Protein AF-A0A9P9FSQ6-F1 (afdb_monomer)

Sequence (430 aa):
MIQGRNSYRALSTSRALATPPARDRTREIVAQAYLKLLTSVSSKKFAIIKVDGAILTEPEFFYELSHSLLFLNELGLYPVIPQFEEGIRVTDAKTLGVARKLFLEENPRLIDRLDELGVPARSISAAFIADYLDKDKWQYVGNITKVNKEAIENSIDAGYIPVLTSMAESEDGHLLNVNADVVYLSEKGGLFDGDGKHISHINLNAEFDHLMAQPWCRYGIRLNIKEIKELLDALPRTSSAAIIHPSDLQKELFTDSGAGTLLRRGMTISKASAIEEFEDLDKFKATLIRDREGMDAEATGDRFVGFLKANPFSAYYDDAMQCLAVVLPASGERPIATLATLNIAMSGWLSNIAENVFDAIKKDHPSLVWTVSGEDENLTWVFEKADRSFNKNGSVLFYYGCDLRSDALTRLRSAAQSTSKSLNASQGRT

pLDDT: mean 75.25, std 18.89, range [24.92, 97.31]

Solvent-accessible surface area (backbone atoms only — not comparable to full-atom values): 24333 Å² total; per-residue (Å²): 136,90,89,88,83,88,88,82,88,80,82,84,79,79,78,75,81,74,75,76,60,74,75,55,56,53,52,52,52,38,51,50,49,50,52,52,49,69,73,62,60,84,58,102,72,84,49,45,40,33,50,43,63,66,42,72,69,38,70,68,48,34,50,34,37,46,54,48,50,33,53,36,45,78,73,74,41,59,46,36,34,47,44,64,75,80,94,68,72,64,28,50,76,68,55,46,53,51,52,51,50,48,51,68,53,50,50,57,52,49,41,52,56,30,46,78,72,69,24,59,56,40,84,43,76,69,41,30,30,19,46,67,62,41,53,89,80,17,38,40,25,29,39,77,75,45,70,53,54,64,66,49,51,54,30,44,77,71,67,21,29,34,33,30,59,40,43,20,28,26,95,90,67,47,74,19,44,43,88,86,88,50,31,36,39,38,95,79,19,42,48,59,51,82,86,67,48,78,40,56,67,42,44,45,66,78,41,41,70,62,51,68,68,35,87,66,49,41,72,69,59,46,49,54,55,49,55,52,46,60,52,40,69,78,43,62,86,90,50,71,38,40,30,22,25,45,78,37,50,64,45,44,77,58,38,96,84,45,67,24,18,38,37,28,45,62,70,55,73,47,73,36,65,52,75,84,69,47,94,52,57,66,62,51,41,52,43,74,28,67,93,50,86,61,99,57,35,66,61,46,32,52,52,48,54,57,48,52,72,76,41,77,41,43,35,38,29,34,89,83,54,34,31,40,36,34,34,34,62,55,44,101,90,33,89,53,23,31,50,76,44,76,41,66,40,72,73,18,68,80,38,71,50,57,59,54,50,49,52,52,48,44,73,77,38,66,36,38,36,38,73,44,60,65,80,48,92,60,47,71,63,56,56,74,71,31,79,47,74,50,79,57,94,66,32,31,38,36,31,29,71,68,75,68,85,42,81,84,34,52,54,48,68,55,42,58,58,48,50,49,47,56,49,40,69,64,57,78,68,128

Radius of gyration: 28.77 Å; Cα contacts (8 Å, |Δi|>4): 666; chains: 1; bounding box: 73×48×108 Å

Mean predicted aligned error: 15.11 Å

InterPro domains:
  IPR001048 Aspartate/glutamate/uridylate kinase [PF00696] (86-182)
  IPR006855 Vertebrate-like NAGS Gcn5-related N-acetyltransferase (GNAT) domain [PF04768] (248-403)
  IPR006855 Vertebrate-like NAGS Gcn5-related N-acetyltransferase (GNAT) domain [PS51731] (270-423)
  IPR011242 Acetylglutamate kinase ArgB, GNAT domain-containing [PIRSF036441] (32-402)
  IPR036393 Acetylglutamate kinase-like superfamily [G3DSA:3.40.1160.10] (9-268)
  IPR036393 Acetylglutamate kinase-like superfamily [SSF53633] (43-265)

Nearest PDB structures (foldseek):
  3zzi-assembly1_D  TM=7.897E-01  e=8.003E-42  Saccharomyces cerevisiae
  4ab7-assembly1_A  TM=7.557E-01  e=3.319E-42  Saccharomyces cerevisiae
  3s6g-assembly3_Y  TM=7.712E-01  e=3.252E-28  Maricaulis maris MCS10
  4nf1-assembly3_F  TM=8.312E-01  e=2.762E-08  Xylella fastidiosa Temecula1
  4k30-assembly2_X  TM=7.742E-01  e=3.248E-07  Homo sapiens

Structure (mmCIF, N/CA/C/O backbone):
data_AF-A0A9P9FSQ6-F1
#
_entry.id   AF-A0A9P9FSQ6-F1
#
loop_
_atom_site.group_PDB
_atom_site.id
_atom_site.type_symbol
_atom_site.label_atom_id
_atom_site.label_alt_id
_atom_site.label_comp_id
_atom_site.label_asym_id
_atom_site.label_entity_id
_atom_site.label_seq_id
_atom_site.pdbx_PDB_ins_code
_atom_site.Cartn_x
_atom_site.Cartn_y
_atom_site.Cartn_z
_atom_site.occupancy
_atom_site.B_iso_or_equiv
_atom_site.auth_seq_id
_atom_site.auth_comp_id
_atom_site.auth_asym_id
_atom_site.auth_atom_id
_atom_site.pdbx_PDB_model_num
ATOM 1 N N . MET A 1 1 ? 40.880 -23.124 70.995 1.00 36.44 1 MET A N 1
ATOM 2 C CA . MET A 1 1 ? 39.940 -24.188 70.583 1.00 36.44 1 MET A CA 1
ATOM 3 C C . MET A 1 1 ? 38.605 -23.876 71.252 1.00 36.44 1 MET A C 1
ATOM 5 O O . MET A 1 1 ? 38.612 -23.699 72.459 1.00 36.44 1 MET A O 1
ATOM 9 N N . ILE A 1 2 ? 37.523 -23.787 70.466 1.00 34.72 2 ILE A N 1
ATOM 10 C CA . ILE A 1 2 ? 36.110 -23.555 70.854 1.00 34.72 2 ILE A CA 1
ATOM 11 C C . ILE A 1 2 ? 35.749 -22.138 71.363 1.00 34.72 2 ILE A C 1
ATOM 13 O O . ILE A 1 2 ? 36.097 -21.774 72.476 1.00 34.72 2 ILE A O 1
ATOM 17 N N . GLN A 1 3 ? 34.979 -21.382 70.564 1.00 27.09 3 GLN A N 1
ATOM 18 C CA . GLN A 1 3 ? 33.607 -20.904 70.860 1.00 27.09 3 GLN A CA 1
ATOM 19 C C . GLN A 1 3 ? 33.149 -19.839 69.838 1.00 27.09 3 GLN A C 1
ATOM 21 O O . GLN A 1 3 ? 33.929 -18.974 69.458 1.00 27.09 3 GLN A O 1
ATOM 26 N N . GLY A 1 4 ? 31.867 -19.886 69.441 1.00 26.83 4 GLY A N 1
ATOM 27 C CA . GLY A 1 4 ? 31.151 -18.744 68.846 1.00 26.83 4 GLY A CA 1
ATOM 28 C C . GLY A 1 4 ? 30.360 -19.036 67.565 1.00 26.83 4 GLY A C 1
ATOM 29 O O . GLY A 1 4 ? 30.817 -18.718 66.474 1.00 26.83 4 GLY A O 1
ATOM 30 N N . ARG A 1 5 ? 29.156 -19.612 67.692 1.00 31.11 5 ARG A N 1
ATOM 31 C CA . ARG A 1 5 ? 28.087 -19.599 66.668 1.00 31.11 5 ARG A CA 1
ATOM 32 C C . ARG A 1 5 ? 27.120 -18.435 66.944 1.00 31.11 5 ARG A C 1
ATOM 34 O O . ARG A 1 5 ? 26.988 -18.056 68.103 1.00 31.11 5 ARG A O 1
ATOM 41 N N . ASN A 1 6 ? 26.376 -18.046 65.894 1.00 28.81 6 ASN A N 1
ATOM 42 C CA . ASN A 1 6 ? 25.226 -17.116 65.804 1.00 28.81 6 ASN A CA 1
ATOM 43 C C . ASN A 1 6 ? 25.585 -15.624 65.643 1.00 28.81 6 ASN A C 1
ATOM 45 O O . ASN A 1 6 ? 26.400 -15.111 66.390 1.00 28.81 6 ASN A O 1
ATOM 49 N N . SER A 1 7 ? 25.018 -14.822 64.734 1.00 29.88 7 SER A N 1
ATOM 50 C CA . SER A 1 7 ? 23.952 -14.963 63.724 1.00 29.88 7 SER A CA 1
ATOM 51 C C . SER A 1 7 ? 23.975 -13.695 62.863 1.00 29.88 7 SER A C 1
ATOM 53 O O . SER A 1 7 ? 24.027 -12.636 63.463 1.00 29.88 7 SER A O 1
ATOM 55 N N . TYR A 1 8 ? 23.816 -13.756 61.536 1.00 27.36 8 TYR A N 1
ATOM 56 C CA . TYR A 1 8 ? 23.060 -12.743 60.772 1.00 27.36 8 TYR A CA 1
ATOM 57 C C . TYR A 1 8 ? 22.556 -13.365 59.462 1.00 27.36 8 TYR A C 1
ATOM 59 O O . TYR A 1 8 ? 23.321 -13.917 58.674 1.00 27.36 8 TYR A O 1
ATOM 67 N N . ARG A 1 9 ? 21.231 -13.323 59.278 1.00 28.19 9 ARG A N 1
ATOM 68 C CA . ARG A 1 9 ? 20.506 -13.752 58.074 1.00 28.19 9 ARG A CA 1
ATOM 69 C C . ARG A 1 9 ? 20.917 -12.871 56.890 1.00 28.19 9 ARG A C 1
ATOM 71 O O . ARG A 1 9 ? 20.689 -11.666 56.936 1.00 28.19 9 ARG A O 1
ATOM 78 N N . ALA A 1 10 ? 21.449 -13.471 55.828 1.00 28.38 10 ALA A N 1
ATOM 79 C CA . ALA A 1 10 ? 21.567 -12.821 54.528 1.00 28.38 10 ALA A CA 1
ATOM 80 C C . ALA A 1 10 ? 20.227 -12.923 53.783 1.00 28.38 10 ALA A C 1
ATOM 82 O O . ALA A 1 10 ? 19.653 -14.006 53.651 1.00 28.38 10 ALA A O 1
ATOM 83 N N . LEU A 1 11 ? 19.724 -11.775 53.333 1.00 27.97 11 LEU A N 1
ATOM 84 C CA . LEU A 1 11 ? 18.577 -11.644 52.441 1.00 27.97 11 LEU A CA 1
ATOM 85 C C . LEU A 1 11 ? 18.903 -12.313 51.098 1.00 27.97 11 LEU A C 1
ATOM 87 O O . LEU A 1 11 ? 19.873 -11.957 50.435 1.00 27.97 11 LEU A O 1
ATOM 91 N N . SER A 1 12 ? 18.077 -13.280 50.710 1.00 25.66 12 SER A N 1
ATOM 92 C CA . SER A 1 12 ? 18.065 -13.880 49.378 1.00 25.66 12 SER A CA 1
ATOM 93 C C . SER A 1 12 ? 17.549 -12.845 48.373 1.00 25.66 12 SER A C 1
ATOM 95 O O . SER A 1 12 ? 16.343 -12.623 48.276 1.00 25.66 12 SER A O 1
ATOM 97 N N . THR A 1 13 ? 18.445 -12.216 47.616 1.00 24.92 13 THR A N 1
ATOM 98 C CA . THR A 1 13 ? 18.096 -11.522 46.375 1.00 24.92 13 THR A CA 1
ATOM 99 C C . THR A 1 13 ? 17.993 -12.556 45.257 1.00 24.92 13 THR A C 1
ATOM 101 O O . THR A 1 13 ? 18.985 -13.032 44.708 1.00 24.92 13 THR A O 1
ATOM 104 N N . SER A 1 14 ? 16.761 -12.937 44.928 1.00 28.14 14 SER A N 1
ATOM 105 C CA . SER A 1 14 ? 16.442 -13.675 43.709 1.00 28.14 14 SER A CA 1
ATOM 106 C C . SER A 1 14 ? 16.867 -12.835 42.504 1.00 28.14 14 SER A C 1
ATOM 108 O O . SER A 1 14 ? 16.311 -11.773 42.229 1.00 28.14 14 SER A O 1
ATOM 110 N N . ARG A 1 15 ? 17.912 -13.314 41.830 1.00 25.36 15 ARG A N 1
ATOM 111 C CA . ARG A 1 15 ? 18.486 -12.793 40.591 1.00 25.36 15 ARG A CA 1
ATOM 112 C C . ARG A 1 15 ? 17.377 -12.736 39.536 1.00 25.36 15 ARG A C 1
ATOM 114 O O . ARG A 1 15 ? 16.931 -13.776 39.061 1.00 25.36 15 ARG A O 1
ATOM 121 N N . ALA A 1 16 ? 16.907 -11.532 39.216 1.00 29.23 16 ALA A N 1
ATOM 122 C CA . ALA A 1 16 ? 16.028 -11.309 38.079 1.00 29.23 16 ALA A CA 1
ATOM 123 C C . ALA A 1 16 ? 16.724 -11.852 36.822 1.00 29.23 16 ALA A C 1
ATOM 125 O O . ALA A 1 16 ? 17.865 -11.481 36.535 1.00 29.23 16 ALA A O 1
ATOM 126 N N . LEU A 1 17 ? 16.054 -12.764 36.116 1.00 30.36 17 LEU A N 1
ATOM 127 C CA . LEU A 1 17 ? 16.385 -13.120 34.742 1.00 30.36 17 LEU A CA 1
ATOM 128 C C . LEU A 1 17 ? 16.352 -11.819 33.941 1.00 30.36 17 LEU A C 1
ATOM 130 O O . LEU A 1 17 ? 15.289 -11.239 33.735 1.00 30.36 17 LEU A O 1
ATOM 134 N N . ALA A 1 18 ? 17.534 -11.319 33.592 1.00 31.00 18 ALA A N 1
ATOM 135 C CA . ALA A 1 18 ? 17.671 -10.155 32.745 1.00 31.00 18 ALA A CA 1
ATOM 136 C C . ALA A 1 18 ? 17.002 -10.471 31.405 1.00 31.00 18 ALA A C 1
ATOM 138 O O . ALA A 1 18 ? 17.422 -11.383 30.694 1.00 31.00 18 ALA A O 1
ATOM 139 N N . THR A 1 19 ? 15.945 -9.730 31.090 1.00 35.50 19 THR A N 1
ATOM 140 C CA . THR A 1 19 ? 15.384 -9.642 29.746 1.00 35.50 19 THR A CA 1
ATOM 141 C C . THR A 1 19 ? 16.530 -9.319 28.784 1.00 35.50 19 THR A C 1
ATOM 143 O O . THR A 1 19 ? 17.320 -8.418 29.094 1.00 35.50 19 THR A O 1
ATOM 146 N N . PRO A 1 20 ? 16.675 -10.028 27.651 1.00 30.58 20 PRO A N 1
ATOM 147 C CA . PRO A 1 20 ? 17.723 -9.704 26.698 1.00 30.58 20 PRO A CA 1
ATOM 148 C C . PRO A 1 20 ? 17.539 -8.256 26.214 1.00 30.58 20 PRO A C 1
ATOM 150 O O . PRO A 1 20 ? 16.408 -7.755 26.164 1.00 30.58 20 PRO A O 1
ATOM 153 N N . PRO A 1 21 ? 18.635 -7.542 25.908 1.00 33.19 21 PRO A N 1
ATOM 154 C CA . PRO A 1 21 ? 18.565 -6.156 25.463 1.00 33.19 21 PRO A CA 1
ATOM 155 C C . PRO A 1 21 ? 17.642 -6.039 24.241 1.00 33.19 21 PRO A C 1
ATOM 157 O O . PRO A 1 21 ? 17.645 -6.908 23.375 1.00 33.19 21 PRO A O 1
ATOM 160 N N . ALA A 1 22 ? 16.883 -4.943 24.134 1.00 39.88 22 ALA A N 1
ATOM 161 C CA . ALA A 1 22 ? 15.896 -4.689 23.067 1.00 39.88 22 ALA A CA 1
ATOM 162 C C . ALA A 1 22 ? 16.425 -4.898 21.624 1.00 39.88 22 ALA A C 1
ATOM 164 O O . ALA A 1 22 ? 15.661 -5.138 20.688 1.00 39.88 22 ALA A O 1
ATOM 165 N N . ARG A 1 23 ? 17.750 -4.863 21.455 1.00 33.75 23 ARG A N 1
ATOM 166 C CA . ARG A 1 23 ? 18.471 -5.132 20.208 1.00 33.75 23 ARG A CA 1
ATOM 167 C C . ARG A 1 23 ? 18.363 -6.595 19.732 1.00 33.75 23 ARG A C 1
ATOM 169 O O . ARG A 1 23 ? 18.419 -6.823 18.529 1.00 33.75 23 ARG A O 1
ATOM 176 N N . ASP A 1 24 ? 18.168 -7.554 20.642 1.00 35.97 24 ASP A N 1
ATOM 177 C CA . ASP A 1 24 ? 18.033 -8.991 20.330 1.00 35.97 24 ASP A CA 1
ATOM 178 C C . ASP A 1 24 ? 16.607 -9.357 19.887 1.00 35.97 24 ASP A C 1
ATOM 180 O O . ASP A 1 24 ? 16.417 -10.072 18.908 1.00 35.97 24 ASP A O 1
ATOM 184 N N . ARG A 1 25 ? 15.589 -8.748 20.513 1.00 37.75 25 ARG A N 1
ATOM 185 C CA . ARG A 1 25 ? 14.178 -8.909 20.111 1.00 37.75 25 ARG A CA 1
ATOM 186 C C . ARG A 1 25 ? 13.910 -8.427 18.689 1.00 37.75 25 ARG A C 1
ATOM 188 O O . ARG A 1 25 ? 13.135 -9.038 17.967 1.00 37.75 25 ARG A O 1
ATOM 195 N N . THR A 1 26 ? 14.574 -7.346 18.280 1.00 35.19 26 THR A N 1
ATOM 196 C CA . THR A 1 26 ? 14.457 -6.816 16.913 1.00 35.19 26 THR A CA 1
ATOM 197 C C . THR A 1 26 ? 15.002 -7.823 15.896 1.00 35.19 26 THR A C 1
ATOM 199 O O . THR A 1 26 ? 14.389 -8.029 14.857 1.00 35.19 26 THR A O 1
ATOM 202 N N . ARG A 1 27 ? 16.106 -8.519 16.210 1.00 37.50 27 ARG A N 1
ATOM 203 C CA . ARG A 1 27 ? 16.653 -9.584 15.353 1.00 37.50 27 ARG A CA 1
ATOM 204 C C . ARG A 1 27 ? 15.746 -10.806 15.284 1.00 37.50 27 ARG A C 1
ATOM 206 O O . ARG A 1 27 ? 15.601 -11.360 14.203 1.00 37.50 27 ARG A O 1
ATOM 213 N N . GLU A 1 28 ? 15.134 -11.211 16.393 1.00 36.16 28 GLU A N 1
ATOM 214 C CA . GLU A 1 28 ? 14.206 -12.350 16.418 1.00 36.16 28 GLU A CA 1
ATOM 215 C C . GLU A 1 28 ? 12.904 -12.070 15.662 1.00 36.16 28 GLU A C 1
ATOM 217 O O . GLU A 1 28 ? 12.453 -12.927 14.908 1.00 36.16 28 GLU A O 1
ATOM 222 N N . ILE A 1 29 ? 12.326 -10.873 15.808 1.00 44.69 29 ILE A N 1
ATOM 223 C CA . ILE A 1 29 ? 11.116 -10.466 15.075 1.00 44.69 29 ILE A CA 1
ATOM 224 C C . ILE A 1 29 ? 11.406 -10.396 13.577 1.00 44.69 29 ILE A C 1
ATOM 226 O O . ILE A 1 29 ? 10.654 -10.953 12.782 1.00 44.69 29 ILE A O 1
ATOM 230 N N . VAL A 1 30 ? 12.535 -9.789 13.201 1.00 42.09 30 VAL A N 1
ATOM 231 C CA . VAL A 1 30 ? 12.998 -9.751 11.813 1.00 42.09 30 VAL A CA 1
ATOM 232 C C . VAL A 1 30 ? 13.201 -11.182 11.304 1.00 42.09 30 VAL A C 1
ATOM 234 O O . VAL A 1 30 ? 12.576 -11.562 10.323 1.00 42.09 30 VAL A O 1
ATOM 237 N N . ALA A 1 31 ? 13.950 -12.036 12.006 1.00 39.44 31 ALA A N 1
ATOM 238 C CA . ALA A 1 31 ? 14.165 -13.431 11.609 1.00 39.44 31 ALA A CA 1
ATOM 239 C C . ALA A 1 31 ? 12.859 -14.244 11.477 1.00 39.44 31 ALA A C 1
ATOM 241 O O . ALA A 1 31 ? 12.738 -15.057 10.562 1.00 39.44 31 ALA A O 1
ATOM 242 N N . GLN A 1 32 ? 11.866 -14.014 12.343 1.00 42.38 32 GLN A N 1
ATOM 243 C CA . GLN A 1 32 ? 10.546 -14.647 12.248 1.00 42.38 32 GLN A CA 1
ATOM 244 C C . GLN A 1 32 ? 9.710 -14.110 11.078 1.00 42.38 32 GLN A C 1
ATOM 246 O O . GLN A 1 32 ? 9.023 -14.897 10.424 1.00 42.38 32 GLN A O 1
ATOM 251 N N . ALA A 1 33 ? 9.783 -12.810 10.779 1.00 42.78 33 ALA A N 1
ATOM 252 C CA . ALA A 1 33 ? 9.171 -12.215 9.591 1.00 42.78 33 ALA A CA 1
ATOM 253 C C . ALA A 1 33 ? 9.815 -12.761 8.303 1.00 42.78 33 ALA A C 1
ATOM 255 O O . ALA A 1 33 ? 9.098 -13.189 7.398 1.00 42.78 33 ALA A O 1
ATOM 256 N N . TYR A 1 34 ? 11.150 -12.872 8.270 1.00 45.91 34 TYR A N 1
ATOM 257 C CA . TYR A 1 34 ? 11.920 -13.516 7.197 1.00 45.91 34 TYR A CA 1
ATOM 258 C C . TYR A 1 34 ? 11.498 -14.980 6.992 1.00 45.91 34 TYR A C 1
ATOM 260 O O . TYR A 1 34 ? 11.210 -15.385 5.868 1.00 45.91 34 TYR A O 1
ATOM 268 N N . LEU A 1 35 ? 11.386 -15.772 8.064 1.00 42.53 35 LEU A N 1
ATOM 269 C CA . LEU A 1 35 ? 10.939 -17.172 8.001 1.00 42.53 35 LEU A CA 1
ATOM 270 C C . LEU A 1 35 ? 9.492 -17.314 7.511 1.00 42.53 35 LEU A C 1
ATOM 272 O O . LEU A 1 35 ? 9.201 -18.222 6.731 1.00 42.53 35 LEU A O 1
ATOM 276 N N . LYS A 1 36 ? 8.585 -16.419 7.922 1.00 45.28 36 LYS A N 1
ATOM 277 C CA . LYS A 1 36 ? 7.195 -16.391 7.433 1.00 45.28 36 LYS A CA 1
ATOM 278 C C . LYS A 1 36 ? 7.104 -16.023 5.954 1.00 45.28 36 LYS A C 1
ATOM 280 O O . LYS A 1 36 ? 6.285 -16.605 5.250 1.00 45.28 36 LYS A O 1
ATOM 285 N N . LEU A 1 37 ? 7.934 -15.098 5.472 1.00 43.09 37 LEU A N 1
ATOM 286 C CA . LEU A 1 37 ? 7.979 -14.739 4.054 1.00 43.09 37 LEU A CA 1
ATOM 287 C C . LEU A 1 37 ? 8.534 -15.903 3.219 1.00 43.09 37 LEU A C 1
ATOM 289 O O . LEU A 1 37 ? 7.883 -16.349 2.282 1.00 43.09 37 LEU A O 1
ATOM 293 N N . LEU A 1 38 ? 9.674 -16.474 3.622 1.00 40.28 38 LEU A N 1
ATOM 294 C CA . LEU A 1 38 ? 10.326 -17.590 2.923 1.00 40.28 38 LEU A CA 1
ATOM 295 C C . LEU A 1 38 ? 9.451 -18.853 2.845 1.00 40.28 38 LEU A C 1
ATOM 297 O O . LEU A 1 38 ? 9.524 -19.590 1.868 1.00 40.28 38 LEU A O 1
ATOM 301 N N . THR A 1 39 ? 8.601 -19.102 3.847 1.00 41.09 39 THR A N 1
ATOM 302 C CA . THR A 1 39 ? 7.676 -20.254 3.857 1.00 41.09 39 THR A CA 1
ATOM 303 C C . THR A 1 39 ? 6.341 -19.993 3.148 1.00 41.09 39 THR A C 1
ATOM 305 O O . THR A 1 39 ? 5.656 -20.942 2.776 1.00 41.09 39 THR A O 1
ATOM 308 N N . SER A 1 40 ? 5.977 -18.725 2.933 1.00 41.62 40 SER A N 1
ATOM 309 C CA . SER A 1 40 ? 4.732 -18.286 2.278 1.00 41.62 40 SER A CA 1
ATOM 310 C C . SER A 1 40 ? 4.867 -18.136 0.755 1.00 41.62 40 SER A C 1
ATOM 312 O O . SER A 1 40 ? 3.886 -18.262 0.016 1.00 41.62 40 SER A O 1
ATOM 314 N N . VAL A 1 41 ? 6.081 -17.893 0.251 1.00 40.81 41 VAL A N 1
ATOM 315 C CA . VAL A 1 41 ? 6.333 -17.572 -1.162 1.00 40.81 41 VAL A CA 1
ATOM 316 C C . VAL A 1 41 ? 6.383 -18.857 -2.005 1.00 40.81 41 VAL A C 1
ATOM 318 O O . VAL A 1 41 ? 7.411 -19.275 -2.520 1.00 40.81 41 VAL A O 1
ATOM 321 N N . SER A 1 42 ? 5.219 -19.481 -2.198 1.00 40.16 42 SER A N 1
ATOM 322 C CA . SER A 1 42 ? 4.966 -20.365 -3.347 1.00 40.16 42 SER A CA 1
ATOM 323 C C . SER A 1 42 ? 4.766 -19.560 -4.645 1.00 40.16 42 SER A C 1
ATOM 325 O O . SER A 1 42 ? 4.661 -20.145 -5.725 1.00 40.16 42 SER A O 1
ATOM 327 N N . SER A 1 43 ? 4.663 -18.228 -4.573 1.00 43.66 43 SER A N 1
ATOM 328 C CA . SER A 1 43 ? 4.415 -17.371 -5.731 1.00 43.66 43 SER A CA 1
ATOM 329 C C . SER A 1 43 ? 5.701 -16.723 -6.238 1.00 43.66 43 SER A C 1
ATOM 331 O O . SER A 1 43 ? 6.307 -15.928 -5.529 1.00 43.66 43 SER A O 1
ATOM 333 N N . LYS A 1 44 ? 6.044 -16.972 -7.508 1.00 46.09 44 LYS A N 1
ATOM 334 C CA . LYS A 1 44 ? 7.155 -16.376 -8.282 1.00 46.09 44 LYS A CA 1
ATOM 335 C C . LYS A 1 44 ? 7.111 -14.833 -8.444 1.00 46.09 44 LYS A C 1
ATOM 337 O O . LYS A 1 44 ? 7.616 -14.301 -9.426 1.00 46.09 44 LYS A O 1
ATOM 342 N N . LYS A 1 45 ? 6.450 -14.084 -7.557 1.00 50.72 45 LYS A N 1
ATOM 343 C CA . LYS A 1 45 ? 6.296 -12.624 -7.643 1.00 50.72 45 LYS A CA 1
ATOM 344 C C . LYS A 1 45 ? 6.619 -11.995 -6.301 1.00 50.72 45 LYS A C 1
ATOM 346 O O . LYS A 1 45 ? 5.827 -12.113 -5.372 1.00 50.72 45 LYS A O 1
ATOM 351 N N . PHE A 1 46 ? 7.766 -11.329 -6.228 1.00 64.56 46 PHE A N 1
ATOM 352 C CA . PHE A 1 46 ? 8.220 -10.682 -5.003 1.00 64.56 46 PHE A CA 1
ATOM 353 C C . PHE A 1 46 ? 8.245 -9.150 -5.125 1.00 64.56 46 PHE A C 1
ATOM 355 O O . PHE A 1 46 ? 7.560 -8.485 -4.358 1.00 64.56 46 PHE A O 1
ATOM 362 N N . ALA A 1 47 ? 8.927 -8.574 -6.120 1.00 68.94 47 ALA A N 1
ATOM 363 C CA . ALA A 1 47 ? 8.927 -7.123 -6.333 1.00 68.94 47 ALA A CA 1
ATOM 364 C C . ALA A 1 47 ? 9.312 -6.757 -7.776 1.00 68.94 47 ALA A C 1
ATOM 366 O O . ALA A 1 47 ? 10.103 -7.454 -8.411 1.00 68.94 47 ALA A O 1
ATOM 367 N N . ILE A 1 48 ? 8.782 -5.645 -8.279 1.00 76.62 48 ILE A N 1
ATOM 368 C CA . ILE A 1 48 ? 9.318 -4.941 -9.453 1.00 76.62 48 ILE A CA 1
ATOM 369 C C . ILE A 1 48 ? 9.937 -3.647 -8.902 1.00 76.62 48 ILE A C 1
ATOM 371 O O . ILE A 1 48 ? 9.305 -2.980 -8.090 1.00 76.62 48 ILE A O 1
ATOM 375 N N . ILE A 1 49 ? 11.173 -3.322 -9.274 1.00 80.81 49 ILE A N 1
ATOM 376 C CA . ILE A 1 49 ? 11.936 -2.202 -8.709 1.00 80.81 49 ILE A CA 1
ATOM 377 C C . ILE A 1 49 ? 12.273 -1.221 -9.826 1.00 80.81 49 ILE A C 1
ATOM 379 O O . ILE A 1 49 ? 13.167 -1.467 -10.633 1.00 80.81 49 ILE A O 1
ATOM 383 N N . LYS A 1 50 ? 11.561 -0.097 -9.858 1.00 79.75 50 LYS A N 1
ATOM 384 C CA . LYS A 1 50 ? 11.889 1.047 -10.701 1.00 79.75 50 LYS A CA 1
ATOM 385 C C . LYS A 1 50 ? 13.057 1.805 -10.082 1.00 79.75 50 LYS A C 1
ATOM 387 O O . LYS A 1 50 ? 12.972 2.299 -8.957 1.00 79.75 50 LYS A O 1
ATOM 392 N N . VAL A 1 51 ? 14.138 1.914 -10.843 1.00 77.56 51 VAL A N 1
ATOM 393 C CA . VAL A 1 51 ? 15.350 2.621 -10.430 1.00 77.56 51 VAL A CA 1
ATOM 394 C C . VAL A 1 51 ? 15.410 3.956 -11.161 1.00 77.56 51 VAL A C 1
ATOM 396 O O . VAL A 1 51 ? 15.304 3.990 -12.386 1.00 77.56 51 VAL A O 1
ATOM 399 N N . ASP A 1 52 ? 15.548 5.049 -10.413 1.00 74.06 52 ASP A N 1
ATOM 400 C CA . ASP A 1 52 ? 15.791 6.373 -10.989 1.00 74.06 52 ASP A CA 1
ATOM 401 C C . ASP A 1 52 ? 17.145 6.398 -11.721 1.00 74.06 52 ASP A C 1
ATOM 403 O O . ASP A 1 52 ? 18.122 5.804 -11.257 1.00 74.06 52 ASP A O 1
ATOM 407 N N . GLY A 1 53 ? 17.223 7.091 -12.860 1.00 71.38 53 GLY A N 1
ATOM 408 C CA . GLY A 1 53 ? 18.453 7.204 -13.643 1.00 71.38 53 GLY A CA 1
ATOM 409 C C . GLY A 1 53 ? 19.624 7.766 -12.833 1.00 71.38 53 GLY A C 1
ATOM 410 O O . GLY A 1 53 ? 20.750 7.300 -13.001 1.00 71.38 53 GLY A O 1
ATOM 411 N N . ALA A 1 54 ? 19.362 8.680 -11.891 1.00 74.88 54 ALA A N 1
ATOM 412 C CA . ALA A 1 54 ? 20.405 9.258 -11.043 1.00 74.88 54 ALA A CA 1
ATOM 413 C C . ALA A 1 54 ? 21.100 8.208 -10.147 1.00 74.88 54 ALA A C 1
ATOM 415 O O . ALA A 1 54 ? 22.316 8.245 -9.948 1.00 74.88 54 ALA A O 1
ATOM 416 N N . ILE A 1 55 ? 20.353 7.194 -9.692 1.00 80.19 55 ILE A N 1
ATOM 417 C CA . ILE A 1 55 ? 20.886 6.072 -8.900 1.00 80.19 55 ILE A CA 1
ATOM 418 C C . ILE A 1 55 ? 21.833 5.207 -9.738 1.00 80.19 55 ILE A C 1
ATOM 420 O O . ILE A 1 55 ? 22.791 4.644 -9.212 1.00 80.19 55 ILE A O 1
ATOM 424 N N . LEU A 1 56 ? 21.582 5.096 -11.046 1.00 78.69 56 LEU A N 1
ATOM 425 C CA . LEU A 1 56 ? 22.428 4.323 -11.957 1.00 78.69 56 LEU A CA 1
ATOM 426 C C . LEU A 1 56 ? 23.745 5.047 -12.281 1.00 78.69 56 LEU A C 1
ATOM 428 O O . LEU A 1 56 ? 24.765 4.399 -12.540 1.00 78.69 56 LEU A O 1
ATOM 432 N N . THR A 1 57 ? 23.739 6.383 -12.256 1.00 79.44 57 THR A N 1
ATOM 433 C CA . THR A 1 57 ? 24.911 7.203 -12.584 1.00 79.44 57 THR A CA 1
ATOM 434 C C . THR A 1 57 ? 25.837 7.443 -11.395 1.00 79.44 57 THR A C 1
ATOM 436 O O . THR A 1 57 ? 27.057 7.428 -11.578 1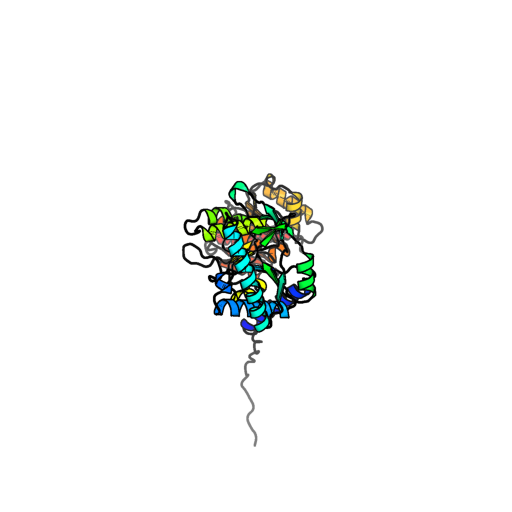.00 79.44 57 THR A O 1
ATOM 439 N N . GLU A 1 58 ? 25.288 7.623 -10.193 1.00 85.50 58 GLU A N 1
ATOM 440 C CA . GLU A 1 58 ? 26.063 7.918 -8.984 1.00 85.50 58 GLU A CA 1
ATOM 441 C C . GLU A 1 58 ? 26.697 6.643 -8.389 1.00 85.50 58 GLU A C 1
ATOM 443 O O . GLU A 1 58 ? 25.977 5.719 -8.003 1.00 85.50 58 GLU A O 1
ATOM 448 N N . PRO A 1 59 ? 28.041 6.552 -8.278 1.00 85.12 59 PRO A N 1
ATOM 449 C CA . PRO A 1 59 ? 28.715 5.319 -7.857 1.00 85.12 59 PRO A CA 1
ATOM 450 C C . PRO A 1 59 ? 28.320 4.814 -6.465 1.00 85.12 59 PRO A C 1
ATOM 452 O O . PRO A 1 59 ? 28.279 3.605 -6.249 1.00 85.12 59 PRO A O 1
ATOM 455 N N . GLU A 1 60 ? 28.045 5.725 -5.529 1.00 86.44 60 GLU A N 1
ATOM 456 C CA . GLU A 1 60 ? 27.650 5.385 -4.157 1.00 86.44 60 GLU A CA 1
ATOM 457 C C . GLU A 1 60 ? 26.276 4.704 -4.135 1.00 86.44 60 GLU A C 1
ATOM 459 O O . GLU A 1 60 ? 26.160 3.566 -3.680 1.00 86.44 60 GLU A O 1
ATOM 464 N N . PHE A 1 61 ? 25.259 5.337 -4.729 1.00 85.75 61 PHE A N 1
ATOM 465 C CA . PHE A 1 61 ? 23.908 4.773 -4.813 1.00 85.75 61 PHE A CA 1
ATOM 466 C C . PHE A 1 61 ? 23.867 3.482 -5.630 1.00 85.75 61 PHE A C 1
ATOM 46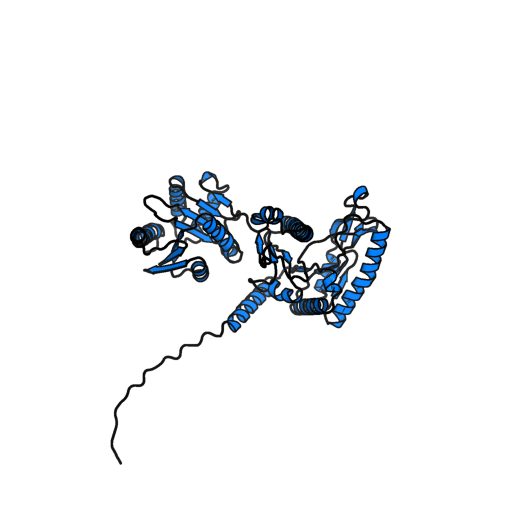8 O O . PHE A 1 61 ? 23.154 2.540 -5.278 1.00 85.75 61 PHE A O 1
ATOM 475 N N . PHE A 1 62 ? 24.674 3.402 -6.689 1.00 86.56 62 PHE A N 1
ATOM 476 C CA . PHE A 1 62 ? 24.799 2.196 -7.492 1.00 86.56 62 PHE A CA 1
ATOM 477 C C . PHE A 1 62 ? 25.359 1.013 -6.688 1.00 86.56 62 PHE A C 1
ATOM 479 O O . PHE A 1 62 ? 24.869 -0.116 -6.798 1.00 86.56 62 PHE A O 1
ATOM 486 N N . TYR A 1 63 ? 26.382 1.262 -5.867 1.00 87.25 63 TYR A N 1
ATOM 487 C CA . TYR A 1 63 ? 26.972 0.243 -5.003 1.00 87.25 63 TYR A CA 1
ATOM 488 C C . TYR A 1 63 ? 25.964 -0.258 -3.958 1.00 87.25 63 TYR A C 1
ATOM 490 O O . TYR A 1 63 ? 25.811 -1.467 -3.777 1.00 87.25 63 TYR A O 1
ATOM 498 N N . GLU A 1 64 ? 25.220 0.650 -3.321 1.00 88.19 64 GLU A N 1
ATOM 499 C CA . GLU A 1 64 ? 24.170 0.296 -2.356 1.00 88.19 64 GLU A CA 1
ATOM 500 C C . GLU A 1 64 ? 23.033 -0.518 -2.984 1.00 88.19 64 GLU A C 1
ATOM 502 O O . GLU A 1 64 ? 22.579 -1.515 -2.408 1.00 88.19 64 GLU A O 1
ATOM 507 N N . LEU A 1 65 ? 22.593 -0.120 -4.183 1.00 87.56 65 LEU A N 1
ATOM 508 C CA . LEU A 1 65 ? 21.607 -0.860 -4.962 1.00 87.56 65 LEU A CA 1
ATOM 509 C C . LEU A 1 65 ? 22.101 -2.281 -5.236 1.00 87.56 65 LEU A C 1
ATOM 511 O O . LEU A 1 65 ? 21.405 -3.247 -4.935 1.00 87.56 65 LEU A O 1
ATOM 515 N N . SER A 1 66 ? 23.315 -2.413 -5.764 1.00 86.56 66 SER A N 1
ATOM 516 C CA . SER A 1 66 ? 23.895 -3.704 -6.138 1.00 86.56 66 SER A CA 1
ATOM 517 C C . SER A 1 66 ? 24.041 -4.636 -4.937 1.00 86.56 66 SER A C 1
ATOM 519 O O . SER A 1 66 ? 23.669 -5.804 -5.016 1.00 86.56 66 SER A O 1
ATOM 521 N N . HIS A 1 67 ? 24.493 -4.116 -3.793 1.00 87.44 67 HIS A N 1
ATOM 522 C CA . HIS A 1 67 ? 24.587 -4.896 -2.559 1.00 87.44 67 HIS A CA 1
ATOM 523 C C . HIS A 1 67 ? 23.211 -5.374 -2.073 1.00 87.44 67 HIS A C 1
ATOM 525 O O . HIS A 1 67 ? 23.052 -6.517 -1.641 1.00 87.44 67 HIS A O 1
ATOM 531 N N . SER A 1 68 ? 22.191 -4.522 -2.194 1.00 85.56 68 SER A N 1
ATOM 532 C CA . SER A 1 68 ? 20.822 -4.887 -1.834 1.00 85.56 68 SER A CA 1
ATOM 533 C C . SER A 1 68 ? 20.241 -5.946 -2.775 1.00 85.56 68 SER A C 1
ATOM 535 O O . SER A 1 68 ? 19.569 -6.867 -2.313 1.00 85.56 68 SER A O 1
ATOM 537 N N . LEU A 1 69 ? 20.532 -5.862 -4.076 1.00 87.06 69 LEU A N 1
ATOM 538 C CA . LEU A 1 69 ? 20.122 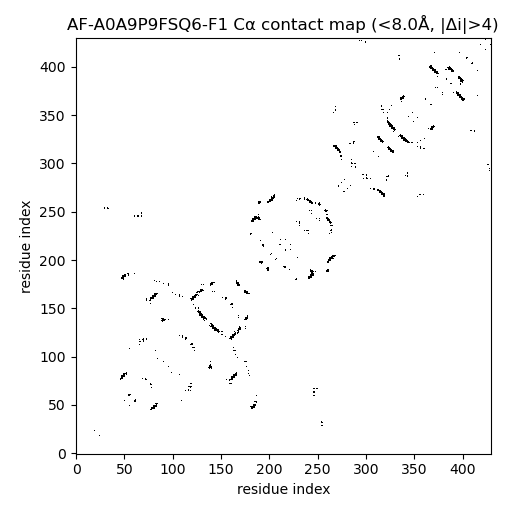-6.860 -5.067 1.00 87.06 69 LEU A CA 1
ATOM 539 C C . LEU A 1 69 ? 20.828 -8.204 -4.864 1.00 87.06 69 LEU A C 1
ATOM 541 O O . LEU A 1 69 ? 20.173 -9.241 -4.962 1.00 87.06 69 LEU A O 1
ATOM 545 N N . LEU A 1 70 ? 22.124 -8.191 -4.538 1.00 85.56 70 LEU A N 1
ATOM 546 C CA . LEU A 1 70 ? 22.879 -9.401 -4.212 1.00 85.56 70 LEU A CA 1
ATOM 547 C C . LEU A 1 70 ? 22.244 -10.130 -3.030 1.00 85.56 70 LEU A C 1
ATOM 549 O O . LEU A 1 70 ? 21.943 -11.315 -3.119 1.00 85.56 70 LEU A O 1
ATOM 553 N N . PHE A 1 71 ? 21.965 -9.395 -1.955 1.00 82.69 71 PHE A N 1
ATOM 554 C CA . PHE A 1 71 ? 21.329 -9.950 -0.768 1.00 82.69 71 PHE A CA 1
ATOM 555 C C . PHE A 1 71 ? 19.959 -10.572 -1.076 1.00 82.69 71 PHE A C 1
ATOM 557 O O . PHE A 1 71 ? 19.653 -11.665 -0.608 1.00 82.69 71 PHE A O 1
ATOM 564 N N . LEU A 1 72 ? 19.130 -9.910 -1.894 1.00 81.38 72 LEU A N 1
ATOM 565 C CA . LEU A 1 72 ? 17.855 -10.485 -2.331 1.00 81.38 72 LEU A CA 1
ATOM 566 C C . LEU A 1 72 ? 18.067 -11.781 -3.125 1.00 81.38 72 LEU A C 1
ATOM 568 O O . LEU A 1 72 ? 17.384 -12.771 -2.862 1.00 81.38 72 LEU A O 1
ATOM 572 N N . ASN A 1 73 ? 19.042 -11.806 -4.036 1.00 82.44 73 ASN A N 1
ATOM 573 C CA . ASN A 1 73 ? 19.370 -12.996 -4.815 1.00 82.44 73 ASN A CA 1
ATOM 574 C C . ASN A 1 73 ? 19.817 -14.174 -3.933 1.00 82.44 73 ASN A C 1
ATOM 576 O O . ASN A 1 73 ? 19.323 -15.285 -4.115 1.00 82.44 73 ASN A O 1
ATOM 580 N N . GLU A 1 74 ? 20.679 -13.927 -2.943 1.00 81.31 74 GLU A N 1
ATOM 581 C CA . GLU A 1 74 ? 21.142 -14.935 -1.976 1.00 81.31 74 GLU A CA 1
ATOM 582 C C . GLU A 1 74 ? 19.989 -15.542 -1.157 1.00 81.31 74 GLU A C 1
ATOM 584 O O . GLU A 1 74 ? 20.050 -16.702 -0.748 1.00 81.31 74 GLU A O 1
ATOM 589 N N . LEU A 1 75 ? 18.909 -14.781 -0.957 1.00 74.44 75 LEU A N 1
ATOM 590 C CA . LEU A 1 75 ? 17.678 -15.242 -0.311 1.00 74.44 75 LEU A CA 1
ATOM 591 C C . LEU A 1 75 ? 16.713 -15.970 -1.262 1.00 74.44 75 LEU A C 1
ATOM 593 O O . LEU A 1 75 ? 15.626 -16.368 -0.838 1.00 74.44 75 LEU A O 1
ATOM 597 N N . GLY A 1 76 ? 17.076 -16.141 -2.536 1.00 72.12 76 GLY A N 1
ATOM 598 C CA . GLY A 1 76 ? 16.209 -16.722 -3.563 1.00 72.12 76 GLY A CA 1
ATOM 599 C C . GLY A 1 76 ? 15.097 -15.777 -4.026 1.00 72.12 76 GLY A C 1
ATOM 600 O O . GLY A 1 76 ? 14.054 -16.230 -4.499 1.00 72.12 76 GLY A O 1
ATOM 601 N N . LEU A 1 77 ? 15.287 -14.465 -3.862 1.00 74.56 77 LEU A N 1
ATOM 602 C CA . LEU A 1 77 ? 14.344 -13.432 -4.273 1.00 74.56 77 LEU A CA 1
ATOM 603 C C . LEU A 1 77 ? 14.873 -12.728 -5.523 1.00 74.56 77 LEU A C 1
ATOM 605 O O . LEU A 1 77 ? 15.966 -12.167 -5.537 1.00 74.56 77 LEU A O 1
ATOM 609 N N . TYR A 1 78 ? 14.063 -12.728 -6.579 1.00 78.00 78 TYR A N 1
ATOM 610 C CA . TYR A 1 78 ? 14.459 -12.234 -7.898 1.00 78.00 78 TYR A CA 1
ATOM 611 C C . TYR A 1 78 ? 13.603 -11.018 -8.272 1.00 78.00 78 TYR A C 1
ATOM 613 O O . TYR A 1 78 ? 12.552 -11.181 -8.901 1.00 78.00 78 TYR A O 1
ATOM 621 N N . PRO A 1 79 ? 13.979 -9.801 -7.834 1.00 77.19 79 PRO A N 1
ATOM 622 C CA . PRO A 1 79 ? 13.263 -8.599 -8.229 1.00 77.19 79 PRO A CA 1
ATOM 623 C C . PRO A 1 79 ? 13.412 -8.352 -9.731 1.00 77.19 79 PRO A C 1
ATOM 625 O O . PRO A 1 79 ? 14.416 -8.698 -10.343 1.00 77.19 79 PRO A O 1
ATOM 628 N N . VAL A 1 80 ? 12.406 -7.724 -10.324 1.00 76.69 80 VAL A N 1
ATOM 629 C CA . VAL A 1 80 ? 12.401 -7.353 -11.741 1.00 76.69 80 VAL A CA 1
ATOM 630 C C . VAL A 1 80 ? 12.803 -5.884 -11.857 1.00 76.69 80 VAL A C 1
ATOM 632 O O . VAL A 1 80 ? 12.112 -5.044 -11.285 1.00 76.69 80 VAL A O 1
ATOM 635 N N . ILE A 1 81 ? 13.883 -5.560 -12.576 1.00 78.12 81 ILE A N 1
ATOM 636 C CA . ILE A 1 81 ? 14.401 -4.181 -12.680 1.00 78.12 81 ILE A CA 1
ATOM 637 C C . ILE A 1 81 ? 14.128 -3.613 -14.073 1.00 78.12 81 ILE A C 1
ATOM 639 O O . ILE A 1 81 ? 14.882 -3.889 -15.005 1.00 78.12 81 ILE A O 1
ATOM 643 N N . PRO A 1 82 ? 13.067 -2.819 -14.253 1.00 65.75 82 PRO A N 1
ATOM 644 C CA . PRO A 1 82 ? 12.909 -2.001 -15.446 1.00 65.75 82 PRO A CA 1
ATOM 645 C C . PRO A 1 82 ? 13.792 -0.735 -15.401 1.00 65.75 82 PRO A C 1
ATOM 647 O O . PRO A 1 82 ? 13.755 0.030 -14.438 1.00 65.75 82 PRO A O 1
ATOM 650 N N . GLN A 1 83 ? 14.559 -0.497 -16.466 1.00 64.12 83 GLN A N 1
ATOM 651 C CA . GLN A 1 83 ? 15.255 0.758 -16.756 1.00 64.12 83 GLN A CA 1
ATOM 652 C C . GLN A 1 83 ? 14.319 1.710 -17.497 1.00 64.12 83 GLN A C 1
ATOM 654 O O . GLN A 1 83 ? 13.734 1.306 -18.500 1.00 64.12 83 GLN A O 1
ATOM 659 N N . PHE A 1 84 ? 14.238 2.967 -17.055 1.00 61.94 84 PHE A N 1
ATOM 660 C CA . PHE A 1 84 ? 13.420 4.007 -17.685 1.00 61.94 84 PHE A CA 1
ATOM 661 C C . PHE A 1 84 ? 14.231 5.255 -18.021 1.00 61.94 84 PHE A C 1
ATOM 663 O O . PHE A 1 84 ? 15.229 5.550 -17.368 1.00 61.94 84 PHE A O 1
ATOM 670 N N . GLU A 1 85 ? 13.734 6.021 -18.988 1.00 54.47 85 GLU A N 1
ATOM 671 C CA . GLU A 1 85 ? 14.177 7.384 -19.283 1.00 54.47 85 GLU A CA 1
ATOM 672 C C . GLU A 1 85 ? 13.051 8.367 -18.911 1.00 54.47 85 GLU A C 1
ATOM 674 O O . GLU A 1 85 ? 11.872 8.014 -19.002 1.00 54.47 85 GLU A O 1
ATOM 679 N N . GLU A 1 86 ? 13.411 9.563 -18.423 1.00 51.44 86 GLU A N 1
ATOM 680 C CA . GLU A 1 86 ? 12.494 10.570 -17.861 1.00 51.44 86 GLU A CA 1
ATOM 681 C C . GLU A 1 86 ? 11.200 10.727 -18.676 1.00 51.44 86 GLU A C 1
ATOM 683 O O . GLU A 1 86 ? 11.240 10.758 -19.901 1.00 51.44 86 GLU A O 1
ATOM 688 N N . GLY A 1 87 ? 10.059 10.848 -17.977 1.00 53.31 87 GLY A N 1
ATOM 689 C CA . GLY A 1 87 ? 8.682 10.745 -18.487 1.00 53.31 87 GLY A CA 1
ATOM 690 C C . GLY A 1 87 ? 8.289 11.698 -19.623 1.00 53.31 87 GLY A C 1
ATOM 691 O O . GLY A 1 87 ? 7.440 12.583 -19.468 1.00 53.31 87 GLY A O 1
ATOM 692 N N . ILE A 1 88 ? 8.861 11.479 -20.799 1.00 46.84 88 ILE A N 1
ATOM 693 C CA . ILE A 1 88 ? 8.587 12.222 -22.015 1.00 46.84 88 ILE A CA 1
ATOM 694 C C . ILE A 1 88 ? 7.309 11.663 -22.634 1.00 46.84 88 ILE A C 1
ATOM 696 O O . ILE A 1 88 ? 7.230 10.510 -23.050 1.00 46.84 88 ILE A O 1
ATOM 700 N N . ARG A 1 89 ? 6.290 12.521 -22.712 1.00 57.16 89 ARG A N 1
ATOM 701 C CA . ARG A 1 89 ? 4.999 12.177 -23.317 1.00 57.16 89 ARG A CA 1
ATOM 702 C C . ARG A 1 89 ? 5.015 12.243 -24.850 1.00 57.16 89 ARG A C 1
ATOM 704 O O . ARG A 1 89 ? 4.149 11.638 -25.454 1.00 57.16 89 ARG A O 1
ATOM 711 N N . VAL A 1 90 ? 5.971 12.931 -25.487 1.00 55.44 90 VAL A N 1
ATOM 712 C CA . VAL A 1 90 ? 6.100 13.002 -26.961 1.00 55.44 90 VAL A CA 1
ATOM 713 C C . VAL A 1 90 ? 7.446 12.423 -27.390 1.00 55.44 90 VAL A C 1
ATOM 715 O O . VAL A 1 90 ? 8.478 13.042 -27.143 1.00 55.44 90 VAL A O 1
ATOM 718 N N . THR A 1 91 ? 7.448 11.285 -28.080 1.00 67.94 91 THR A N 1
ATOM 719 C CA . THR A 1 91 ? 8.683 10.661 -28.575 1.00 67.94 91 THR A CA 1
ATOM 720 C C . THR A 1 91 ? 8.679 10.661 -30.099 1.00 67.94 91 THR A C 1
ATOM 722 O O . THR A 1 91 ? 8.039 9.818 -30.724 1.00 67.94 91 THR A O 1
ATOM 725 N N . ASP A 1 92 ? 9.396 11.606 -30.713 1.00 78.81 92 ASP A N 1
ATOM 726 C CA . ASP A 1 92 ? 9.608 11.608 -32.164 1.00 78.81 92 ASP A CA 1
ATOM 727 C C . ASP A 1 92 ? 10.636 10.546 -32.600 1.00 78.81 92 ASP A C 1
ATOM 729 O O . ASP A 1 92 ? 11.324 9.939 -31.778 1.00 78.81 92 ASP A O 1
ATOM 733 N N . ALA A 1 93 ? 10.762 10.302 -33.908 1.00 80.38 93 ALA A N 1
ATOM 734 C CA . ALA A 1 93 ? 11.666 9.269 -34.430 1.00 80.38 93 ALA A CA 1
ATOM 735 C C . ALA A 1 93 ? 13.142 9.511 -34.060 1.00 80.38 93 ALA A C 1
ATOM 737 O O . ALA A 1 93 ? 13.911 8.564 -33.891 1.00 80.38 93 ALA A O 1
ATOM 738 N N . LYS A 1 94 ? 13.555 10.780 -33.943 1.00 78.38 94 LYS A N 1
ATOM 739 C CA . LYS A 1 94 ? 14.936 11.142 -33.610 1.00 78.38 94 LYS A CA 1
ATOM 740 C C . LYS A 1 94 ? 15.209 10.875 -32.131 1.00 78.38 94 LYS A C 1
ATOM 742 O O . LYS A 1 94 ? 16.233 10.286 -31.801 1.00 78.38 94 LYS A O 1
ATOM 747 N N . THR A 1 95 ? 14.273 11.267 -31.275 1.00 74.19 95 THR A N 1
ATOM 748 C CA . THR A 1 95 ? 14.275 11.041 -29.830 1.00 74.19 95 THR A CA 1
ATOM 749 C C . THR A 1 95 ? 14.253 9.547 -29.531 1.00 74.19 95 THR A C 1
ATOM 751 O O . THR A 1 95 ? 15.089 9.081 -28.767 1.00 74.19 95 THR A O 1
ATOM 754 N N . LEU A 1 96 ? 13.409 8.767 -30.220 1.00 78.38 96 LEU A N 1
ATOM 755 C CA . LEU A 1 96 ? 13.402 7.304 -30.108 1.00 78.38 96 LEU A CA 1
ATOM 756 C C . LEU A 1 96 ? 14.759 6.693 -30.490 1.00 78.38 96 LEU A C 1
ATOM 758 O O . LEU A 1 96 ? 15.236 5.775 -29.830 1.00 78.38 96 LEU A O 1
ATOM 762 N N . GLY A 1 97 ? 15.395 7.199 -31.550 1.00 77.00 97 GLY A N 1
ATOM 763 C CA . GLY A 1 97 ? 16.719 6.741 -31.972 1.00 77.00 97 GLY A CA 1
ATOM 764 C C . GLY A 1 97 ? 17.806 6.992 -30.921 1.00 77.00 97 GLY A C 1
ATOM 765 O O . GLY A 1 97 ? 18.667 6.135 -30.722 1.00 77.00 97 GLY A O 1
ATOM 766 N N . VAL A 1 98 ? 17.749 8.140 -30.236 1.00 77.31 98 VAL A N 1
ATOM 767 C CA . VAL A 1 98 ? 18.651 8.471 -29.121 1.00 77.31 98 VAL A CA 1
ATOM 768 C C . VAL A 1 98 ? 18.378 7.568 -27.920 1.00 77.31 98 VAL A C 1
ATOM 770 O O . VAL A 1 98 ? 19.308 6.908 -27.463 1.00 77.31 98 VAL A O 1
ATOM 773 N N . ALA A 1 99 ? 17.119 7.465 -27.488 1.00 71.25 99 ALA A N 1
ATOM 774 C CA . ALA A 1 99 ? 16.700 6.617 -26.372 1.00 71.25 99 ALA A CA 1
ATOM 775 C C . ALA A 1 99 ? 17.117 5.155 -26.591 1.00 71.25 99 ALA A C 1
ATOM 777 O O . ALA A 1 99 ? 17.758 4.538 -25.745 1.00 71.25 99 ALA A O 1
ATOM 778 N N . ARG A 1 100 ? 16.859 4.606 -27.787 1.00 77.81 100 ARG A N 1
ATOM 779 C CA . ARG A 1 100 ? 17.264 3.240 -28.148 1.00 77.81 100 ARG A CA 1
ATOM 780 C C . ARG A 1 100 ? 18.769 3.043 -28.024 1.00 77.81 100 ARG A C 1
ATOM 782 O O . ARG A 1 100 ? 19.205 2.021 -27.502 1.00 77.81 100 ARG A O 1
ATOM 789 N N . LYS A 1 101 ? 19.564 3.979 -28.548 1.00 80.31 101 LYS A N 1
ATOM 790 C CA . LYS A 1 101 ? 21.023 3.892 -28.474 1.00 80.31 101 LYS A CA 1
ATOM 791 C C . LYS A 1 101 ? 21.488 3.917 -27.018 1.00 80.31 101 LYS A C 1
ATOM 793 O O . LYS A 1 101 ? 22.292 3.073 -26.647 1.00 80.31 101 LYS A O 1
ATOM 798 N N . LEU A 1 102 ? 20.933 4.822 -26.216 1.00 75.81 102 LEU A N 1
ATOM 799 C CA . LEU A 1 102 ? 21.237 4.925 -24.795 1.00 75.81 102 LEU A CA 1
ATOM 800 C C . LEU A 1 102 ? 20.904 3.624 -24.059 1.00 75.81 102 LEU A C 1
ATOM 802 O O . LEU A 1 102 ? 21.767 3.084 -23.383 1.00 75.81 102 LEU A O 1
ATOM 806 N N . PHE A 1 103 ? 19.712 3.052 -24.254 1.00 76.19 103 PHE A N 1
ATOM 807 C CA . PHE A 1 103 ? 19.354 1.768 -23.641 1.00 76.19 103 PHE A CA 1
ATOM 808 C C . PHE A 1 103 ? 20.263 0.621 -24.092 1.0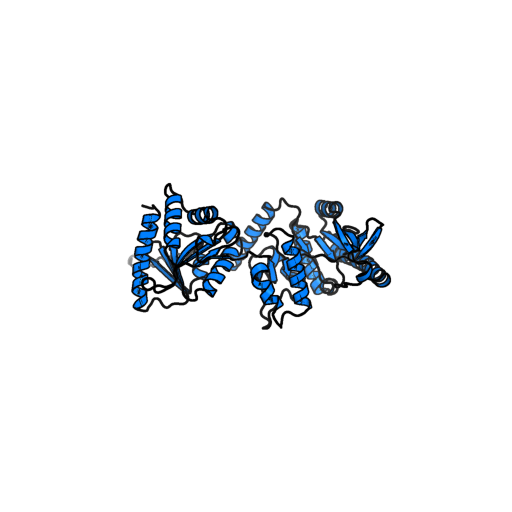0 76.19 103 PHE A C 1
ATOM 810 O O . PHE A 1 103 ? 20.615 -0.232 -23.284 1.00 76.19 103 PHE A O 1
ATOM 817 N N . LEU A 1 104 ? 20.663 0.582 -25.366 1.00 78.50 104 LEU A N 1
ATOM 818 C CA . LEU A 1 104 ? 21.599 -0.431 -25.865 1.00 78.50 104 LEU A CA 1
ATOM 819 C C . LEU A 1 104 ? 23.017 -0.276 -25.292 1.00 78.50 104 LEU A C 1
ATOM 821 O O . LEU A 1 104 ? 23.764 -1.249 -25.309 1.00 78.50 104 LEU A O 1
ATOM 825 N N . GLU A 1 105 ? 23.384 0.905 -24.797 1.00 81.50 105 GLU A N 1
ATOM 826 C CA . GLU A 1 105 ? 24.677 1.176 -24.156 1.00 81.50 105 GLU A CA 1
ATOM 827 C C . GLU A 1 105 ? 24.607 0.972 -22.631 1.00 81.50 105 GLU A C 1
ATOM 829 O O . GLU A 1 105 ? 25.432 0.262 -22.057 1.00 81.50 105 GLU A O 1
ATOM 834 N N . GLU A 1 106 ? 23.593 1.532 -21.972 1.00 79.06 106 GLU A N 1
ATOM 835 C CA . GLU A 1 106 ? 23.462 1.539 -20.512 1.00 79.06 106 GLU A CA 1
ATOM 836 C C . GLU A 1 106 ? 22.931 0.218 -19.943 1.00 79.06 106 GLU A C 1
ATOM 838 O O . GLU A 1 106 ? 23.282 -0.152 -18.823 1.00 79.06 106 GLU A O 1
ATOM 843 N N . ASN A 1 107 ? 22.126 -0.543 -20.691 1.00 84.12 107 ASN A N 1
ATOM 844 C CA . ASN A 1 107 ? 21.621 -1.826 -20.205 1.00 84.12 107 ASN A CA 1
ATOM 845 C C . ASN A 1 107 ? 22.727 -2.895 -20.085 1.00 84.12 107 ASN A C 1
ATOM 847 O O . ASN A 1 107 ? 22.859 -3.465 -19.003 1.00 84.12 107 ASN A O 1
ATOM 851 N N . PRO A 1 108 ? 23.581 -3.144 -21.102 1.00 86.25 108 PRO A N 1
ATOM 852 C CA . PRO A 1 108 ? 24.748 -4.011 -20.926 1.00 86.25 108 PRO A CA 1
ATOM 853 C C . PRO A 1 108 ? 25.697 -3.501 -19.841 1.00 86.25 108 PRO A C 1
ATOM 855 O O . PRO A 1 108 ? 26.134 -4.281 -19.007 1.00 86.25 108 PRO A O 1
ATOM 858 N N . ARG A 1 109 ? 25.937 -2.185 -19.776 1.00 84.81 109 ARG A N 1
ATOM 859 C CA . ARG A 1 109 ? 26.789 -1.579 -18.745 1.00 84.81 109 ARG A CA 1
ATOM 860 C C . ARG A 1 109 ? 26.269 -1.821 -17.325 1.00 84.81 109 ARG A C 1
ATOM 862 O O . ARG A 1 109 ? 27.068 -2.045 -16.417 1.00 84.81 109 ARG A O 1
ATOM 869 N N . LEU A 1 110 ? 24.950 -1.769 -17.125 1.00 85.00 110 LEU A N 1
ATOM 870 C CA . LEU A 1 110 ? 24.316 -2.131 -15.858 1.00 85.00 110 LEU A CA 1
ATOM 871 C C . LEU A 1 110 ? 24.562 -3.606 -15.532 1.00 85.00 110 LEU A C 1
ATOM 873 O O . LEU A 1 110 ? 24.960 -3.914 -14.414 1.00 85.00 110 LEU A O 1
ATOM 877 N N . ILE A 1 111 ? 24.340 -4.501 -16.498 1.00 91.12 111 ILE A N 1
ATOM 878 C CA . ILE A 1 111 ? 24.571 -5.939 -16.320 1.00 91.12 111 ILE A CA 1
ATOM 879 C C . ILE A 1 111 ? 26.028 -6.219 -15.954 1.00 91.12 111 ILE A C 1
ATOM 881 O O . ILE A 1 111 ? 26.264 -6.908 -14.969 1.00 91.12 111 ILE A O 1
ATOM 885 N N . ASP A 1 112 ? 26.984 -5.644 -16.682 1.00 89.50 112 ASP A N 1
ATOM 886 C CA . ASP A 1 112 ? 28.414 -5.845 -16.440 1.00 89.50 112 ASP A CA 1
ATOM 887 C C . ASP A 1 112 ? 28.806 -5.369 -15.035 1.00 89.50 112 ASP A C 1
ATOM 889 O O . ASP A 1 112 ? 29.467 -6.086 -14.291 1.00 89.50 112 ASP A O 1
ATOM 893 N N . ARG A 1 113 ? 28.330 -4.189 -14.619 1.00 88.19 113 ARG A N 1
ATOM 894 C CA . ARG A 1 113 ? 28.571 -3.674 -13.263 1.00 88.19 113 ARG A CA 1
ATOM 895 C C . ARG A 1 113 ? 27.932 -4.531 -12.165 1.00 88.19 113 ARG A C 1
ATOM 897 O O . ARG A 1 113 ? 28.493 -4.642 -11.078 1.00 88.19 113 ARG A O 1
ATOM 904 N N . LEU A 1 114 ? 26.745 -5.083 -12.411 1.00 89.94 114 LEU A N 1
ATOM 905 C CA . LEU A 1 114 ? 26.090 -6.001 -11.478 1.00 89.94 114 LEU A CA 1
ATOM 906 C C . LEU A 1 114 ? 26.885 -7.310 -11.366 1.00 89.94 114 LEU A C 1
ATOM 908 O O . LEU A 1 114 ? 27.115 -7.783 -10.253 1.00 89.94 114 LEU A O 1
ATOM 912 N N . ASP A 1 115 ? 27.362 -7.839 -12.493 1.00 90.88 115 ASP A N 1
ATOM 913 C CA . ASP A 1 115 ? 28.180 -9.054 -12.558 1.00 90.88 115 ASP A CA 1
ATOM 914 C C . ASP A 1 115 ? 29.536 -8.871 -11.852 1.00 90.88 115 ASP A C 1
ATOM 916 O O . ASP A 1 115 ? 29.936 -9.718 -11.055 1.00 90.88 115 ASP A O 1
ATOM 920 N N . GLU A 1 116 ? 30.191 -7.714 -12.021 1.00 90.12 116 GLU A N 1
ATOM 921 C CA . GLU A 1 116 ? 31.408 -7.331 -11.280 1.00 90.12 116 GLU A CA 1
ATOM 922 C C . GLU A 1 116 ? 31.214 -7.363 -9.753 1.00 90.12 116 GLU A C 1
ATOM 924 O O . GLU A 1 116 ? 32.156 -7.633 -9.003 1.00 90.12 116 GLU A O 1
ATOM 929 N N . LEU A 1 117 ? 29.990 -7.103 -9.288 1.00 89.00 117 LEU A N 1
ATOM 930 C CA . LEU A 1 117 ? 29.602 -7.122 -7.877 1.00 89.00 117 LEU A CA 1
ATOM 931 C C . LEU A 1 117 ? 28.998 -8.468 -7.441 1.00 89.00 117 LEU A C 1
ATOM 933 O O . LEU A 1 117 ? 28.542 -8.596 -6.306 1.00 89.00 117 LEU A O 1
ATOM 937 N N . GLY A 1 118 ? 29.022 -9.478 -8.317 1.00 89.25 118 GLY A N 1
ATOM 938 C CA . GLY A 1 118 ? 28.549 -10.834 -8.050 1.00 89.25 118 GLY A CA 1
ATOM 939 C C . GLY A 1 118 ? 27.033 -11.008 -8.120 1.00 89.25 118 GLY A C 1
ATOM 940 O O . GLY A 1 118 ? 26.534 -12.059 -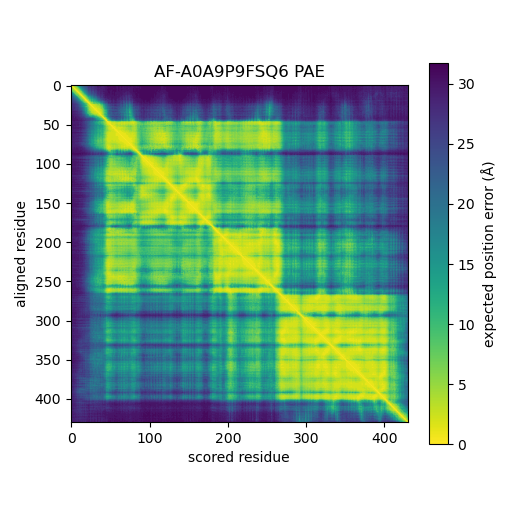7.726 1.00 89.25 118 GLY A O 1
ATOM 941 N N . VAL A 1 119 ? 26.292 -10.006 -8.601 1.00 91.00 119 VAL A N 1
ATOM 942 C CA . VAL A 1 119 ? 24.836 -10.075 -8.766 1.00 91.00 119 VAL A CA 1
ATOM 943 C C . VAL A 1 119 ? 24.518 -10.785 -10.086 1.00 91.00 119 VAL A C 1
ATOM 945 O O . VAL A 1 119 ? 24.758 -10.210 -11.149 1.00 91.00 119 VAL A O 1
ATOM 948 N N . PRO A 1 120 ? 23.923 -11.994 -10.074 1.00 89.62 120 PRO A N 1
ATOM 949 C CA . PRO A 1 120 ? 23.602 -12.696 -11.309 1.00 89.62 120 PRO A CA 1
ATOM 950 C C . PRO A 1 120 ? 22.397 -12.024 -11.972 1.00 89.62 120 PRO A C 1
ATOM 952 O O . PRO A 1 120 ? 21.245 -12.261 -11.606 1.00 89.62 120 PRO A O 1
ATOM 955 N N . ALA A 1 121 ? 22.656 -11.171 -12.960 1.00 92.31 121 ALA A N 1
ATOM 956 C CA . ALA A 1 121 ? 21.638 -10.430 -13.696 1.00 92.31 121 ALA A CA 1
ATOM 957 C C . ALA A 1 121 ? 21.576 -10.863 -15.167 1.00 92.31 121 ALA A C 1
ATOM 959 O O . ALA A 1 121 ? 22.568 -11.294 -15.756 1.00 92.31 121 ALA A O 1
ATOM 960 N N . ARG A 1 122 ? 20.395 -10.763 -15.783 1.00 91.25 122 ARG A N 1
ATOM 961 C CA . ARG A 1 122 ? 20.203 -11.050 -17.208 1.00 91.25 122 ARG A CA 1
ATOM 962 C C . ARG A 1 122 ? 19.364 -9.966 -17.861 1.00 91.25 122 ARG A C 1
ATOM 964 O O . ARG A 1 122 ? 18.253 -9.677 -17.426 1.00 91.25 122 ARG A O 1
ATOM 971 N N . SER A 1 123 ? 19.883 -9.423 -18.955 1.00 89.50 123 SER A N 1
ATOM 972 C CA . SER A 1 123 ? 19.142 -8.499 -19.806 1.00 89.50 123 SER A CA 1
ATOM 973 C C . SER A 1 123 ? 18.007 -9.215 -20.541 1.00 89.50 123 SER A C 1
ATOM 975 O O . SER A 1 123 ? 18.237 -10.218 -21.221 1.00 89.50 123 SER A O 1
ATOM 977 N N . ILE A 1 124 ? 16.809 -8.638 -20.495 1.00 86.50 124 ILE A N 1
ATOM 978 C CA . ILE A 1 124 ? 15.641 -9.047 -21.271 1.00 86.50 124 ILE A CA 1
ATOM 979 C C . ILE A 1 124 ? 15.208 -7.866 -22.137 1.00 86.50 124 ILE A C 1
ATOM 981 O O . ILE A 1 124 ? 14.763 -6.833 -21.643 1.00 86.50 124 ILE A O 1
ATOM 985 N N . SER A 1 125 ? 15.328 -8.041 -23.450 1.00 78.56 125 SER A N 1
ATOM 986 C CA . SER A 1 125 ? 14.799 -7.103 -24.441 1.00 78.56 125 SER A CA 1
ATOM 987 C C . SER A 1 125 ? 13.424 -7.565 -24.928 1.00 78.56 125 SER A C 1
ATOM 989 O O . SER A 1 125 ? 13.092 -8.745 -24.811 1.00 78.56 125 SER A O 1
ATOM 991 N N . ALA A 1 126 ? 12.619 -6.631 -25.446 1.00 74.31 126 ALA A N 1
ATOM 992 C CA . ALA A 1 126 ? 11.315 -6.914 -26.058 1.00 74.31 126 ALA A CA 1
ATOM 993 C C . ALA A 1 126 ? 10.335 -7.697 -25.155 1.00 74.31 126 ALA A C 1
ATOM 995 O O . ALA A 1 126 ? 9.525 -8.502 -25.614 1.00 74.31 126 ALA A O 1
ATOM 996 N N . ALA A 1 127 ? 10.385 -7.462 -23.841 1.00 82.38 127 ALA A N 1
ATOM 997 C CA . ALA A 1 127 ? 9.428 -8.065 -22.913 1.00 82.38 127 ALA A CA 1
ATOM 998 C C . ALA A 1 127 ? 8.015 -7.482 -23.054 1.00 82.38 127 ALA A C 1
ATOM 1000 O O . ALA A 1 127 ? 7.043 -8.098 -22.612 1.00 82.38 127 ALA A O 1
ATOM 1001 N N . PHE A 1 128 ? 7.898 -6.299 -23.652 1.00 85.06 128 PHE A N 1
ATOM 1002 C CA . PHE A 1 128 ? 6.653 -5.563 -23.785 1.00 85.06 128 PHE A CA 1
ATOM 1003 C C . PHE A 1 128 ? 6.234 -5.506 -25.250 1.00 85.06 128 PHE A C 1
ATOM 1005 O O . PHE A 1 128 ? 7.022 -5.135 -26.116 1.00 85.06 128 PHE A O 1
ATOM 1012 N N . ILE A 1 129 ? 4.976 -5.846 -25.503 1.00 85.50 129 ILE A N 1
ATOM 1013 C CA . ILE A 1 129 ? 4.298 -5.614 -26.774 1.00 85.50 129 ILE A CA 1
ATOM 1014 C C . ILE A 1 129 ? 3.306 -4.477 -26.545 1.00 85.50 129 ILE A C 1
ATOM 1016 O O . ILE A 1 129 ? 2.581 -4.493 -25.543 1.00 85.50 129 ILE A O 1
ATOM 1020 N N . ALA A 1 130 ? 3.295 -3.483 -27.427 1.00 85.69 130 ALA A N 1
ATOM 1021 C CA . ALA A 1 130 ? 2.491 -2.278 -27.260 1.00 85.69 130 ALA A CA 1
ATOM 1022 C C . ALA A 1 130 ? 1.887 -1.783 -28.575 1.00 85.69 130 ALA A C 1
ATOM 1024 O O . ALA A 1 130 ? 2.517 -1.852 -29.624 1.00 85.69 130 ALA A O 1
ATOM 1025 N N . ASP A 1 131 ? 0.703 -1.188 -28.483 1.00 87.62 131 ASP A N 1
ATOM 1026 C CA . ASP A 1 131 ? 0.135 -0.383 -29.564 1.00 87.62 131 ASP A CA 1
ATOM 1027 C C . ASP A 1 131 ? 0.491 1.087 -29.362 1.00 87.62 131 ASP A C 1
ATOM 1029 O O . ASP A 1 131 ? 0.877 1.500 -28.271 1.00 87.62 131 ASP A O 1
ATOM 1033 N N . TYR A 1 132 ? 0.333 1.914 -30.393 1.00 84.25 132 TYR A N 1
ATOM 1034 C CA . TYR A 1 132 ? 0.474 3.362 -30.247 1.00 84.25 132 TYR A CA 1
ATOM 1035 C C . TYR A 1 132 ? -0.544 3.905 -29.234 1.00 84.25 132 TYR A C 1
ATOM 1037 O O . TYR A 1 132 ? -1.744 3.700 -29.396 1.00 84.25 132 TYR A O 1
ATOM 1045 N N . LEU A 1 133 ? -0.073 4.640 -28.222 1.00 77.62 133 LEU A N 1
ATOM 1046 C CA . LEU A 1 133 ? -0.942 5.272 -27.225 1.00 77.62 133 LEU A CA 1
ATOM 1047 C C . LEU A 1 133 ? -1.859 6.322 -27.874 1.00 77.62 133 LEU A C 1
ATOM 1049 O O . LEU A 1 133 ? -3.069 6.313 -27.682 1.00 77.62 133 LEU A O 1
ATOM 1053 N N . ASP A 1 134 ? -1.258 7.234 -28.637 1.00 80.00 134 ASP A N 1
ATOM 1054 C CA . ASP A 1 134 ? -1.920 8.193 -29.526 1.00 80.00 134 ASP A CA 1
ATOM 1055 C C . ASP A 1 134 ? -0.852 8.667 -30.518 1.00 80.00 134 ASP A C 1
ATOM 1057 O O . ASP A 1 134 ? 0.054 9.428 -30.166 1.00 80.00 134 ASP A O 1
ATOM 1061 N N . LYS A 1 135 ? -0.902 8.154 -31.748 1.00 81.44 135 LYS A N 1
ATOM 1062 C CA . LYS A 1 135 ? 0.160 8.374 -32.737 1.00 81.44 135 LYS A CA 1
ATOM 1063 C C . LYS A 1 135 ? 0.253 9.833 -33.185 1.00 81.44 135 LYS A C 1
ATOM 1065 O O . LYS A 1 135 ? 1.354 10.312 -33.454 1.00 81.44 135 LYS A O 1
ATOM 1070 N N . ASP A 1 136 ? -0.870 10.539 -33.236 1.00 80.94 136 ASP A N 1
ATOM 1071 C CA . ASP A 1 136 ? -0.915 11.924 -33.707 1.00 80.94 136 ASP A CA 1
ATOM 1072 C C . ASP A 1 136 ? -0.403 12.888 -32.635 1.00 80.94 136 ASP A C 1
ATOM 1074 O O . ASP A 1 136 ? 0.261 13.880 -32.942 1.00 80.94 136 ASP A O 1
ATOM 1078 N N . LYS A 1 137 ? -0.675 12.578 -31.365 1.00 75.94 137 LYS A N 1
ATOM 1079 C CA . LYS A 1 137 ? -0.294 13.423 -30.231 1.00 75.94 137 LYS A CA 1
ATOM 1080 C C . LYS A 1 137 ? 1.085 13.104 -29.661 1.00 75.94 137 LYS A C 1
ATOM 1082 O O . LYS A 1 137 ? 1.823 14.019 -29.298 1.00 75.94 137 LYS A O 1
ATOM 1087 N N . TRP A 1 138 ? 1.416 11.822 -29.545 1.00 73.69 138 TRP A N 1
ATOM 1088 C CA . TRP A 1 138 ? 2.577 11.331 -28.798 1.00 73.69 138 TRP A CA 1
ATOM 1089 C C . TRP A 1 138 ? 3.597 10.591 -29.671 1.00 73.69 138 TRP A C 1
ATOM 1091 O O . TRP A 1 138 ? 4.704 10.313 -29.211 1.00 73.69 138 TRP A O 1
ATOM 1101 N N . GLN A 1 139 ? 3.269 10.340 -30.943 1.00 84.81 139 GLN A N 1
ATOM 1102 C CA . GLN A 1 139 ? 4.140 9.685 -31.920 1.00 84.81 139 GLN A CA 1
ATOM 1103 C C . GLN A 1 139 ? 4.566 8.283 -31.470 1.00 84.81 139 GLN A C 1
ATOM 1105 O O . GLN A 1 139 ? 3.706 7.417 -31.398 1.00 84.81 139 GLN A O 1
ATOM 1110 N N . TYR A 1 140 ? 5.844 8.014 -31.188 1.00 81.75 140 TYR A N 1
ATOM 1111 C CA . TYR A 1 140 ? 6.361 6.671 -30.874 1.00 81.75 140 TYR A CA 1
ATOM 1112 C C . TYR A 1 140 ? 6.247 6.306 -29.388 1.00 81.75 140 TYR A C 1
ATOM 1114 O O . TYR A 1 140 ? 7.166 5.736 -28.798 1.00 81.75 140 TYR A O 1
ATOM 1122 N N . VAL A 1 141 ? 5.111 6.635 -28.780 1.00 76.00 141 VAL A N 1
ATOM 1123 C CA . VAL A 1 141 ? 4.784 6.249 -27.404 1.00 76.00 141 VAL A CA 1
ATOM 1124 C C . VAL A 1 141 ? 3.764 5.121 -27.434 1.00 76.00 141 VAL A C 1
ATOM 1126 O O . VAL A 1 141 ? 2.750 5.206 -28.132 1.00 76.00 141 VAL A O 1
ATOM 1129 N N . GLY A 1 142 ? 4.053 4.062 -26.685 1.00 76.19 142 GLY A N 1
ATOM 1130 C CA . GLY A 1 142 ? 3.270 2.840 -26.645 1.00 76.19 142 GLY A CA 1
ATOM 1131 C C . GLY A 1 142 ? 2.359 2.740 -25.425 1.00 76.19 142 GLY A C 1
ATOM 1132 O O . GLY A 1 142 ? 2.694 3.195 -24.334 1.00 76.19 142 GLY A O 1
ATOM 1133 N N . ASN A 1 143 ? 1.216 2.091 -25.613 1.00 77.56 143 ASN A N 1
ATOM 1134 C CA . ASN A 1 143 ? 0.380 1.532 -24.566 1.00 77.56 143 ASN A CA 1
ATOM 1135 C C . ASN A 1 143 ? 0.564 0.010 -24.569 1.00 77.56 143 ASN A C 1
ATOM 1137 O O . ASN A 1 143 ? 0.241 -0.646 -25.559 1.00 77.56 143 ASN A O 1
ATOM 1141 N N . ILE A 1 144 ? 1.107 -0.547 -23.486 1.00 81.31 144 ILE A N 1
ATOM 1142 C CA . ILE A 1 144 ? 1.426 -1.978 -23.399 1.00 81.31 144 ILE A CA 1
ATOM 1143 C C . ILE A 1 144 ? 0.138 -2.801 -23.532 1.00 81.31 144 ILE A C 1
ATOM 1145 O O . ILE A 1 144 ? -0.774 -2.681 -22.718 1.00 81.31 144 ILE A O 1
ATOM 1149 N N . THR A 1 145 ? 0.083 -3.673 -24.537 1.00 83.31 145 THR A N 1
ATOM 1150 C CA . THR A 1 145 ? -1.039 -4.586 -24.791 1.00 83.31 145 THR A CA 1
ATOM 1151 C C . THR A 1 145 ? -0.745 -5.999 -24.310 1.00 83.31 145 THR A C 1
ATOM 1153 O O . THR A 1 145 ? -1.656 -6.721 -23.897 1.00 83.31 145 THR A O 1
ATOM 1156 N N . LYS A 1 146 ? 0.529 -6.409 -24.309 1.00 83.94 146 LYS A N 1
ATOM 1157 C CA . LYS A 1 146 ? 0.945 -7.743 -23.870 1.00 83.94 146 LYS A CA 1
ATOM 1158 C C . LYS A 1 146 ? 2.340 -7.724 -23.249 1.00 83.94 146 LYS A C 1
ATOM 1160 O O . LYS A 1 146 ? 3.211 -6.958 -23.637 1.00 83.94 146 LYS A O 1
ATOM 1165 N N . VAL A 1 147 ? 2.555 -8.610 -22.278 1.00 84.06 147 VAL A N 1
ATOM 1166 C CA . VAL A 1 147 ? 3.860 -8.833 -21.639 1.00 84.06 147 VAL A CA 1
ATOM 1167 C C . VAL A 1 147 ? 4.307 -10.260 -21.928 1.00 84.06 147 VAL A C 1
ATOM 1169 O O . VAL A 1 147 ? 3.580 -11.210 -21.618 1.00 84.06 147 VAL A O 1
ATOM 1172 N N . ASN A 1 148 ? 5.498 -10.421 -22.503 1.00 83.62 148 ASN A N 1
ATOM 1173 C CA . ASN A 1 148 ? 6.145 -11.713 -22.682 1.00 83.62 148 ASN A CA 1
ATOM 1174 C C . ASN A 1 148 ? 6.774 -12.173 -21.357 1.00 83.62 148 ASN A C 1
ATOM 1176 O O . ASN A 1 148 ? 7.940 -11.916 -21.061 1.00 83.62 148 ASN A O 1
ATOM 1180 N N . LYS A 1 149 ? 5.961 -12.842 -20.537 1.00 84.75 149 LYS A N 1
ATOM 1181 C CA . LYS A 1 149 ? 6.365 -13.322 -19.209 1.00 84.75 149 LYS A CA 1
ATOM 1182 C C . LYS A 1 149 ? 7.343 -14.489 -19.267 1.00 84.75 149 LYS A C 1
ATOM 1184 O O . LYS A 1 149 ? 8.112 -14.646 -18.331 1.00 84.75 149 LYS A O 1
ATOM 1189 N N . GLU A 1 150 ? 7.353 -15.261 -20.352 1.00 88.06 150 GLU A N 1
ATOM 1190 C CA . GLU A 1 150 ? 8.171 -16.471 -20.475 1.00 88.06 150 GLU A CA 1
ATOM 1191 C C . GLU A 1 150 ? 9.666 -16.157 -20.342 1.00 88.06 150 GLU A C 1
ATOM 1193 O O . GLU A 1 150 ? 10.379 -16.820 -19.594 1.00 88.06 150 GLU A O 1
ATOM 1198 N N . ALA A 1 151 ? 10.142 -15.090 -20.991 1.00 85.38 151 ALA A N 1
ATOM 1199 C CA . ALA A 1 151 ? 11.538 -14.669 -20.878 1.00 85.38 151 ALA A CA 1
ATOM 1200 C C . ALA A 1 151 ? 11.916 -14.268 -19.438 1.00 85.38 151 ALA A C 1
ATOM 1202 O O . ALA A 1 151 ? 13.014 -14.577 -18.971 1.00 85.38 151 ALA A O 1
ATOM 1203 N N . ILE A 1 152 ? 10.993 -13.609 -18.730 1.00 86.94 152 ILE A N 1
ATOM 1204 C CA . ILE A 1 152 ? 11.173 -13.167 -17.341 1.00 86.94 152 ILE A CA 1
ATOM 1205 C C . ILE A 1 152 ? 11.193 -14.380 -16.408 1.00 86.94 152 ILE A C 1
ATOM 1207 O O . ILE A 1 152 ? 12.113 -14.531 -15.608 1.00 86.94 152 ILE A O 1
ATOM 1211 N N . GLU A 1 153 ? 10.216 -15.273 -16.548 1.00 86.75 153 GLU A N 1
ATOM 1212 C CA . GLU A 1 153 ? 10.091 -16.496 -15.754 1.00 86.75 153 GLU A CA 1
ATOM 1213 C C . GLU A 1 153 ? 11.297 -17.420 -15.957 1.00 86.75 153 GLU A C 1
ATOM 1215 O O . GLU A 1 153 ? 11.861 -17.891 -14.977 1.00 86.75 153 GLU A O 1
ATOM 1220 N N . ASN A 1 154 ? 11.779 -17.583 -17.193 1.00 89.19 154 ASN A N 1
ATOM 1221 C CA . ASN A 1 154 ? 12.976 -18.374 -17.492 1.00 89.19 154 ASN A CA 1
ATOM 1222 C C . ASN A 1 154 ? 14.262 -17.771 -16.898 1.00 89.19 154 ASN A C 1
ATOM 1224 O O . ASN A 1 154 ? 15.185 -18.509 -16.556 1.00 89.19 154 ASN A O 1
ATOM 1228 N N . SER A 1 155 ? 14.359 -16.440 -16.791 1.00 89.62 155 SER A N 1
ATOM 1229 C CA . SER A 1 155 ? 15.481 -15.784 -16.104 1.00 89.62 155 SER A CA 1
ATOM 1230 C C . SER A 1 155 ? 15.455 -16.084 -14.609 1.00 89.62 155 SER A C 1
ATOM 1232 O O . SER A 1 155 ? 16.468 -16.500 -14.048 1.00 89.62 155 SER A O 1
ATOM 1234 N N . ILE A 1 156 ? 14.282 -15.923 -13.993 1.00 85.19 156 ILE A N 1
ATOM 1235 C CA . ILE A 1 156 ? 14.058 -16.171 -12.567 1.00 85.19 156 ILE A CA 1
ATOM 1236 C C . ILE A 1 156 ? 14.322 -17.642 -12.229 1.00 85.19 156 ILE A C 1
ATOM 1238 O O . ILE A 1 156 ? 15.068 -17.931 -11.298 1.00 85.19 156 ILE A O 1
ATOM 1242 N N . ASP A 1 157 ? 13.781 -18.573 -13.018 1.00 86.62 157 ASP A N 1
ATOM 1243 C CA . ASP A 1 157 ? 13.957 -20.018 -12.819 1.00 86.62 157 ASP A CA 1
ATOM 1244 C C . ASP A 1 157 ? 15.429 -20.450 -12.970 1.00 86.62 157 ASP A C 1
ATOM 1246 O O . ASP A 1 157 ? 15.854 -21.441 -12.378 1.00 86.62 157 ASP A O 1
ATOM 1250 N N . ALA A 1 158 ? 16.226 -19.687 -13.725 1.00 89.12 158 ALA A N 1
ATOM 1251 C CA . ALA A 1 158 ? 17.667 -19.884 -13.858 1.00 89.12 158 ALA A CA 1
ATOM 1252 C C . ALA A 1 158 ? 18.496 -19.185 -12.760 1.00 89.12 158 ALA A C 1
ATOM 1254 O O . ALA A 1 158 ? 19.723 -19.258 -12.802 1.00 89.12 158 ALA A O 1
ATOM 1255 N N . GLY A 1 159 ? 17.859 -18.504 -11.803 1.00 85.50 159 GLY A N 1
ATOM 1256 C CA . GLY A 1 159 ? 18.529 -17.808 -10.704 1.00 85.50 159 GLY A CA 1
ATOM 1257 C C . GLY A 1 159 ? 19.053 -16.407 -11.044 1.00 85.50 159 GLY A C 1
ATOM 1258 O O . GLY A 1 159 ? 19.851 -15.860 -10.283 1.00 85.50 159 GLY A O 1
ATOM 1259 N N . TYR A 1 160 ? 18.620 -15.818 -12.163 1.00 89.56 160 TYR A N 1
ATOM 1260 C CA . TYR A 1 160 ? 19.066 -14.499 -12.615 1.00 89.56 160 TYR A CA 1
ATOM 1261 C C . TYR A 1 160 ? 18.013 -13.419 -12.360 1.00 89.56 160 TYR A C 1
ATOM 1263 O O . TYR A 1 160 ? 16.845 -13.587 -12.718 1.00 89.56 160 TYR A O 1
ATOM 1271 N N . ILE A 1 161 ? 18.452 -12.271 -11.837 1.00 88.88 161 ILE A N 1
ATOM 1272 C CA . ILE A 1 161 ? 17.667 -11.034 -11.746 1.00 88.88 161 ILE A CA 1
ATOM 1273 C C . ILE A 1 161 ? 17.379 -10.522 -13.169 1.00 88.88 161 ILE A C 1
ATOM 1275 O O . ILE A 1 161 ? 18.319 -10.163 -13.886 1.00 88.88 161 ILE A O 1
ATOM 1279 N N . PRO A 1 162 ? 16.109 -10.480 -13.611 1.00 89.19 162 PRO A N 1
ATOM 1280 C CA . PRO A 1 162 ? 15.763 -9.952 -14.923 1.00 89.19 162 PRO A CA 1
ATOM 1281 C C . PRO A 1 162 ? 15.835 -8.418 -14.931 1.00 89.19 162 PRO A C 1
ATOM 1283 O O . PRO A 1 162 ? 15.127 -7.742 -14.179 1.00 89.19 162 PRO A O 1
ATOM 1286 N N . VAL A 1 163 ? 16.654 -7.874 -15.829 1.00 88.31 163 VAL A N 1
ATOM 1287 C CA . VAL A 1 163 ? 16.778 -6.434 -16.092 1.00 88.31 163 VAL A CA 1
ATOM 1288 C C . VAL A 1 163 ? 16.143 -6.131 -17.444 1.00 88.31 163 VAL A C 1
ATOM 1290 O O . VAL A 1 163 ? 16.485 -6.762 -18.443 1.00 88.31 163 VAL A O 1
ATOM 1293 N N . LEU A 1 164 ? 15.197 -5.198 -17.480 1.00 84.62 164 LEU A N 1
ATOM 1294 C CA . LEU A 1 164 ? 14.393 -4.883 -18.658 1.00 84.62 164 LEU A CA 1
ATOM 1295 C C . LEU A 1 164 ? 14.618 -3.448 -19.090 1.00 84.62 164 LEU A C 1
ATOM 1297 O O . LEU A 1 164 ? 14.766 -2.566 -18.255 1.00 84.62 164 LEU A O 1
ATOM 1301 N N . THR A 1 165 ? 14.543 -3.194 -20.388 1.00 78.31 165 THR A N 1
ATOM 1302 C CA . THR A 1 165 ? 14.459 -1.830 -20.912 1.00 78.31 165 THR A CA 1
ATOM 1303 C C . THR A 1 165 ? 12.998 -1.404 -21.031 1.00 78.31 165 THR A C 1
ATOM 1305 O O . THR A 1 165 ? 12.126 -2.223 -21.334 1.00 78.31 165 THR A O 1
ATOM 1308 N N . SER A 1 166 ? 12.702 -0.119 -20.830 1.00 72.88 166 SER A N 1
ATOM 1309 C CA . SER A 1 166 ? 11.363 0.456 -21.022 1.00 72.88 166 SER A CA 1
ATOM 1310 C C . SER A 1 166 ? 11.018 0.693 -22.498 1.00 72.88 166 SER A C 1
ATOM 1312 O O . SER A 1 166 ? 10.459 1.723 -22.876 1.00 72.88 166 SER A O 1
ATOM 1314 N N . MET A 1 167 ? 11.375 -0.262 -23.355 1.00 78.00 167 MET A N 1
ATOM 1315 C CA . MET A 1 167 ? 11.022 -0.271 -24.769 1.00 78.00 167 MET A CA 1
ATOM 1316 C C . MET A 1 167 ? 10.066 -1.425 -25.043 1.00 78.00 167 MET A C 1
ATOM 1318 O O . MET A 1 167 ? 10.289 -2.556 -24.604 1.00 78.00 167 MET A O 1
ATOM 1322 N N . ALA A 1 168 ? 9.016 -1.132 -25.799 1.00 82.56 168 ALA A N 1
ATOM 1323 C CA . ALA A 1 168 ? 8.084 -2.120 -26.308 1.00 82.56 168 ALA A CA 1
ATOM 1324 C C . ALA A 1 168 ? 8.190 -2.241 -27.826 1.00 82.56 168 ALA A C 1
ATOM 1326 O O . ALA A 1 168 ? 8.654 -1.325 -28.506 1.00 82.56 168 ALA A O 1
ATOM 1327 N N . GLU A 1 169 ? 7.725 -3.365 -28.352 1.00 86.62 169 GLU A N 1
ATOM 1328 C CA . GLU A 1 169 ? 7.582 -3.596 -29.786 1.00 86.62 169 GLU A CA 1
ATOM 1329 C C . GLU A 1 169 ? 6.096 -3.644 -30.159 1.00 86.62 169 GLU A C 1
ATOM 1331 O O . GLU A 1 169 ? 5.288 -4.252 -29.461 1.00 86.62 169 GLU A O 1
ATOM 1336 N N . SER A 1 170 ? 5.706 -2.998 -31.255 1.00 86.38 170 SER A N 1
ATOM 1337 C CA . SER A 1 170 ? 4.380 -3.202 -31.840 1.00 86.38 170 SER A CA 1
ATOM 1338 C C . SER A 1 170 ? 4.282 -4.569 -32.504 1.00 86.38 170 SER A C 1
ATOM 1340 O O . SER A 1 170 ? 5.304 -5.162 -32.844 1.00 86.38 170 SER A O 1
ATOM 1342 N N . GLU A 1 171 ? 3.067 -5.039 -32.800 1.00 83.75 171 GLU A N 1
ATOM 1343 C CA . GLU A 1 171 ? 2.889 -6.280 -33.577 1.00 83.75 171 GLU A CA 1
ATOM 1344 C C . GLU A 1 171 ? 3.608 -6.228 -34.939 1.00 83.75 171 GLU A C 1
ATOM 1346 O O . GLU A 1 171 ? 4.166 -7.226 -35.387 1.00 83.75 171 GLU A O 1
ATOM 1351 N N . ASP A 1 172 ? 3.696 -5.037 -35.541 1.00 82.44 172 ASP A N 1
ATOM 1352 C CA . ASP A 1 172 ? 4.428 -4.793 -36.793 1.00 82.44 172 ASP A CA 1
ATOM 1353 C C . ASP A 1 172 ? 5.958 -4.622 -36.620 1.00 82.44 172 ASP A C 1
ATOM 1355 O O . ASP A 1 172 ? 6.663 -4.314 -37.582 1.00 82.44 172 ASP A O 1
ATOM 1359 N N . GLY A 1 173 ? 6.492 -4.778 -35.402 1.00 82.81 173 GLY A N 1
ATOM 1360 C CA . GLY A 1 173 ? 7.926 -4.677 -35.099 1.00 82.81 173 GLY A CA 1
ATOM 1361 C C . GLY A 1 173 ? 8.482 -3.255 -34.932 1.00 82.81 173 GLY A C 1
ATOM 1362 O O . GLY A 1 173 ? 9.702 -3.072 -34.931 1.00 82.81 173 GLY A O 1
ATOM 1363 N N . HIS A 1 174 ? 7.637 -2.227 -34.794 1.00 84.56 174 HIS A N 1
ATOM 1364 C CA . HIS A 1 174 ? 8.100 -0.877 -34.465 1.00 84.56 174 HIS A CA 1
ATOM 1365 C C . HIS A 1 174 ? 8.427 -0.755 -32.979 1.00 84.56 174 HIS A C 1
ATOM 1367 O O . HIS A 1 174 ? 7.652 -1.182 -32.129 1.00 84.56 174 HIS A O 1
ATOM 1373 N N . LEU A 1 175 ? 9.542 -0.097 -32.662 1.00 84.44 175 LEU A N 1
ATOM 1374 C CA . LEU A 1 175 ? 9.878 0.240 -31.283 1.00 84.44 175 LEU A CA 1
ATOM 1375 C C . LEU A 1 175 ? 9.028 1.411 -30.787 1.00 84.44 175 LEU A C 1
ATOM 1377 O O . LEU A 1 175 ? 8.853 2.408 -31.491 1.00 84.44 175 LEU A O 1
ATOM 1381 N N . LEU A 1 176 ? 8.547 1.289 -29.556 1.00 79.31 176 LEU A N 1
ATOM 1382 C CA . LEU A 1 176 ? 7.746 2.279 -28.852 1.00 79.31 176 LEU A CA 1
ATOM 1383 C C . LEU A 1 176 ? 8.319 2.496 -27.449 1.00 79.31 176 LEU A C 1
ATOM 1385 O O . LEU A 1 176 ? 8.720 1.545 -26.777 1.00 79.31 176 LEU A O 1
ATOM 1389 N N . ASN A 1 177 ? 8.338 3.746 -26.997 1.00 73.31 177 ASN A N 1
ATOM 1390 C CA . ASN A 1 177 ? 8.673 4.074 -25.614 1.00 73.31 177 ASN A CA 1
ATOM 1391 C C . ASN A 1 177 ? 7.481 3.758 -24.697 1.00 73.31 177 ASN A C 1
ATOM 1393 O O . ASN A 1 177 ? 6.349 4.098 -25.050 1.00 73.31 177 ASN A O 1
ATOM 1397 N N . VAL A 1 178 ? 7.709 3.137 -23.536 1.00 64.94 178 VAL A N 1
ATOM 1398 C CA . VAL A 1 178 ? 6.640 2.779 -22.587 1.00 64.94 178 VAL A CA 1
ATOM 1399 C C . VAL A 1 178 ? 6.980 3.181 -21.155 1.00 64.94 178 VAL A C 1
ATOM 1401 O O . VAL A 1 178 ? 8.107 3.025 -20.702 1.00 64.94 178 VAL A O 1
ATOM 1404 N N . ASN A 1 179 ? 5.975 3.648 -20.415 1.00 58.66 179 ASN A N 1
ATOM 1405 C CA . ASN A 1 179 ? 6.092 3.891 -18.978 1.00 58.66 179 ASN A CA 1
ATOM 1406 C C . ASN A 1 179 ? 5.638 2.643 -18.211 1.00 58.66 179 ASN A C 1
ATOM 1408 O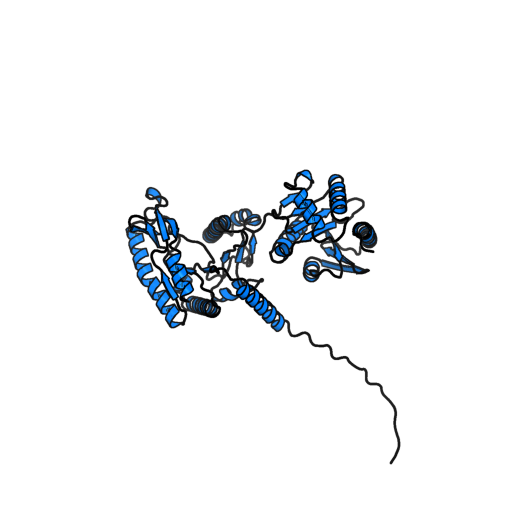 O . ASN A 1 179 ? 4.696 1.969 -18.628 1.00 58.66 179 ASN A O 1
ATOM 1412 N N . ALA A 1 180 ? 6.280 2.34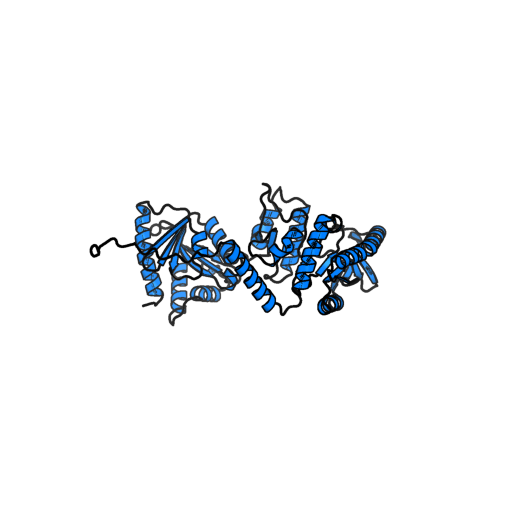3 -17.084 1.00 46.94 180 ALA A N 1
ATOM 1413 C CA . ALA A 1 180 ? 5.809 1.323 -16.156 1.00 46.94 180 ALA A CA 1
ATOM 1414 C C . ALA A 1 180 ? 6.106 1.712 -14.699 1.00 46.94 180 ALA A C 1
ATOM 1416 O O . ALA A 1 180 ? 6.994 2.518 -14.401 1.00 46.94 180 ALA A O 1
ATOM 1417 N N . ASP A 1 181 ? 5.324 1.121 -13.802 1.00 49.44 181 ASP A N 1
ATOM 1418 C CA . ASP A 1 181 ? 5.195 1.497 -12.396 1.00 49.44 181 ASP A CA 1
ATOM 1419 C C . ASP A 1 181 ? 5.385 0.266 -11.520 1.00 49.44 181 ASP A C 1
ATOM 1421 O O . ASP A 1 181 ? 4.682 -0.694 -11.807 1.00 49.44 181 ASP A O 1
ATOM 1425 N N . VAL A 1 182 ? 6.270 0.313 -10.500 1.00 56.72 182 VAL A N 1
ATOM 1426 C CA . VAL A 1 182 ? 6.337 -0.428 -9.199 1.00 56.72 182 VAL A CA 1
ATOM 1427 C C . VAL A 1 182 ? 7.533 0.154 -8.377 1.00 56.72 182 VAL A C 1
ATOM 1429 O O . VAL A 1 182 ? 8.247 0.990 -8.919 1.00 56.72 182 VAL A O 1
ATOM 1432 N N . VAL A 1 183 ? 7.711 -0.232 -7.090 1.00 59.47 183 VAL A N 1
ATOM 1433 C CA . VAL A 1 183 ? 8.726 0.185 -6.074 1.00 59.47 183 VAL A CA 1
ATOM 1434 C C . VAL A 1 183 ? 9.784 1.136 -6.615 1.00 59.47 183 VAL A C 1
ATOM 1436 O O . VAL A 1 183 ? 10.642 0.750 -7.401 1.00 59.47 183 VAL A O 1
ATOM 1439 N N . TYR A 1 184 ? 9.730 2.372 -6.139 1.00 76.44 184 TYR A N 1
ATOM 1440 C CA . TYR A 1 184 ? 10.482 3.487 -6.677 1.00 76.44 184 TYR A CA 1
ATOM 1441 C C . TYR A 1 184 ? 11.689 3.728 -5.779 1.00 76.44 184 TYR A C 1
ATOM 1443 O O . TYR A 1 184 ? 11.546 4.112 -4.616 1.00 76.44 184 TYR A O 1
ATOM 1451 N N . LEU A 1 185 ? 12.886 3.518 -6.311 1.00 77.38 185 LEU A N 1
ATOM 1452 C CA . LEU A 1 185 ? 14.094 3.958 -5.630 1.00 77.38 185 LEU A CA 1
ATOM 1453 C C . LEU A 1 185 ? 14.334 5.433 -5.934 1.00 77.38 185 LEU A C 1
ATOM 1455 O O . LEU A 1 185 ? 14.269 5.851 -7.087 1.00 77.38 185 LEU A O 1
ATOM 1459 N N . SER A 1 186 ? 14.610 6.216 -4.895 1.00 81.62 186 SER A N 1
ATOM 1460 C CA . SER A 1 186 ? 14.894 7.647 -5.002 1.00 81.62 186 SER A CA 1
ATOM 1461 C C . SER A 1 186 ? 16.031 8.051 -4.070 1.00 81.62 186 SER A C 1
ATOM 1463 O O . SER A 1 186 ? 16.147 7.527 -2.963 1.00 81.62 186 SER A O 1
ATOM 1465 N N . GLU A 1 187 ? 16.806 9.056 -4.471 1.00 78.69 187 GLU A N 1
ATOM 1466 C CA . GLU A 1 187 ? 17.901 9.615 -3.662 1.00 78.69 187 GLU A CA 1
ATOM 1467 C C . GLU A 1 187 ? 17.433 10.166 -2.308 1.00 78.69 187 GLU A C 1
ATOM 1469 O O . GLU A 1 187 ? 18.172 10.184 -1.333 1.00 78.69 187 GLU A O 1
ATOM 1474 N N . LYS A 1 188 ? 16.188 10.649 -2.227 1.00 82.25 188 LYS A N 1
ATOM 1475 C CA . LYS A 1 188 ? 15.654 11.242 -0.990 1.00 82.25 188 LYS A CA 1
ATOM 1476 C C . LYS A 1 188 ? 15.179 10.214 0.023 1.00 82.25 188 LYS A C 1
ATOM 1478 O O . LYS A 1 188 ? 14.937 10.572 1.171 1.00 82.25 188 LYS A O 1
ATOM 1483 N N . GLY A 1 189 ? 14.977 8.977 -0.411 1.00 83.19 189 GLY A N 1
ATOM 1484 C CA . GLY A 1 189 ? 14.521 7.909 0.459 1.00 83.19 189 GLY A CA 1
ATOM 1485 C C . GLY A 1 189 ? 13.063 7.967 0.897 1.00 83.19 189 GLY A C 1
ATOM 1486 O O . GLY A 1 189 ? 12.699 7.244 1.810 1.00 83.19 189 GLY A O 1
ATOM 1487 N N . GLY A 1 190 ? 12.227 8.797 0.270 1.00 88.12 190 GLY A N 1
ATOM 1488 C CA . GLY A 1 190 ? 10.823 8.941 0.647 1.00 88.12 190 GLY A CA 1
ATOM 1489 C C . GLY A 1 190 ? 10.228 10.292 0.263 1.00 88.12 190 GLY A C 1
ATOM 1490 O O . GLY A 1 190 ? 10.845 11.120 -0.417 1.00 88.12 190 GLY A O 1
ATOM 1491 N N . LEU A 1 191 ? 8.996 10.509 0.706 1.00 89.12 191 LEU A N 1
ATOM 1492 C CA . LEU A 1 191 ? 8.239 11.743 0.573 1.00 89.12 191 LEU A CA 1
ATOM 1493 C C . LEU A 1 191 ? 8.251 12.522 1.888 1.00 89.12 191 LEU A C 1
ATOM 1495 O O . LEU A 1 191 ? 8.228 11.964 2.985 1.00 89.12 191 LEU A O 1
ATOM 1499 N N . PHE A 1 192 ? 8.252 13.843 1.751 1.00 89.06 192 PHE A N 1
ATOM 1500 C CA . PHE A 1 192 ? 8.295 14.784 2.861 1.00 89.06 192 PHE A CA 1
ATOM 1501 C C . PHE A 1 192 ? 7.177 15.806 2.689 1.00 89.06 192 PHE A C 1
ATOM 1503 O O . PHE A 1 192 ? 6.882 16.214 1.560 1.00 89.06 192 PHE A O 1
ATOM 1510 N N . ASP A 1 193 ? 6.555 16.199 3.797 1.00 87.50 193 ASP A N 1
ATOM 1511 C CA . ASP A 1 193 ? 5.509 17.217 3.806 1.00 87.50 193 ASP A CA 1
ATOM 1512 C C . ASP A 1 193 ? 6.078 18.645 3.693 1.00 87.50 193 ASP A C 1
ATOM 1514 O O . ASP A 1 193 ? 7.280 18.864 3.511 1.00 87.50 193 ASP A O 1
ATOM 1518 N N . GLY A 1 194 ? 5.195 19.644 3.768 1.00 85.94 194 GLY A N 1
ATOM 1519 C CA . GLY A 1 194 ? 5.565 21.057 3.658 1.00 85.94 194 GLY A CA 1
ATOM 1520 C C . GLY A 1 194 ? 6.489 21.568 4.764 1.00 85.94 194 GLY A C 1
ATOM 1521 O O . GLY A 1 194 ? 7.184 22.558 4.537 1.00 85.94 194 GLY A O 1
ATOM 1522 N N . ASP A 1 195 ? 6.536 20.879 5.905 1.00 86.94 195 ASP A N 1
ATOM 1523 C CA . ASP A 1 195 ? 7.401 21.200 7.041 1.00 86.94 195 ASP A CA 1
ATOM 1524 C C . ASP A 1 195 ? 8.719 20.403 6.998 1.00 86.94 195 ASP A C 1
ATOM 1526 O O . ASP A 1 195 ? 9.561 20.518 7.891 1.00 86.94 195 ASP A O 1
ATOM 1530 N N . GLY A 1 196 ? 8.923 19.596 5.949 1.00 85.31 196 GLY A N 1
ATOM 1531 C CA . GLY A 1 196 ? 10.087 18.728 5.795 1.00 85.31 196 GLY A CA 1
ATOM 1532 C C . GLY A 1 196 ? 10.029 17.478 6.670 1.00 85.31 196 GLY A C 1
ATOM 1533 O O . GLY A 1 196 ? 11.047 16.804 6.836 1.00 85.31 196 GLY A O 1
ATOM 1534 N N . LYS A 1 197 ? 8.866 17.145 7.237 1.00 85.81 197 LYS A N 1
ATOM 1535 C CA . LYS A 1 197 ? 8.685 15.921 8.013 1.00 85.81 197 LYS A CA 1
ATOM 1536 C C . LYS A 1 197 ? 8.472 14.742 7.067 1.00 85.81 197 LYS A C 1
ATOM 1538 O O . LYS A 1 197 ? 7.718 14.822 6.100 1.00 85.81 197 LYS A O 1
ATOM 1543 N N . HIS A 1 198 ? 9.147 13.637 7.368 1.00 85.38 198 HIS A N 1
ATOM 1544 C CA . HIS A 1 198 ? 9.023 12.397 6.612 1.00 85.38 198 HIS A CA 1
ATOM 1545 C C . HIS A 1 198 ? 7.606 11.813 6.715 1.00 85.38 198 HIS A C 1
ATOM 1547 O O . HIS A 1 198 ? 7.051 11.700 7.813 1.00 85.38 198 HIS A O 1
ATOM 1553 N N . ILE A 1 199 ? 7.050 11.414 5.571 1.00 86.44 199 ILE A N 1
ATOM 1554 C CA . ILE A 1 199 ? 5.758 10.738 5.457 1.00 86.44 199 ILE A CA 1
ATOM 1555 C C . ILE A 1 199 ? 6.034 9.238 5.356 1.00 86.44 199 ILE A C 1
ATOM 1557 O O . ILE A 1 199 ? 6.463 8.761 4.312 1.00 86.44 199 ILE A O 1
ATOM 1561 N N . SER A 1 200 ? 5.797 8.476 6.422 1.00 80.44 200 SER A N 1
ATOM 1562 C CA . SER A 1 200 ? 6.071 7.030 6.413 1.00 80.44 200 SER A CA 1
ATOM 1563 C C . SER A 1 200 ? 5.036 6.225 5.627 1.00 80.44 200 SER A C 1
ATOM 1565 O O . SER A 1 200 ? 5.384 5.257 4.959 1.00 80.44 200 SER A O 1
ATOM 1567 N N . HIS A 1 201 ? 3.762 6.623 5.666 1.00 82.62 201 HIS A N 1
ATOM 1568 C CA . HIS A 1 201 ? 2.679 5.897 5.005 1.00 82.62 201 HIS A CA 1
ATOM 1569 C C . HIS A 1 201 ? 1.677 6.850 4.357 1.00 82.62 201 HIS A C 1
ATOM 1571 O O . HIS A 1 201 ? 1.444 7.942 4.867 1.00 82.62 201 HIS A O 1
ATOM 1577 N N . ILE A 1 202 ? 1.071 6.414 3.250 1.00 85.25 202 ILE A N 1
ATOM 1578 C CA . ILE A 1 202 ? -0.042 7.104 2.589 1.00 85.25 202 ILE A CA 1
ATOM 1579 C C . ILE A 1 202 ? -1.159 6.095 2.308 1.00 85.25 202 ILE A C 1
ATOM 1581 O O . ILE A 1 202 ? -0.961 5.127 1.563 1.00 85.25 202 ILE A O 1
ATOM 1585 N N . ASN A 1 203 ? -2.350 6.345 2.858 1.00 83.25 203 ASN A N 1
ATOM 1586 C CA . ASN A 1 203 ? -3.585 5.670 2.465 1.00 83.25 203 ASN A CA 1
ATOM 1587 C C . ASN A 1 203 ? -4.236 6.444 1.312 1.00 83.25 203 ASN A C 1
ATOM 1589 O O . ASN A 1 203 ? -4.895 7.463 1.519 1.00 83.25 203 ASN A O 1
ATOM 1593 N N . LEU A 1 204 ? -4.070 5.953 0.085 1.00 87.69 204 LEU A N 1
ATOM 1594 C CA . LEU A 1 204 ? -4.525 6.661 -1.111 1.00 87.69 204 LEU A CA 1
ATOM 1595 C C . LEU A 1 204 ? -6.043 6.882 -1.135 1.00 87.69 204 LEU A C 1
ATOM 1597 O O . LEU A 1 204 ? -6.480 7.937 -1.577 1.00 87.69 204 LEU A O 1
ATOM 1601 N N . ASN A 1 205 ? -6.858 5.957 -0.630 1.00 83.75 205 ASN A N 1
ATOM 1602 C CA . ASN A 1 205 ? -8.308 6.158 -0.594 1.00 83.75 205 ASN A CA 1
ATOM 1603 C C . ASN A 1 205 ? -8.724 7.315 0.324 1.00 83.75 205 ASN A C 1
ATOM 1605 O O . ASN A 1 205 ? -9.684 8.016 0.019 1.00 83.75 205 ASN A O 1
ATOM 1609 N N . ALA A 1 206 ? -8.033 7.499 1.450 1.00 77.62 206 ALA A N 1
ATOM 1610 C CA . ALA A 1 206 ? -8.396 8.505 2.446 1.00 77.62 206 ALA A CA 1
ATOM 1611 C C . ALA A 1 206 ? -7.694 9.854 2.225 1.00 77.62 206 ALA A C 1
ATOM 1613 O O . ALA A 1 206 ? -8.264 10.908 2.502 1.00 77.62 206 ALA A O 1
ATOM 1614 N N . GLU A 1 207 ? -6.448 9.830 1.754 1.00 83.75 207 GLU A N 1
ATOM 1615 C CA . GLU A 1 207 ? -5.548 10.984 1.812 1.00 83.75 207 GLU A CA 1
ATOM 1616 C C . GLU A 1 207 ? -5.236 11.588 0.441 1.00 83.75 207 GLU A C 1
ATOM 1618 O O . GLU A 1 207 ? -4.739 12.713 0.382 1.00 83.75 207 GLU A O 1
ATOM 1623 N N . PHE A 1 208 ? -5.527 10.892 -0.665 1.00 90.00 208 PHE A N 1
ATOM 1624 C CA . PHE A 1 208 ? -5.097 11.320 -2.000 1.00 90.00 208 PHE A CA 1
ATOM 1625 C C . PHE A 1 208 ? -5.567 12.732 -2.359 1.00 90.00 208 PHE A C 1
ATOM 1627 O O . PHE A 1 208 ? -4.739 13.575 -2.705 1.00 90.00 208 PHE A O 1
ATOM 1634 N N . ASP A 1 209 ? -6.862 13.027 -2.224 1.00 88.81 209 ASP A N 1
ATOM 1635 C CA . ASP A 1 209 ? -7.402 14.344 -2.584 1.00 88.81 209 ASP A CA 1
ATOM 1636 C C . ASP A 1 209 ? -6.807 15.458 -1.716 1.00 88.81 209 ASP A C 1
ATOM 1638 O O . ASP A 1 209 ? -6.451 16.532 -2.211 1.00 88.81 209 ASP A O 1
ATOM 1642 N N . HIS A 1 210 ? -6.630 15.182 -0.421 1.00 88.06 210 HIS A N 1
ATOM 1643 C CA . HIS A 1 210 ? -6.019 16.122 0.510 1.00 88.06 210 HIS A CA 1
ATOM 1644 C C . HIS A 1 210 ? -4.560 16.414 0.144 1.00 88.06 210 HIS A C 1
ATOM 1646 O O . HIS A 1 210 ? -4.175 17.585 0.096 1.00 88.06 210 HIS A O 1
ATOM 1652 N N . LEU A 1 211 ? -3.770 15.375 -0.149 1.00 88.94 211 LEU A N 1
ATOM 1653 C CA . LEU A 1 211 ? -2.369 15.481 -0.560 1.00 88.94 211 LEU A CA 1
ATOM 1654 C C . LEU A 1 211 ? -2.229 16.236 -1.886 1.00 88.94 211 LEU A C 1
ATOM 1656 O O . LEU A 1 211 ? -1.394 17.134 -1.999 1.00 88.94 211 LEU A O 1
ATOM 1660 N N . MET A 1 212 ? -3.077 15.932 -2.873 1.00 91.56 212 MET A N 1
ATOM 1661 C CA . MET A 1 212 ? -3.069 16.603 -4.179 1.00 91.56 212 MET A CA 1
ATOM 1662 C C . MET A 1 212 ? -3.426 18.091 -4.084 1.00 91.56 212 MET A C 1
ATOM 1664 O O . MET A 1 212 ? -2.952 18.886 -4.901 1.00 91.56 212 MET A O 1
ATOM 1668 N N . ALA A 1 213 ? -4.226 18.483 -3.089 1.00 92.62 213 ALA A N 1
ATOM 1669 C CA . ALA A 1 213 ? -4.569 19.878 -2.829 1.00 92.62 213 ALA A CA 1
ATOM 1670 C C . ALA A 1 213 ? -3.442 20.669 -2.139 1.00 92.62 213 ALA A C 1
ATOM 1672 O O . ALA A 1 213 ? -3.457 21.902 -2.176 1.00 92.62 213 ALA A O 1
ATOM 1673 N N . GLN A 1 214 ? -2.450 20.003 -1.535 1.00 91.19 214 GLN A N 1
ATOM 1674 C CA . GLN A 1 214 ? -1.409 20.692 -0.776 1.00 91.19 214 GLN A CA 1
ATOM 1675 C C . GLN A 1 214 ? -0.495 21.551 -1.672 1.00 91.19 214 GLN A C 1
ATOM 1677 O O . GLN A 1 214 ? -0.052 21.085 -2.731 1.00 91.19 214 GLN A O 1
ATOM 1682 N N . PRO A 1 215 ? -0.123 22.776 -1.240 1.00 89.94 215 PRO A N 1
ATOM 1683 C CA . PRO A 1 215 ? 0.807 23.634 -1.983 1.00 89.94 215 PRO A CA 1
ATOM 1684 C C . PRO A 1 215 ? 2.221 23.050 -2.107 1.00 89.94 215 PRO A C 1
ATOM 1686 O O . PRO A 1 215 ? 2.909 23.286 -3.100 1.00 89.94 215 PRO A O 1
ATOM 1689 N N . TRP A 1 216 ? 2.666 22.291 -1.100 1.00 89.25 216 TRP A N 1
ATOM 1690 C CA . TRP A 1 216 ? 4.000 21.685 -1.061 1.00 89.25 216 TRP A CA 1
ATOM 1691 C C . TRP A 1 216 ? 4.117 20.432 -1.935 1.00 89.25 216 TRP A C 1
ATOM 1693 O O . TRP A 1 216 ? 5.219 20.077 -2.355 1.00 89.25 216 TRP A O 1
ATOM 1703 N N . CYS A 1 217 ? 2.994 19.792 -2.273 1.00 89.00 217 CYS A N 1
ATOM 1704 C CA . CYS A 1 217 ? 2.961 18.676 -3.207 1.00 89.00 217 CYS A CA 1
ATOM 1705 C C . CYS A 1 217 ? 3.195 19.233 -4.622 1.00 89.00 217 CYS A C 1
ATOM 1707 O O . CYS A 1 217 ? 2.258 19.613 -5.315 1.00 89.00 217 CYS A O 1
ATOM 1709 N N . ARG A 1 218 ? 4.459 19.394 -5.029 1.00 85.75 218 ARG A N 1
ATOM 1710 C CA . ARG A 1 218 ? 4.847 19.966 -6.335 1.00 85.75 218 ARG A CA 1
ATOM 1711 C C . ARG A 1 218 ? 4.633 18.969 -7.479 1.00 85.75 218 ARG A C 1
ATOM 1713 O O . ARG A 1 218 ? 4.345 17.803 -7.240 1.00 85.75 218 ARG A O 1
ATOM 1720 N N . TYR A 1 219 ? 4.821 19.419 -8.725 1.00 77.44 219 TYR A N 1
ATOM 1721 C CA . TYR A 1 219 ? 4.562 18.631 -9.941 1.00 77.44 219 TYR A CA 1
ATOM 1722 C C . TYR A 1 219 ? 5.155 17.210 -9.909 1.00 77.44 219 TYR A C 1
ATOM 1724 O O . TYR A 1 219 ? 4.409 16.263 -10.128 1.00 77.44 219 TYR A O 1
ATOM 1732 N N . GLY A 1 220 ? 6.441 17.050 -9.571 1.00 77.44 220 GLY A N 1
ATOM 1733 C CA . GLY A 1 220 ? 7.086 15.728 -9.526 1.00 77.44 220 GLY A CA 1
ATOM 1734 C C . GLY A 1 220 ? 6.474 14.784 -8.484 1.00 77.44 220 GLY A C 1
ATOM 1735 O O . GLY A 1 220 ? 6.120 13.657 -8.804 1.00 77.44 220 GLY A O 1
ATOM 1736 N N . ILE A 1 221 ? 6.245 15.269 -7.257 1.00 83.44 221 ILE A N 1
ATOM 1737 C CA . ILE A 1 221 ? 5.605 14.472 -6.194 1.00 83.44 221 ILE A CA 1
ATOM 1738 C C . ILE A 1 221 ? 4.159 14.123 -6.578 1.00 83.44 221 ILE A C 1
ATOM 1740 O O . ILE A 1 221 ? 3.732 12.984 -6.402 1.00 83.44 221 ILE A O 1
ATOM 1744 N N . ARG A 1 222 ? 3.409 15.081 -7.145 1.00 87.06 222 ARG A N 1
ATOM 1745 C CA . ARG A 1 222 ? 2.037 14.846 -7.626 1.00 87.06 222 ARG A CA 1
ATOM 1746 C C . ARG A 1 222 ? 1.986 13.781 -8.709 1.00 87.06 222 ARG A C 1
ATOM 1748 O O . ARG A 1 222 ? 1.061 12.977 -8.699 1.00 87.06 222 ARG A O 1
ATOM 1755 N N . LEU A 1 223 ? 2.933 13.804 -9.645 1.00 83.00 223 LEU A N 1
ATOM 1756 C CA . LEU A 1 223 ? 3.009 12.815 -10.713 1.00 83.00 223 LEU A CA 1
ATOM 1757 C C . LEU A 1 223 ? 3.253 11.419 -10.129 1.00 83.00 223 LEU A C 1
ATOM 1759 O O . LEU A 1 223 ? 2.441 10.534 -10.372 1.00 83.00 223 LEU A O 1
ATOM 1763 N N . ASN A 1 224 ? 4.258 11.273 -9.259 1.00 82.62 224 ASN A N 1
ATOM 1764 C CA . ASN A 1 224 ? 4.581 9.991 -8.626 1.00 82.62 224 ASN A CA 1
ATOM 1765 C C . ASN A 1 224 ? 3.389 9.409 -7.849 1.00 82.62 224 ASN A C 1
ATOM 1767 O O . ASN A 1 224 ? 3.064 8.237 -8.002 1.00 82.62 224 ASN A O 1
ATOM 1771 N N . ILE A 1 225 ? 2.696 10.217 -7.035 1.00 89.00 225 ILE A N 1
ATOM 1772 C CA . ILE A 1 225 ? 1.537 9.732 -6.265 1.00 89.00 225 ILE A CA 1
ATOM 1773 C C . ILE A 1 225 ? 0.379 9.329 -7.196 1.00 89.00 225 ILE A C 1
ATOM 1775 O O . ILE A 1 225 ? -0.320 8.359 -6.907 1.00 89.00 225 ILE A O 1
ATOM 1779 N N . LYS A 1 226 ? 0.163 10.048 -8.307 1.00 88.75 226 LYS A N 1
ATOM 1780 C CA . LYS A 1 226 ? -0.879 9.712 -9.292 1.00 88.75 226 LYS A CA 1
ATOM 1781 C C . LYS A 1 226 ? -0.597 8.399 -10.009 1.00 88.75 226 LYS A C 1
ATOM 1783 O O . LYS A 1 226 ? -1.481 7.553 -10.035 1.00 88.75 226 LYS A O 1
ATOM 1788 N N . GLU A 1 227 ? 0.619 8.221 -10.513 1.00 82.69 227 GLU A N 1
ATOM 1789 C CA . GLU A 1 227 ? 1.048 6.985 -11.180 1.00 82.69 227 GLU A CA 1
ATOM 1790 C C . GLU A 1 227 ? 0.925 5.787 -10.229 1.00 82.69 227 GLU A C 1
ATOM 1792 O O . GLU A 1 227 ? 0.300 4.778 -10.550 1.00 82.69 227 GLU A O 1
ATOM 1797 N N . ILE A 1 228 ? 1.393 5.944 -8.985 1.00 86.62 228 ILE A N 1
ATOM 1798 C CA . ILE A 1 228 ? 1.258 4.909 -7.954 1.00 86.62 228 ILE A CA 1
ATOM 1799 C C . ILE A 1 228 ? -0.211 4.601 -7.645 1.00 86.62 228 ILE A C 1
ATOM 1801 O O . ILE A 1 228 ? -0.562 3.439 -7.436 1.00 86.62 228 ILE A O 1
ATOM 1805 N N . LYS A 1 229 ? -1.084 5.614 -7.606 1.00 89.00 229 LYS A N 1
ATOM 1806 C CA . LYS A 1 229 ? -2.517 5.392 -7.401 1.00 89.00 229 LYS A CA 1
ATOM 1807 C C . LYS A 1 229 ? -3.130 4.603 -8.552 1.00 89.00 229 LYS A C 1
ATOM 1809 O O . LYS A 1 229 ? -3.813 3.619 -8.290 1.00 89.00 229 LYS A O 1
ATOM 1814 N N . GLU A 1 230 ? -2.880 5.013 -9.790 1.00 87.06 230 GLU A N 1
ATOM 1815 C CA . GLU A 1 230 ? -3.393 4.337 -10.985 1.00 87.06 230 GLU A CA 1
ATOM 1816 C C . GLU A 1 230 ? -2.933 2.870 -11.029 1.00 87.06 230 GLU A C 1
ATOM 1818 O O . GLU A 1 230 ? -3.749 1.973 -11.256 1.00 87.06 230 GLU A O 1
ATOM 1823 N N . LEU A 1 231 ? -1.667 2.605 -10.682 1.00 82.06 231 LEU A N 1
ATOM 1824 C CA . LEU A 1 231 ? -1.144 1.250 -10.517 1.00 82.06 231 LEU A CA 1
ATOM 1825 C C . LEU A 1 231 ? -1.905 0.467 -9.434 1.00 82.06 231 LEU A C 1
ATOM 1827 O O . LEU A 1 231 ? -2.381 -0.644 -9.673 1.00 82.06 231 LEU A O 1
ATOM 1831 N N . LEU A 1 232 ? -2.005 1.014 -8.220 1.00 82.81 232 LEU A N 1
ATOM 1832 C CA . LEU A 1 232 ? -2.601 0.309 -7.080 1.00 82.81 232 LEU A CA 1
ATOM 1833 C C . LEU A 1 232 ? -4.124 0.138 -7.201 1.00 82.81 232 LEU A C 1
ATOM 1835 O O . LEU A 1 232 ? -4.690 -0.761 -6.572 1.00 82.81 232 LEU A O 1
ATOM 1839 N N . ASP A 1 233 ? -4.797 0.943 -8.021 1.00 83.94 233 ASP A N 1
ATOM 1840 C CA . ASP A 1 233 ? -6.204 0.748 -8.378 1.00 83.94 233 ASP A CA 1
ATOM 1841 C C . ASP A 1 233 ? -6.399 -0.513 -9.239 1.00 83.94 233 ASP A C 1
ATOM 1843 O O . ASP A 1 233 ? -7.376 -1.241 -9.044 1.00 83.94 233 ASP A O 1
ATOM 1847 N N . ALA A 1 234 ? -5.447 -0.820 -10.127 1.00 78.38 234 ALA A N 1
ATOM 1848 C CA . ALA A 1 234 ? -5.473 -2.004 -10.990 1.00 78.38 234 ALA A CA 1
ATOM 1849 C C . ALA A 1 234 ? -4.976 -3.293 -10.302 1.00 78.38 234 ALA A C 1
ATOM 1851 O O . ALA A 1 234 ? -5.208 -4.398 -10.802 1.00 78.38 234 ALA A O 1
ATOM 1852 N N . LEU A 1 235 ? -4.293 -3.175 -9.159 1.00 70.44 235 LEU A N 1
ATOM 1853 C CA . LEU A 1 235 ? -3.730 -4.303 -8.412 1.00 70.44 235 LEU A CA 1
ATOM 1854 C C . LEU A 1 235 ? -4.637 -4.780 -7.253 1.00 70.44 235 LEU A C 1
ATOM 1856 O O . LEU A 1 235 ? -5.537 -4.060 -6.799 1.00 70.44 235 LEU A O 1
ATOM 1860 N N . PRO A 1 236 ? -4.429 -6.013 -6.739 1.00 64.06 236 PRO A N 1
ATOM 1861 C CA . PRO A 1 236 ? -5.086 -6.480 -5.519 1.00 64.06 236 PRO A CA 1
ATOM 1862 C C . PRO A 1 236 ? -4.837 -5.543 -4.327 1.00 64.06 236 PRO A C 1
ATOM 1864 O O . PRO A 1 236 ? -3.775 -4.943 -4.210 1.00 64.06 236 PRO A O 1
ATOM 1867 N N . ARG A 1 237 ? -5.777 -5.470 -3.371 1.00 66.69 237 ARG A N 1
ATOM 1868 C CA . ARG A 1 237 ? -5.640 -4.611 -2.167 1.00 66.69 237 ARG A CA 1
ATOM 1869 C C . ARG A 1 237 ? -4.439 -4.954 -1.281 1.00 66.69 237 ARG A C 1
ATOM 1871 O O . ARG A 1 237 ? -4.021 -4.121 -0.487 1.00 66.69 237 ARG A O 1
ATOM 1878 N N . THR A 1 238 ? -3.917 -6.172 -1.397 1.00 61.81 238 THR A N 1
ATOM 1879 C CA . THR A 1 238 ? -2.706 -6.623 -0.701 1.00 61.81 238 THR A CA 1
ATOM 1880 C C . THR A 1 238 ? -1.427 -6.044 -1.306 1.00 61.81 238 THR A C 1
ATOM 1882 O O . THR A 1 238 ? -0.370 -6.165 -0.698 1.00 61.81 238 THR A O 1
ATOM 1885 N N . SER A 1 239 ? -1.497 -5.442 -2.496 1.00 71.38 239 SER A N 1
ATOM 1886 C CA . SER A 1 239 ? -0.365 -4.783 -3.140 1.00 71.38 239 SER A CA 1
ATOM 1887 C C . SER A 1 239 ? -0.078 -3.420 -2.513 1.00 71.38 239 SER A C 1
ATOM 1889 O O . SER A 1 239 ? -0.975 -2.689 -2.086 1.00 71.38 239 SER A O 1
ATOM 1891 N N . SER A 1 240 ? 1.200 -3.065 -2.502 1.00 75.62 240 SER A N 1
ATOM 1892 C CA . SER A 1 240 ? 1.704 -1.780 -2.032 1.00 75.62 240 SER A CA 1
ATOM 1893 C C . SER A 1 240 ? 2.808 -1.283 -2.953 1.00 75.62 240 SER A C 1
ATOM 1895 O O . SER A 1 240 ? 3.472 -2.077 -3.620 1.00 75.62 240 SER A O 1
ATOM 1897 N N . ALA A 1 241 ? 3.020 0.025 -2.957 1.00 83.94 241 ALA A N 1
ATOM 1898 C CA . ALA A 1 241 ? 4.181 0.658 -3.561 1.00 83.94 241 ALA A CA 1
ATOM 1899 C C . ALA A 1 241 ? 4.988 1.339 -2.457 1.00 83.94 241 ALA A C 1
ATOM 1901 O O . ALA A 1 241 ? 4.412 1.821 -1.487 1.00 83.94 241 ALA A O 1
ATOM 1902 N N . ALA A 1 242 ? 6.305 1.395 -2.601 1.00 83.88 242 ALA A N 1
ATOM 1903 C CA . ALA A 1 242 ? 7.169 2.107 -1.671 1.00 83.88 242 ALA A CA 1
ATOM 1904 C C . ALA A 1 242 ? 8.099 3.043 -2.447 1.00 83.88 242 ALA A C 1
ATOM 1906 O O . ALA A 1 242 ? 8.519 2.705 -3.557 1.00 83.88 242 ALA A O 1
ATOM 1907 N N . ILE A 1 243 ? 8.380 4.213 -1.871 1.00 88.44 243 ILE A N 1
ATOM 1908 C CA . ILE A 1 243 ? 9.396 5.161 -2.337 1.00 88.44 243 ILE A CA 1
ATOM 1909 C C . ILE A 1 243 ? 10.498 5.177 -1.286 1.00 88.44 243 ILE A C 1
ATOM 1911 O O . ILE A 1 243 ? 10.252 5.638 -0.172 1.00 88.44 243 ILE A O 1
ATOM 1915 N N . ILE A 1 244 ? 11.679 4.663 -1.622 1.00 87.25 244 ILE A N 1
ATOM 1916 C CA . ILE A 1 244 ? 12.742 4.391 -0.640 1.00 87.25 244 ILE A CA 1
ATOM 1917 C C . ILE A 1 244 ? 14.134 4.702 -1.176 1.00 87.25 244 ILE A C 1
ATOM 1919 O O . ILE A 1 244 ? 14.315 4.929 -2.372 1.00 87.25 244 ILE A O 1
ATOM 1923 N N . HIS A 1 245 ? 15.116 4.714 -0.276 1.00 88.94 245 HIS A N 1
ATOM 1924 C CA . HIS A 1 245 ? 16.524 4.874 -0.617 1.00 88.94 245 HIS A CA 1
ATOM 1925 C C . HIS A 1 245 ? 17.117 3.504 -0.980 1.00 88.94 245 HIS A C 1
ATOM 1927 O O . HIS A 1 245 ? 16.685 2.506 -0.393 1.00 88.94 245 HIS A O 1
ATOM 1933 N N . PRO A 1 246 ? 18.102 3.406 -1.896 1.00 84.06 246 PRO A N 1
ATOM 1934 C CA . PRO A 1 246 ? 18.742 2.133 -2.231 1.00 84.06 246 PRO A CA 1
ATOM 1935 C C . PRO A 1 246 ? 19.239 1.336 -1.016 1.00 84.06 246 PRO A C 1
ATOM 1937 O O . PRO A 1 246 ? 18.911 0.156 -0.904 1.00 84.06 246 PRO A O 1
ATOM 1940 N N . SER A 1 247 ? 19.942 1.969 -0.069 1.00 83.94 247 SER A N 1
ATOM 1941 C CA . SER A 1 247 ? 20.412 1.295 1.159 1.00 83.94 247 SER A CA 1
ATOM 1942 C C . SER A 1 247 ? 19.310 0.836 2.118 1.00 83.94 247 SER A C 1
ATOM 1944 O O . SER A 1 247 ? 19.551 -0.022 2.968 1.00 83.94 247 SER A O 1
ATOM 1946 N N . ASP A 1 248 ? 18.091 1.348 1.965 1.00 83.06 248 ASP A N 1
ATOM 1947 C CA . ASP A 1 248 ? 16.949 1.026 2.817 1.00 83.06 248 ASP A CA 1
ATOM 1948 C C . ASP A 1 248 ? 16.040 -0.067 2.229 1.00 83.06 248 ASP A C 1
ATOM 1950 O O . ASP A 1 248 ? 15.069 -0.474 2.874 1.00 83.06 248 ASP A O 1
ATOM 1954 N N . LEU A 1 249 ? 16.366 -0.603 1.044 1.00 80.94 249 LEU A N 1
ATOM 1955 C CA . LEU A 1 249 ? 15.562 -1.614 0.345 1.00 80.94 249 LEU A CA 1
ATOM 1956 C C . LEU A 1 249 ? 15.220 -2.818 1.230 1.00 80.94 249 LEU A C 1
ATOM 1958 O O . LEU A 1 249 ? 14.071 -3.253 1.294 1.00 80.94 249 LEU A O 1
ATOM 1962 N N . GLN A 1 250 ? 16.206 -3.332 1.961 1.00 73.38 250 GLN A N 1
ATOM 1963 C CA . GLN A 1 250 ? 16.009 -4.467 2.863 1.00 73.38 250 GLN A CA 1
ATOM 1964 C C . GLN A 1 250 ? 15.099 -4.096 4.038 1.00 73.38 250 GLN A C 1
ATOM 1966 O O . GLN A 1 250 ? 14.225 -4.863 4.439 1.00 73.38 250 GLN A O 1
ATOM 1971 N N . LYS A 1 251 ? 15.291 -2.905 4.606 1.00 72.69 251 LYS A N 1
ATOM 1972 C CA . LYS A 1 251 ? 14.513 -2.465 5.759 1.00 72.69 251 LYS A CA 1
ATOM 1973 C C . LYS A 1 251 ? 13.048 -2.257 5.380 1.00 72.69 251 LYS A C 1
ATOM 1975 O O . LYS A 1 251 ? 12.176 -2.660 6.141 1.00 72.69 251 LYS A O 1
ATOM 1980 N N . GLU A 1 252 ? 12.771 -1.716 4.200 1.00 75.19 252 GLU A N 1
ATOM 1981 C CA . GLU A 1 252 ? 11.399 -1.560 3.712 1.00 75.19 252 GLU A CA 1
ATOM 1982 C C . GLU A 1 252 ? 10.716 -2.904 3.428 1.00 75.19 252 GLU A C 1
ATOM 1984 O O . GLU A 1 252 ? 9.559 -3.100 3.788 1.00 75.19 252 GLU A O 1
ATOM 1989 N N . LEU A 1 253 ? 11.422 -3.851 2.803 1.00 67.12 253 LEU A N 1
ATOM 1990 C CA . LEU A 1 253 ? 10.829 -5.134 2.415 1.00 67.12 253 LEU A CA 1
ATOM 1991 C C . LEU A 1 253 ? 10.571 -6.072 3.601 1.00 67.12 253 LEU A C 1
ATOM 1993 O O . LEU A 1 253 ? 9.680 -6.919 3.521 1.00 67.12 253 LEU A O 1
ATOM 1997 N N . PHE A 1 254 ? 11.347 -5.945 4.681 1.00 60.91 254 PHE A N 1
ATOM 1998 C CA . PHE A 1 254 ? 11.361 -6.924 5.774 1.00 60.91 254 PHE A CA 1
ATOM 1999 C C . PHE A 1 254 ? 11.043 -6.353 7.162 1.00 60.91 254 PHE A C 1
ATOM 2001 O O . PHE A 1 254 ? 11.083 -7.106 8.138 1.00 60.91 254 PHE A O 1
ATOM 2008 N N . THR A 1 255 ? 10.743 -5.056 7.295 1.00 56.00 255 THR A N 1
ATOM 2009 C CA . THR A 1 255 ? 10.374 -4.458 8.592 1.00 56.00 255 THR A CA 1
ATOM 2010 C C . THR A 1 255 ? 9.063 -3.688 8.521 1.00 56.00 255 THR A C 1
ATOM 2012 O O . THR A 1 255 ? 8.814 -2.957 7.568 1.00 56.00 255 THR A O 1
ATOM 2015 N N . ASP A 1 256 ? 8.256 -3.792 9.579 1.00 47.25 256 ASP A N 1
ATOM 2016 C CA . ASP A 1 256 ? 6.970 -3.087 9.677 1.00 47.25 256 ASP A CA 1
ATOM 2017 C C . ASP A 1 256 ? 7.137 -1.568 9.818 1.00 47.25 256 ASP A C 1
ATOM 2019 O O . ASP A 1 256 ? 6.259 -0.801 9.433 1.00 47.25 256 ASP A O 1
ATOM 2023 N N . SER A 1 257 ? 8.277 -1.122 10.360 1.00 53.38 257 SER A N 1
ATOM 2024 C CA . SER A 1 257 ? 8.589 0.302 10.514 1.00 53.38 257 SER A CA 1
ATOM 2025 C C . SER A 1 257 ? 8.911 0.999 9.193 1.00 53.38 257 SER A C 1
ATOM 2027 O O . SER A 1 257 ? 8.812 2.223 9.133 1.00 53.38 257 SER A O 1
ATOM 2029 N N . GLY A 1 258 ? 9.339 0.239 8.178 1.00 65.44 258 GLY A N 1
ATOM 2030 C CA . GLY A 1 258 ? 9.857 0.782 6.926 1.00 65.44 258 GLY A CA 1
ATOM 2031 C C . GLY A 1 258 ? 11.021 1.759 7.122 1.00 65.44 258 GLY A C 1
ATOM 2032 O O . GLY A 1 258 ? 11.559 1.949 8.223 1.00 65.44 258 GLY A O 1
ATOM 2033 N N . ALA A 1 259 ? 11.445 2.375 6.031 1.00 73.31 259 ALA A N 1
ATOM 2034 C CA . ALA A 1 259 ? 12.426 3.455 6.044 1.00 73.31 259 ALA A CA 1
ATOM 2035 C C . ALA A 1 259 ? 12.095 4.586 5.070 1.00 73.31 259 ALA A C 1
ATOM 2037 O O . ALA A 1 259 ? 12.575 5.695 5.289 1.00 73.31 259 ALA A O 1
ATOM 2038 N N . GLY A 1 260 ? 11.242 4.336 4.074 1.00 84.31 260 GLY A N 1
ATOM 2039 C CA . GLY A 1 260 ? 10.722 5.396 3.217 1.00 84.31 260 GLY A CA 1
ATOM 2040 C C . GLY A 1 260 ? 9.214 5.552 3.313 1.00 84.31 260 GLY A C 1
ATOM 2041 O O . GLY A 1 260 ? 8.614 5.365 4.373 1.00 84.31 260 GLY A O 1
ATOM 2042 N N . THR A 1 261 ? 8.598 5.936 2.198 1.00 87.88 261 THR A N 1
ATOM 2043 C CA . THR A 1 261 ? 7.155 6.170 2.127 1.00 87.88 261 THR A CA 1
ATOM 2044 C C . THR A 1 261 ? 6.451 4.987 1.496 1.00 87.88 261 THR A C 1
ATOM 2046 O O . THR A 1 261 ? 6.592 4.742 0.298 1.00 87.88 261 THR A O 1
ATOM 2049 N N . LEU A 1 262 ? 5.622 4.307 2.278 1.00 83.44 262 LEU A N 1
ATOM 2050 C CA . LEU A 1 262 ? 4.785 3.208 1.822 1.00 83.44 262 LEU A CA 1
ATOM 2051 C C . LEU A 1 262 ? 3.400 3.718 1.412 1.00 83.44 262 LEU A C 1
ATOM 2053 O O . LEU A 1 262 ? 2.611 4.191 2.231 1.00 83.44 262 LEU A O 1
ATOM 2057 N N . LEU A 1 263 ? 3.068 3.567 0.139 1.00 87.38 263 LEU A N 1
ATOM 2058 C CA . LEU A 1 263 ? 1.764 3.887 -0.417 1.00 87.38 263 LEU A CA 1
ATOM 2059 C C . LEU A 1 263 ? 0.949 2.607 -0.568 1.00 87.38 263 LEU A C 1
ATOM 2061 O O . LEU A 1 263 ? 1.374 1.613 -1.166 1.00 87.38 263 LEU A O 1
ATOM 2065 N N . ARG A 1 264 ? -0.269 2.638 -0.042 1.00 81.69 264 ARG A N 1
ATOM 2066 C CA . ARG A 1 264 ? -1.257 1.578 -0.224 1.00 81.69 264 ARG A CA 1
ATOM 2067 C C . ARG A 1 264 ? -2.532 2.217 -0.726 1.00 81.69 264 ARG A C 1
ATOM 2069 O O . ARG A 1 264 ? -2.858 3.337 -0.335 1.00 81.69 264 ARG A O 1
ATOM 2076 N N . ARG A 1 265 ? -3.314 1.473 -1.514 1.00 80.50 265 ARG A N 1
ATOM 2077 C CA . ARG A 1 265 ? -4.691 1.896 -1.810 1.00 80.50 265 ARG A CA 1
ATOM 2078 C C . ARG A 1 265 ? -5.450 2.183 -0.513 1.00 80.50 265 ARG A C 1
ATOM 2080 O O . ARG A 1 265 ? -6.256 3.099 -0.442 1.00 80.50 265 ARG A O 1
ATOM 2087 N N . GLY A 1 266 ? -5.100 1.423 0.525 1.00 68.88 266 GLY A N 1
ATOM 2088 C CA . GLY A 1 266 ? -5.716 1.494 1.829 1.00 68.88 266 GLY A CA 1
ATOM 2089 C C . GLY A 1 266 ? -7.153 1.000 1.770 1.00 68.88 266 GLY A C 1
ATOM 2090 O O . GLY A 1 266 ? -7.658 0.532 0.740 1.00 68.88 266 GLY A O 1
ATOM 2091 N N . MET A 1 267 ? -7.795 1.031 2.926 1.00 67.88 267 MET A N 1
ATOM 2092 C CA . MET A 1 267 ? -9.211 0.726 3.039 1.00 67.88 267 MET A CA 1
ATOM 2093 C C . MET A 1 267 ? -9.943 2.013 3.364 1.00 67.88 267 MET A C 1
ATOM 2095 O O . MET A 1 267 ? -9.430 2.855 4.107 1.00 67.88 267 MET A O 1
ATOM 2099 N N . THR A 1 268 ? -11.111 2.173 2.755 1.00 73.12 268 THR A N 1
ATOM 2100 C CA . THR A 1 268 ? -12.010 3.263 3.099 1.00 73.12 268 THR A CA 1
ATOM 2101 C C . THR A 1 268 ? -12.592 2.928 4.463 1.00 73.12 268 THR A C 1
ATOM 2103 O O . THR A 1 268 ? -13.134 1.839 4.648 1.00 73.12 268 THR A O 1
ATOM 2106 N N . ILE A 1 269 ? -12.420 3.828 5.430 1.00 86.25 269 ILE A N 1
ATOM 2107 C CA . ILE A 1 269 ? -13.135 3.722 6.697 1.00 86.25 269 ILE A CA 1
ATOM 2108 C C . ILE A 1 269 ? -14.486 4.384 6.484 1.00 86.25 269 ILE A C 1
ATOM 2110 O O . ILE A 1 269 ? -14.587 5.607 6.373 1.00 86.25 269 ILE A O 1
ATOM 2114 N N . SER A 1 270 ? -15.508 3.552 6.386 1.00 90.62 270 SER A N 1
ATOM 2115 C CA . SER A 1 270 ? -16.895 3.967 6.306 1.00 90.62 270 SER A CA 1
ATOM 2116 C C . SER A 1 270 ? -17.400 4.319 7.699 1.00 90.62 270 SER A C 1
ATOM 2118 O O . SER A 1 270 ? -17.020 3.708 8.703 1.00 90.62 270 SER A O 1
ATOM 2120 N N . LYS A 1 271 ? -18.258 5.338 7.754 1.00 94.25 271 LYS A N 1
ATOM 2121 C CA . LYS A 1 271 ? -18.926 5.777 8.975 1.00 94.25 271 LYS A CA 1
ATOM 2122 C C . LYS A 1 271 ? -20.426 5.606 8.803 1.00 94.25 271 LYS A C 1
ATOM 2124 O O . LYS A 1 271 ? -20.951 5.987 7.765 1.00 94.25 271 LYS A O 1
ATOM 2129 N N . ALA A 1 272 ? -21.090 5.069 9.820 1.00 95.56 272 ALA A N 1
ATOM 2130 C CA . ALA A 1 272 ? -22.546 4.965 9.860 1.00 95.56 272 ALA A CA 1
ATOM 2131 C C . ALA A 1 272 ? -23.092 5.504 11.183 1.00 95.56 272 ALA A C 1
ATOM 2133 O O . ALA A 1 272 ? -22.475 5.320 12.236 1.00 95.56 272 ALA A O 1
ATOM 2134 N N . SER A 1 273 ? -24.249 6.159 11.130 1.00 95.50 273 SER A N 1
ATOM 2135 C CA . SER A 1 273 ? -24.969 6.664 12.310 1.00 95.50 273 SER A CA 1
ATOM 2136 C C . SER A 1 273 ? -26.341 6.018 12.523 1.00 95.50 273 SER A C 1
ATOM 2138 O O . SER A 1 273 ? -26.950 6.188 13.580 1.00 95.50 273 SER A O 1
ATOM 2140 N N . ALA A 1 274 ? -26.806 5.252 11.538 1.00 95.44 274 ALA A N 1
ATOM 2141 C CA . ALA A 1 274 ? -28.028 4.468 11.563 1.00 95.44 274 ALA A CA 1
ATOM 2142 C C . ALA A 1 274 ? -27.777 3.047 11.031 1.00 95.44 274 ALA A C 1
ATOM 2144 O O . ALA A 1 274 ? -26.840 2.797 10.273 1.00 95.44 274 ALA A O 1
ATOM 2145 N N . ILE A 1 275 ? -28.610 2.091 11.450 1.00 93.44 275 ILE A N 1
ATOM 2146 C CA . ILE A 1 275 ? -28.468 0.676 11.062 1.00 93.44 275 ILE A CA 1
ATOM 2147 C C . ILE A 1 275 ? -28.793 0.470 9.575 1.00 93.44 275 ILE A C 1
ATOM 2149 O O . ILE A 1 275 ? -28.286 -0.447 8.939 1.00 93.44 275 ILE A O 1
ATOM 2153 N N . GLU A 1 276 ? -29.616 1.344 9.013 1.00 92.62 276 GLU A N 1
ATOM 2154 C CA . GLU A 1 276 ? -30.047 1.328 7.620 1.00 92.62 276 GLU A CA 1
ATOM 2155 C C . GLU A 1 276 ? -28.941 1.783 6.650 1.00 92.62 276 GLU A C 1
ATOM 2157 O O . GLU A 1 276 ? -29.067 1.573 5.448 1.00 92.62 276 GLU A O 1
ATOM 2162 N N . GLU A 1 277 ? -27.858 2.387 7.157 1.00 93.12 277 GLU A N 1
ATOM 2163 C CA . GLU A 1 277 ? -26.698 2.806 6.356 1.00 93.12 277 GLU A CA 1
ATOM 2164 C C . GLU A 1 277 ? -25.737 1.645 6.042 1.00 93.12 277 GLU A C 1
ATOM 2166 O O . GLU A 1 277 ? -24.854 1.790 5.199 1.00 93.12 277 GLU A O 1
ATOM 2171 N N . PHE A 1 278 ? -25.878 0.494 6.707 1.00 91.56 278 PHE A N 1
ATOM 2172 C CA . PHE A 1 278 ? -25.060 -0.681 6.414 1.00 91.56 278 PHE A CA 1
ATOM 2173 C C . PHE A 1 278 ? -25.609 -1.420 5.192 1.00 91.56 278 PHE A C 1
ATOM 2175 O O . PHE A 1 278 ? -26.742 -1.897 5.214 1.00 91.56 278 PHE A O 1
ATOM 2182 N N . GLU A 1 279 ? -24.782 -1.577 4.155 1.00 86.50 279 GLU A N 1
ATOM 2183 C CA . GLU A 1 279 ? -25.155 -2.314 2.937 1.00 86.50 279 GLU A CA 1
ATOM 2184 C C . GLU A 1 279 ? -25.504 -3.785 3.220 1.00 86.50 279 GLU A C 1
ATOM 2186 O O . GLU A 1 279 ? -26.414 -4.341 2.608 1.00 86.50 279 GLU A O 1
ATOM 2191 N N . ASP A 1 280 ? -24.791 -4.403 4.167 1.00 89.50 280 ASP A N 1
ATOM 2192 C CA . ASP A 1 280 ? -24.958 -5.802 4.558 1.00 89.50 280 ASP A CA 1
ATOM 2193 C C . ASP A 1 280 ? -25.058 -5.921 6.087 1.00 89.50 280 ASP A C 1
ATOM 2195 O O . ASP A 1 280 ? -24.061 -5.979 6.821 1.00 89.50 280 ASP A O 1
ATOM 2199 N N . LEU A 1 281 ? -26.300 -5.930 6.574 1.00 89.62 281 LEU A N 1
ATOM 2200 C CA . LEU A 1 281 ? -26.598 -6.035 7.999 1.00 89.62 281 LEU A CA 1
ATOM 2201 C C . LEU A 1 281 ? -26.228 -7.410 8.574 1.00 89.62 281 LEU A C 1
ATOM 2203 O O . LEU A 1 281 ? -25.862 -7.501 9.748 1.00 89.62 281 LEU A O 1
ATOM 2207 N N . ASP A 1 282 ? -26.298 -8.470 7.772 1.00 88.88 282 ASP A N 1
ATOM 2208 C CA . ASP A 1 282 ? -25.963 -9.820 8.225 1.00 88.88 282 ASP A CA 1
ATOM 2209 C C . ASP A 1 282 ? -24.452 -9.945 8.440 1.00 88.88 282 ASP A C 1
ATOM 2211 O O . ASP A 1 282 ? -24.008 -10.455 9.471 1.00 88.88 282 ASP A O 1
ATOM 2215 N N . LYS A 1 283 ? -23.642 -9.361 7.549 1.00 89.69 283 LYS A N 1
ATOM 2216 C CA . LYS A 1 283 ? -22.187 -9.252 7.723 1.00 89.69 283 LYS A CA 1
ATOM 2217 C C . LYS A 1 283 ? -21.805 -8.393 8.930 1.00 89.69 283 LYS A C 1
ATOM 2219 O O . LYS A 1 283 ? -20.867 -8.737 9.656 1.00 89.69 283 LYS A O 1
ATOM 2224 N N . PHE A 1 284 ? -22.534 -7.306 9.192 1.00 90.81 284 PHE A N 1
ATOM 2225 C CA . PHE A 1 284 ? -22.364 -6.513 10.414 1.00 90.81 284 PHE A CA 1
ATOM 2226 C C . PHE A 1 284 ? -22.630 -7.358 11.671 1.00 90.81 284 PHE A C 1
ATOM 2228 O O . PHE A 1 284 ? -21.781 -7.422 12.564 1.00 90.81 284 PHE A O 1
ATOM 2235 N N . LYS A 1 285 ? -23.762 -8.073 11.722 1.00 90.38 285 LYS A N 1
ATOM 2236 C CA . LYS A 1 285 ? -24.100 -8.974 12.839 1.00 90.38 285 LYS A CA 1
ATOM 2237 C C . LYS A 1 285 ? -23.062 -10.075 13.027 1.00 90.38 285 LYS A C 1
ATOM 2239 O O . LYS A 1 285 ? -22.614 -10.285 14.151 1.00 90.38 285 LYS A O 1
ATOM 2244 N N . ALA A 1 286 ? -22.632 -10.716 11.941 1.00 89.12 286 ALA A N 1
ATOM 2245 C CA . ALA A 1 286 ? -21.586 -11.735 11.963 1.00 89.12 286 ALA A CA 1
ATOM 2246 C C . ALA A 1 286 ? -20.267 -11.188 12.535 1.00 89.12 286 ALA A C 1
ATOM 2248 O O . ALA A 1 286 ? -19.554 -11.882 13.256 1.00 89.12 286 ALA A O 1
ATOM 2249 N N . THR A 1 287 ? -19.954 -9.919 12.264 1.00 89.75 287 THR A N 1
ATOM 2250 C CA . THR A 1 287 ? -18.751 -9.257 12.783 1.00 89.75 287 THR A CA 1
ATOM 2251 C C . THR A 1 287 ? -18.841 -8.976 14.283 1.00 89.75 287 THR A C 1
ATOM 2253 O O . THR A 1 287 ? -17.856 -9.171 14.986 1.00 89.75 287 THR A O 1
ATOM 2256 N N . LEU A 1 288 ? -20.016 -8.598 14.798 1.00 86.50 288 LEU A N 1
ATOM 2257 C CA . LEU A 1 288 ? -20.240 -8.372 16.235 1.00 86.50 288 LEU A CA 1
ATOM 2258 C C . LEU A 1 288 ? -20.079 -9.629 17.100 1.00 86.50 288 LEU A C 1
ATOM 2260 O O . LEU A 1 288 ? -19.879 -9.522 18.313 1.00 86.50 288 LEU A O 1
ATOM 2264 N N . ILE A 1 289 ? -20.246 -10.807 16.499 1.00 85.50 289 ILE A N 1
ATOM 2265 C CA . ILE A 1 289 ? -20.213 -12.095 17.200 1.00 85.50 289 ILE A CA 1
ATOM 2266 C C . ILE A 1 289 ? -18.970 -12.924 16.869 1.00 85.50 289 ILE A C 1
ATOM 2268 O O . ILE A 1 289 ? -18.832 -14.020 17.397 1.00 85.50 289 ILE A O 1
ATOM 2272 N N . ARG A 1 290 ? -18.065 -12.404 16.031 1.00 79.94 290 ARG A N 1
ATOM 2273 C CA . ARG A 1 290 ? -16.888 -13.116 15.511 1.00 79.94 290 ARG A CA 1
ATOM 2274 C C . ARG A 1 290 ? -16.026 -13.746 16.605 1.00 79.94 290 ARG A C 1
ATOM 2276 O O . ARG A 1 290 ? -15.631 -14.896 16.468 1.00 79.94 290 ARG A O 1
ATOM 2283 N N . ASP A 1 291 ? -15.807 -13.010 17.691 1.00 69.88 291 ASP A N 1
ATOM 2284 C CA . ASP A 1 291 ? -14.959 -13.432 18.812 1.00 69.88 291 ASP A CA 1
ATOM 2285 C C . ASP A 1 291 ? -15.791 -13.934 20.010 1.00 69.88 291 ASP A C 1
ATOM 2287 O O . ASP A 1 291 ? -15.324 -13.977 21.151 1.00 69.88 291 ASP A O 1
ATOM 2291 N N . ARG A 1 292 ? -17.068 -14.283 19.778 1.00 69.38 292 ARG A N 1
ATOM 2292 C CA . ARG A 1 292 ? -17.982 -14.795 20.805 1.00 69.38 292 ARG A CA 1
ATOM 2293 C C . ARG A 1 292 ? -18.241 -16.280 20.605 1.00 69.38 292 ARG A C 1
ATOM 2295 O O . ARG A 1 292 ? -18.883 -16.690 19.645 1.00 69.38 292 ARG A O 1
ATOM 2302 N N . GLU A 1 293 ? -17.831 -17.076 21.583 1.00 56.25 293 GLU A N 1
ATOM 2303 C CA . GLU A 1 293 ? -18.181 -18.492 21.666 1.00 56.25 293 GLU A CA 1
ATOM 2304 C C . GLU A 1 293 ? -19.428 -18.679 22.546 1.00 56.25 293 GLU A C 1
ATOM 2306 O O . GLU A 1 293 ? -19.461 -18.217 23.689 1.00 56.25 293 GLU A O 1
ATOM 2311 N N . GLY A 1 294 ? -20.465 -19.350 22.031 1.00 61.47 294 GLY A N 1
ATOM 2312 C CA . GLY A 1 294 ? -21.636 -19.746 22.823 1.00 61.47 294 GLY A CA 1
ATOM 2313 C C . GLY A 1 294 ? -22.951 -19.811 22.040 1.00 61.47 294 GLY A C 1
ATOM 2314 O O . GLY A 1 294 ? -23.126 -19.137 21.030 1.00 61.47 294 GLY A O 1
ATOM 2315 N N . MET A 1 295 ? -23.908 -20.602 22.543 1.00 60.09 295 MET A N 1
ATOM 2316 C CA . MET A 1 295 ? -25.213 -20.839 21.897 1.00 60.09 295 MET A CA 1
ATOM 2317 C C . MET A 1 295 ? -26.116 -19.587 21.801 1.00 60.09 295 MET A C 1
ATOM 2319 O O . MET A 1 295 ? -27.090 -19.622 21.061 1.00 60.09 295 MET A O 1
ATOM 2323 N N . ASP A 1 296 ? -25.809 -18.492 22.518 1.00 76.94 296 ASP A N 1
ATOM 2324 C CA . ASP A 1 296 ? -26.609 -17.243 22.545 1.00 76.94 296 ASP A CA 1
ATOM 2325 C C . ASP A 1 296 ? -25.969 -16.091 21.734 1.00 76.94 296 ASP A C 1
ATOM 2327 O O . ASP A 1 296 ? -26.417 -14.947 21.805 1.00 76.94 296 ASP A O 1
ATOM 2331 N N . ALA A 1 297 ? -24.896 -16.352 20.973 1.00 76.62 297 ALA A N 1
ATOM 2332 C CA . ALA A 1 297 ? -24.132 -15.304 20.289 1.00 76.62 297 ALA A CA 1
ATOM 2333 C C . ALA A 1 297 ? -24.989 -14.497 19.293 1.00 76.62 297 ALA A C 1
ATOM 2335 O O . ALA A 1 297 ? -24.984 -13.263 19.345 1.00 76.62 297 ALA A O 1
ATOM 2336 N N . GLU A 1 298 ? -25.774 -15.182 18.453 1.00 81.06 298 GLU A N 1
ATOM 2337 C CA . GLU A 1 298 ? -26.682 -14.558 17.479 1.00 81.06 298 GLU A CA 1
ATOM 2338 C C . GLU A 1 298 ? -27.730 -13.669 18.157 1.00 81.06 298 GLU A C 1
ATOM 2340 O O . GLU A 1 298 ? -27.890 -12.503 17.792 1.00 81.06 298 GLU A O 1
ATOM 2345 N N . ALA A 1 299 ? -28.376 -14.170 19.214 1.00 83.50 299 ALA A N 1
ATOM 2346 C CA . ALA A 1 299 ? -29.377 -13.408 19.952 1.00 83.50 299 ALA A CA 1
ATOM 2347 C C . ALA A 1 299 ? -28.775 -12.160 20.616 1.00 83.50 299 ALA A C 1
ATOM 2349 O O . ALA A 1 299 ? -29.430 -11.118 20.689 1.00 83.50 299 ALA A O 1
ATOM 2350 N N . THR A 1 300 ? -27.526 -12.222 21.084 1.00 80.69 300 THR A N 1
ATOM 2351 C CA . THR A 1 300 ? -26.830 -11.042 21.616 1.00 80.69 300 THR A CA 1
ATOM 2352 C C . THR A 1 300 ? -26.496 -10.038 20.512 1.00 80.69 300 THR A C 1
ATOM 2354 O O . THR A 1 300 ? -26.604 -8.831 20.743 1.00 80.69 300 THR A O 1
ATOM 2357 N N . GLY A 1 301 ? -26.135 -10.503 19.311 1.00 85.25 301 GLY A N 1
ATOM 2358 C CA . GLY A 1 301 ? -25.989 -9.651 18.126 1.00 85.25 301 GLY A CA 1
ATOM 2359 C C . GLY A 1 301 ? -27.288 -8.912 17.791 1.00 85.25 301 GLY A C 1
ATOM 2360 O O . GLY A 1 301 ? -27.290 -7.685 17.670 1.00 85.25 301 GLY A O 1
ATOM 2361 N N . ASP A 1 302 ? -28.413 -9.628 17.753 1.00 87.44 302 ASP A N 1
ATOM 2362 C CA . ASP A 1 302 ? -29.735 -9.052 17.483 1.00 87.44 302 ASP A CA 1
ATOM 2363 C C . ASP A 1 302 ? -30.181 -8.045 18.547 1.00 87.44 302 ASP A C 1
ATOM 2365 O O . ASP A 1 302 ? -30.676 -6.963 18.216 1.00 87.44 302 ASP A O 1
ATOM 2369 N N . ARG A 1 303 ? -29.962 -8.348 19.834 1.00 88.88 303 ARG A N 1
ATOM 2370 C CA . ARG A 1 303 ? -30.244 -7.401 20.927 1.00 88.88 303 ARG A CA 1
ATOM 2371 C C . ARG A 1 303 ? -29.402 -6.134 20.800 1.00 88.88 303 ARG A C 1
ATOM 2373 O O . ARG A 1 303 ? -29.917 -5.044 21.042 1.00 88.88 303 ARG A O 1
ATOM 2380 N N . PHE A 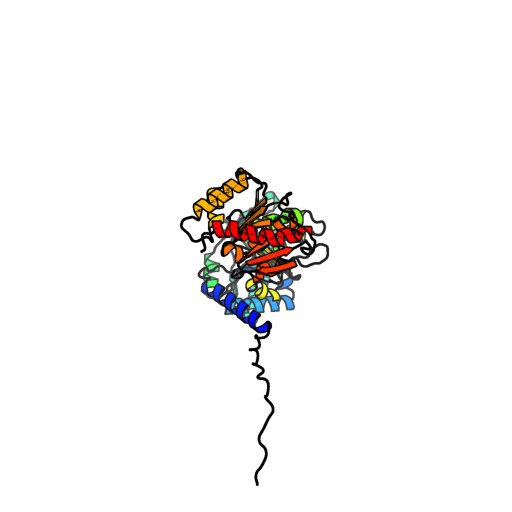1 304 ? -28.134 -6.257 20.405 1.00 89.50 304 PHE A N 1
ATOM 2381 C CA . PHE A 1 304 ? -27.262 -5.101 20.206 1.00 89.50 304 PHE A CA 1
ATOM 2382 C C . PHE A 1 304 ? -27.717 -4.244 19.019 1.00 89.50 304 PHE A C 1
ATOM 2384 O O . PHE A 1 304 ? -27.817 -3.028 19.157 1.00 89.50 304 PHE A O 1
ATOM 2391 N N . VAL A 1 305 ? -28.102 -4.857 17.895 1.00 92.06 305 VAL A N 1
ATOM 2392 C CA . VAL A 1 305 ? -28.716 -4.136 16.764 1.00 92.06 305 VAL A CA 1
ATOM 2393 C C . VAL A 1 305 ? -29.997 -3.420 17.202 1.00 92.06 305 VAL A C 1
ATOM 2395 O O . VAL A 1 305 ? -30.179 -2.244 16.893 1.00 92.06 305 VAL A O 1
ATOM 2398 N N . GLY A 1 306 ? -30.869 -4.091 17.962 1.00 92.19 306 GLY A N 1
ATOM 2399 C CA . GLY A 1 306 ? -32.079 -3.480 18.519 1.00 92.19 306 GLY A CA 1
ATOM 2400 C C . GLY A 1 306 ? -31.779 -2.279 19.420 1.00 92.19 306 GLY A C 1
ATOM 2401 O O . GLY A 1 306 ? -32.452 -1.254 19.327 1.00 92.19 306 GLY A O 1
ATOM 2402 N N . PHE A 1 307 ? -30.728 -2.368 20.241 1.00 92.19 307 PHE A N 1
ATOM 2403 C CA . PHE A 1 307 ? -30.246 -1.254 21.056 1.00 92.19 307 PHE A CA 1
ATOM 2404 C C . PHE A 1 307 ? -29.762 -0.077 20.196 1.00 92.19 307 PHE A C 1
ATOM 2406 O O . PHE A 1 307 ? -30.152 1.059 20.467 1.00 92.19 307 PHE A O 1
ATOM 2413 N N . LEU A 1 308 ? -28.971 -0.330 19.149 1.00 92.94 308 LEU A N 1
ATOM 2414 C CA . LEU A 1 308 ? -28.461 0.711 18.250 1.00 92.94 308 LEU A CA 1
ATOM 2415 C C . LEU A 1 308 ? -29.570 1.401 17.443 1.00 92.94 308 LEU A C 1
ATOM 2417 O O . LEU A 1 308 ? -29.483 2.597 17.204 1.00 92.94 308 LEU A O 1
ATOM 2421 N N . LYS A 1 309 ? -30.661 0.706 17.097 1.00 93.88 309 LYS A N 1
ATOM 2422 C CA . LYS A 1 309 ? -31.833 1.346 16.465 1.00 93.88 309 LYS A CA 1
ATOM 2423 C C . LYS A 1 309 ? -32.513 2.385 17.361 1.00 93.88 309 LYS A C 1
ATOM 2425 O O . LYS A 1 309 ? -33.145 3.308 16.860 1.00 93.88 309 LYS A O 1
ATOM 2430 N N . ALA A 1 310 ? -32.416 2.221 18.680 1.00 92.56 310 ALA A N 1
ATOM 2431 C CA . ALA A 1 310 ? -33.062 3.092 19.658 1.00 92.56 310 ALA A CA 1
ATOM 2432 C C . ALA A 1 310 ? -32.122 4.150 20.262 1.00 92.56 310 ALA A C 1
ATOM 2434 O O . ALA A 1 310 ? -32.576 4.992 21.036 1.00 92.56 310 ALA A O 1
ATOM 2435 N N . ASN A 1 311 ? -30.820 4.102 19.962 1.00 91.50 311 ASN A N 1
ATOM 2436 C CA . ASN A 1 311 ? -29.811 4.939 20.607 1.00 91.50 311 ASN A CA 1
ATOM 2437 C C . ASN A 1 311 ? -28.865 5.553 19.573 1.00 91.50 311 ASN A C 1
ATOM 2439 O O . ASN A 1 311 ? -28.436 4.850 18.666 1.00 91.50 311 ASN A O 1
ATOM 2443 N N . PRO A 1 312 ? -28.458 6.824 19.731 1.00 94.50 312 PRO A N 1
ATOM 2444 C CA . PRO A 1 312 ? -27.473 7.420 18.839 1.00 94.50 312 PRO A CA 1
ATOM 2445 C C . PRO A 1 312 ? -26.125 6.699 18.962 1.00 94.50 312 PRO A C 1
ATOM 2447 O O . PRO A 1 312 ? -25.687 6.376 20.072 1.00 94.50 312 PRO A O 1
ATOM 2450 N N . PHE A 1 313 ? -25.454 6.487 17.831 1.00 96.31 313 PHE A N 1
ATOM 2451 C CA . PHE A 1 313 ? -24.128 5.879 17.760 1.00 96.31 313 PHE A CA 1
ATOM 2452 C C . PHE A 1 313 ? -23.332 6.415 16.561 1.00 96.31 313 PHE A C 1
ATOM 2454 O O . PHE A 1 313 ? -23.896 6.985 15.631 1.00 96.31 313 PHE A O 1
ATOM 2461 N N . SER A 1 314 ? -22.019 6.203 16.596 1.00 97.31 314 SER A N 1
ATOM 2462 C CA . SER A 1 314 ? -21.118 6.329 15.450 1.00 97.31 314 SER A CA 1
ATOM 2463 C C . SER A 1 314 ? -20.428 4.985 15.248 1.00 97.31 314 SER A C 1
ATOM 2465 O O . SER A 1 314 ? -19.706 4.530 16.135 1.00 97.31 314 SER A O 1
ATOM 2467 N N . ALA A 1 315 ? -20.640 4.335 14.112 1.00 97.12 315 ALA A N 1
ATOM 2468 C CA . ALA A 1 315 ? -19.897 3.146 13.723 1.00 97.12 315 ALA A CA 1
ATOM 2469 C C . ALA A 1 315 ? -18.782 3.507 12.741 1.00 97.12 315 ALA A C 1
ATOM 2471 O O . ALA A 1 315 ? -18.985 4.358 11.880 1.00 97.12 315 ALA A O 1
ATOM 2472 N N . TYR A 1 316 ? -17.639 2.836 12.865 1.00 95.62 316 TYR A N 1
ATOM 2473 C CA . TYR A 1 316 ? -16.467 2.964 12.002 1.00 95.62 316 TYR A CA 1
ATOM 2474 C C . TYR A 1 316 ? -16.052 1.570 11.555 1.00 95.62 316 TYR A C 1
ATOM 2476 O O . TYR A 1 316 ? -15.847 0.694 12.398 1.00 95.62 316 TYR A O 1
ATOM 2484 N N . TYR A 1 317 ? -15.956 1.346 10.251 1.00 93.81 317 TYR A N 1
ATOM 2485 C CA . TYR A 1 317 ? -15.668 0.022 9.709 1.00 93.81 317 TYR A CA 1
ATOM 2486 C C . TYR A 1 317 ? -15.013 0.106 8.336 1.00 93.81 317 TYR A C 1
ATOM 2488 O O . TYR A 1 317 ? -15.192 1.084 7.616 1.00 93.81 317 TYR A O 1
ATOM 2496 N N . ASP A 1 318 ? -14.252 -0.918 7.965 1.00 89.38 318 ASP A N 1
ATOM 2497 C CA . ASP A 1 318 ? -13.787 -1.082 6.589 1.00 89.38 318 ASP A CA 1
ATOM 2498 C C . ASP A 1 318 ? -14.809 -1.866 5.745 1.00 89.38 318 ASP A C 1
ATOM 2500 O O . ASP A 1 318 ? -15.593 -2.656 6.272 1.00 89.38 318 ASP A O 1
ATOM 2504 N N . ASP A 1 319 ? -14.762 -1.709 4.419 1.00 83.69 319 ASP A N 1
ATOM 2505 C CA . ASP A 1 319 ? -15.669 -2.387 3.472 1.00 83.69 319 ASP A CA 1
ATOM 2506 C C . ASP A 1 319 ? -15.709 -3.926 3.651 1.00 83.69 319 ASP A C 1
ATOM 2508 O O . ASP A 1 319 ? -16.727 -4.594 3.424 1.00 83.69 319 ASP A O 1
ATOM 2512 N N . ALA A 1 320 ? -14.590 -4.536 4.064 1.00 84.75 320 ALA A N 1
ATOM 2513 C CA . ALA A 1 320 ? -14.508 -5.976 4.277 1.00 84.75 320 ALA A CA 1
ATOM 2514 C C . ALA A 1 320 ? -14.992 -6.409 5.674 1.00 84.75 320 ALA A C 1
ATOM 2516 O O . ALA A 1 320 ? -15.109 -7.614 5.905 1.00 84.75 320 ALA A O 1
ATOM 2517 N N . MET A 1 321 ? -15.356 -5.471 6.557 1.00 89.56 321 MET A N 1
ATOM 2518 C CA . MET A 1 321 ? -15.703 -5.701 7.966 1.00 89.56 321 MET A CA 1
ATOM 2519 C C . MET A 1 321 ? -14.606 -6.471 8.716 1.00 89.56 321 MET A C 1
ATOM 2521 O O . MET A 1 321 ? -14.873 -7.309 9.583 1.00 89.56 321 MET A O 1
ATOM 2525 N N . GLN A 1 322 ? -13.344 -6.234 8.361 1.00 87.75 322 GLN A N 1
ATOM 2526 C CA . GLN A 1 322 ? -12.201 -6.774 9.089 1.00 87.75 322 GLN A CA 1
ATOM 2527 C C . GLN A 1 322 ? -12.013 -6.063 10.428 1.00 87.75 322 GLN A C 1
ATOM 2529 O O . GLN A 1 322 ? -11.596 -6.708 11.382 1.00 87.75 322 GLN A O 1
ATOM 2534 N N . CYS A 1 323 ? -12.386 -4.793 10.521 1.00 90.94 323 CYS A N 1
ATOM 2535 C CA . CYS A 1 323 ? -12.465 -4.005 11.735 1.00 90.94 323 CYS A CA 1
ATOM 2536 C C . CYS A 1 323 ? -13.836 -3.327 11.814 1.00 90.94 323 CYS A C 1
ATOM 2538 O O . CYS A 1 323 ? -14.291 -2.707 10.854 1.00 90.94 323 CYS A O 1
ATOM 2540 N N . LEU A 1 324 ? -14.484 -3.436 12.970 1.00 94.75 324 LEU A N 1
ATOM 2541 C CA . LEU A 1 324 ? -15.728 -2.746 13.281 1.00 94.75 324 LEU A CA 1
ATOM 2542 C C . LEU A 1 324 ? -15.639 -2.158 14.684 1.00 94.75 324 LEU A C 1
ATOM 2544 O O . LEU A 1 324 ? -15.515 -2.888 15.669 1.00 94.75 324 LEU A O 1
ATOM 2548 N N . ALA A 1 325 ? -15.796 -0.845 14.772 1.00 96.06 325 ALA A N 1
ATOM 2549 C CA . ALA A 1 325 ? -15.905 -0.111 16.016 1.00 96.06 325 ALA A CA 1
ATOM 2550 C C . ALA A 1 325 ? -17.263 0.584 16.118 1.00 96.06 325 ALA A C 1
ATOM 2552 O O . ALA A 1 325 ? -17.741 1.161 15.144 1.00 96.06 325 ALA A O 1
ATOM 2553 N N . VAL A 1 326 ? -17.871 0.580 17.305 1.00 96.88 326 VAL A N 1
ATOM 2554 C CA . VAL A 1 326 ? -19.086 1.363 17.586 1.00 96.88 326 VAL A CA 1
ATOM 2555 C C . VAL A 1 326 ? -18.859 2.226 18.813 1.00 96.88 326 VAL A C 1
ATOM 2557 O O . VAL A 1 326 ? -18.580 1.720 19.901 1.00 96.88 326 VAL A O 1
ATOM 2560 N N . VAL A 1 327 ? -19.016 3.534 18.642 1.00 97.19 327 VAL A N 1
ATOM 2561 C CA . VAL A 1 327 ? -18.897 4.544 19.689 1.00 97.19 327 VAL A CA 1
ATOM 2562 C C . VAL A 1 327 ? -20.281 5.072 20.040 1.00 97.19 327 VAL A C 1
ATOM 2564 O O . VAL A 1 327 ? -21.037 5.524 19.182 1.00 97.19 327 VAL A O 1
ATOM 2567 N N . LEU A 1 328 ? -20.610 5.042 21.327 1.00 95.19 328 LEU A N 1
ATOM 2568 C CA . LEU A 1 328 ? -21.790 5.698 21.872 1.00 95.19 328 LEU A CA 1
ATOM 2569 C C . LEU A 1 328 ? -21.399 7.113 22.310 1.00 95.19 328 LEU A C 1
ATOM 2571 O O . LEU A 1 328 ? -20.458 7.255 23.097 1.00 95.19 328 LEU A O 1
ATOM 2575 N N . PRO A 1 329 ? -22.097 8.162 21.848 1.00 92.94 329 PRO A N 1
ATOM 2576 C CA . PRO A 1 329 ? -21.779 9.530 22.216 1.00 92.94 329 PRO A CA 1
ATOM 2577 C C . PRO A 1 329 ? -22.062 9.789 23.699 1.00 92.94 329 PRO A C 1
ATOM 2579 O O . PRO A 1 329 ? -22.788 9.045 24.377 1.00 92.94 329 PRO A O 1
ATOM 2582 N N . ALA A 1 330 ? -21.496 10.889 24.196 1.00 87.50 330 ALA A N 1
ATOM 2583 C CA . ALA A 1 330 ? -21.831 11.389 25.517 1.00 87.50 330 ALA A CA 1
ATOM 2584 C C . ALA A 1 330 ? -23.332 11.736 25.596 1.00 87.50 330 ALA A C 1
ATOM 2586 O O . ALA A 1 330 ? -23.934 12.229 24.644 1.00 87.50 330 ALA A O 1
ATOM 2587 N N . SER A 1 331 ? -23.943 11.457 26.740 1.00 83.88 331 SER A N 1
ATOM 2588 C CA . SER A 1 331 ? -25.353 11.699 27.050 1.00 83.88 331 SER A CA 1
ATOM 2589 C C . SER A 1 331 ? -25.499 12.077 28.525 1.00 83.88 331 SER A C 1
ATOM 2591 O O . SER A 1 331 ? -24.534 11.991 29.285 1.00 83.88 331 SER A O 1
ATOM 2593 N N . GLY A 1 332 ? -26.706 12.448 28.965 1.00 74.19 332 GLY A N 1
ATOM 2594 C CA . GLY A 1 332 ? -26.961 12.770 30.377 1.00 74.19 332 GLY A CA 1
ATOM 2595 C C . GLY A 1 332 ? -26.555 11.655 31.356 1.00 74.19 332 GLY A C 1
ATOM 2596 O O . GLY A 1 332 ? -26.165 11.941 32.484 1.00 74.19 332 GLY A O 1
ATOM 2597 N N . GLU A 1 333 ? -26.576 10.395 30.910 1.00 75.56 333 GLU A N 1
ATOM 2598 C CA . GLU A 1 333 ? -26.158 9.225 31.695 1.00 75.56 333 GLU A CA 1
ATOM 2599 C C . GLU A 1 333 ? -24.704 8.791 31.428 1.00 75.56 333 GLU A C 1
ATOM 2601 O O . GLU A 1 333 ? -24.098 8.105 32.252 1.00 75.56 333 GLU A O 1
ATOM 2606 N N . ARG A 1 334 ? -24.120 9.200 30.291 1.00 78.62 334 ARG A N 1
ATOM 2607 C CA . ARG A 1 334 ? -22.745 8.875 29.875 1.00 78.62 334 ARG A CA 1
ATOM 2608 C C . ARG A 1 334 ? -21.954 10.165 29.648 1.00 78.62 334 ARG A C 1
ATOM 2610 O O . ARG A 1 334 ? -22.009 10.703 28.551 1.00 78.62 334 ARG A O 1
ATOM 2617 N N . PRO A 1 335 ? -21.186 10.670 30.624 1.00 81.12 335 PRO A N 1
ATOM 2618 C CA . PRO A 1 335 ? -20.534 11.972 30.481 1.00 81.12 335 PRO A CA 1
ATOM 2619 C C . PRO A 1 335 ? -19.393 11.985 29.448 1.00 81.12 335 PRO A C 1
ATOM 2621 O O . PRO A 1 335 ? -18.970 13.058 29.034 1.00 81.12 335 PRO A O 1
ATOM 2624 N N . ILE A 1 336 ? -18.899 10.815 29.024 1.00 86.38 336 ILE A N 1
ATOM 2625 C CA . ILE A 1 336 ? -17.849 10.662 28.008 1.00 86.38 336 ILE A CA 1
ATOM 2626 C C . ILE A 1 336 ? -18.328 9.667 26.948 1.00 86.38 336 ILE A C 1
ATOM 2628 O O . ILE A 1 336 ? -19.012 8.690 27.273 1.00 86.38 336 ILE A O 1
ATOM 2632 N N . ALA A 1 337 ? -17.954 9.911 25.690 1.00 92.00 337 ALA A N 1
ATOM 2633 C CA . ALA A 1 337 ? -18.164 8.955 24.613 1.00 92.00 337 ALA A CA 1
ATOM 2634 C C . ALA A 1 337 ? -17.511 7.606 24.957 1.00 92.00 337 ALA A C 1
ATOM 2636 O O . ALA A 1 337 ? -16.394 7.548 25.472 1.00 92.00 337 ALA A O 1
ATOM 2637 N N . THR A 1 338 ? -18.226 6.515 24.709 1.00 93.69 338 THR A N 1
ATOM 2638 C CA . THR A 1 338 ? -17.802 5.166 25.091 1.00 93.69 338 THR A CA 1
ATOM 2639 C C . THR A 1 338 ? -17.658 4.300 23.852 1.00 93.69 338 THR A C 1
ATOM 2641 O O . THR A 1 338 ? -18.622 4.154 23.103 1.00 93.69 338 THR A O 1
ATOM 2644 N N . LEU A 1 339 ? -16.494 3.684 23.651 1.00 95.25 339 LEU A N 1
ATOM 2645 C CA . LEU A 1 339 ? -16.334 2.633 22.644 1.00 95.25 339 LEU A CA 1
ATOM 2646 C C . LEU A 1 339 ? -17.043 1.376 23.160 1.00 95.25 339 LEU A C 1
ATOM 2648 O O . LEU A 1 339 ? -16.580 0.725 24.096 1.00 95.25 339 LEU A O 1
ATOM 2652 N N . ALA A 1 340 ? -18.211 1.084 22.595 1.00 91.88 340 ALA A N 1
ATOM 2653 C CA . ALA A 1 340 ? -19.054 -0.031 23.011 1.00 91.88 340 ALA A CA 1
ATOM 2654 C C . ALA A 1 340 ? -18.545 -1.371 22.475 1.00 91.88 340 ALA A C 1
ATOM 2656 O O . ALA A 1 340 ? -18.705 -2.398 23.131 1.00 91.88 340 ALA A O 1
ATOM 2657 N N . THR A 1 341 ? -17.942 -1.370 21.287 1.00 90.94 341 THR A N 1
ATOM 2658 C CA . THR A 1 341 ? -17.325 -2.561 20.706 1.00 90.94 341 THR A CA 1
ATOM 2659 C C . THR A 1 341 ? -16.199 -2.173 19.757 1.00 90.94 341 THR A C 1
ATOM 2661 O O . THR A 1 341 ? -16.262 -1.114 19.130 1.00 90.94 341 THR A O 1
ATOM 2664 N N . LEU A 1 342 ? -15.191 -3.036 19.676 1.00 92.19 342 LEU A N 1
ATOM 2665 C CA . LEU A 1 342 ? -14.088 -2.993 18.727 1.00 92.19 342 LEU A CA 1
ATOM 2666 C C . LEU A 1 342 ? -13.768 -4.448 18.370 1.00 92.19 342 LEU A C 1
ATOM 2668 O O . LEU A 1 342 ? -13.170 -5.150 19.177 1.00 92.19 342 LEU A O 1
ATOM 2672 N N . ASN A 1 343 ? -14.231 -4.908 17.209 1.00 91.12 343 ASN A N 1
ATOM 2673 C CA . ASN A 1 343 ? -13.973 -6.260 16.709 1.00 91.12 343 ASN A CA 1
ATOM 2674 C C . ASN A 1 343 ? -12.978 -6.158 15.563 1.00 91.12 343 ASN A C 1
ATOM 2676 O O . ASN A 1 343 ? -13.236 -5.434 14.601 1.00 91.12 343 ASN A O 1
ATOM 2680 N N . ILE A 1 344 ? -11.861 -6.875 15.658 1.00 87.50 344 ILE A N 1
ATOM 2681 C CA . ILE A 1 344 ? -10.781 -6.827 14.673 1.00 87.50 344 ILE A CA 1
ATOM 2682 C C . ILE A 1 344 ? -10.391 -8.266 14.326 1.00 87.50 344 ILE A C 1
ATOM 2684 O O . ILE A 1 344 ? -9.915 -9.013 15.174 1.00 87.50 344 ILE A O 1
ATOM 2688 N N . ALA A 1 345 ? -10.586 -8.664 13.067 1.00 84.12 345 ALA A N 1
ATOM 2689 C CA . ALA A 1 345 ? -10.091 -9.936 12.551 1.00 84.12 345 ALA A CA 1
ATOM 2690 C C . ALA A 1 345 ? -8.559 -9.968 12.548 1.00 84.12 345 ALA A C 1
ATOM 2692 O O . ALA A 1 345 ? -7.907 -8.940 12.388 1.00 84.12 345 ALA A O 1
ATOM 2693 N N . MET A 1 346 ? -7.980 -11.171 12.573 1.00 75.94 346 MET A N 1
ATOM 2694 C CA . MET A 1 346 ? -6.530 -11.369 12.448 1.00 75.94 346 MET A CA 1
ATOM 2695 C C . MET A 1 3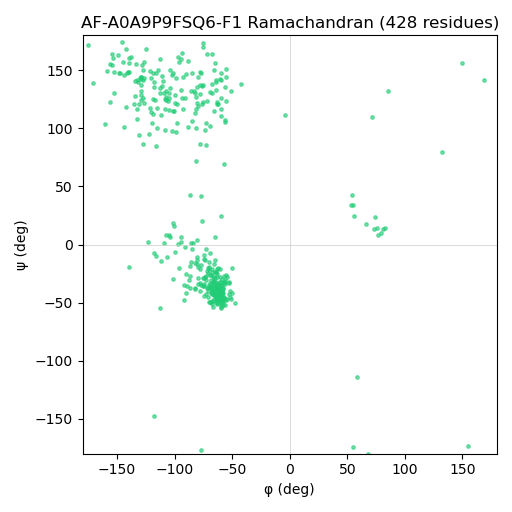46 ? -5.928 -10.625 11.241 1.00 75.94 346 MET A C 1
ATOM 2697 O O . MET A 1 346 ? -4.896 -9.976 11.360 1.00 75.94 346 MET A O 1
ATOM 2701 N N . SER A 1 347 ? -6.596 -10.638 10.083 1.00 68.88 347 SER A N 1
ATOM 2702 C CA . SER A 1 347 ? -6.152 -9.878 8.904 1.00 68.88 347 SER A CA 1
ATOM 2703 C C . SER A 1 347 ? -6.198 -8.358 9.104 1.00 68.88 347 SER A C 1
ATOM 2705 O O . SER A 1 347 ? -5.401 -7.644 8.503 1.00 68.88 347 SER A O 1
ATOM 2707 N N . GLY A 1 348 ? -7.104 -7.865 9.952 1.00 71.38 348 GLY A N 1
ATOM 2708 C CA . GLY A 1 348 ? -7.204 -6.462 10.353 1.00 71.38 348 GLY A CA 1
ATOM 2709 C C . GLY A 1 348 ? -6.099 -6.016 11.311 1.00 71.38 348 GLY A C 1
ATOM 2710 O O . GLY A 1 348 ? -5.720 -4.851 11.267 1.00 71.38 348 GLY A O 1
ATOM 2711 N N . TRP A 1 349 ? -5.554 -6.938 12.115 1.00 75.19 349 TRP A N 1
ATOM 2712 C CA . TRP A 1 349 ? -4.363 -6.717 12.949 1.00 75.19 349 TRP A CA 1
ATOM 2713 C C . TRP A 1 349 ? -3.062 -6.781 12.151 1.00 75.19 349 TRP A C 1
ATOM 2715 O O . TRP A 1 349 ? -2.160 -5.979 12.360 1.00 75.19 349 TRP A O 1
ATOM 2725 N N . LEU A 1 350 ? -2.970 -7.725 11.209 1.00 60.41 350 LEU A N 1
ATOM 2726 C CA . LEU A 1 350 ? -1.816 -7.880 10.311 1.00 60.41 350 LEU A CA 1
ATOM 2727 C C . LEU A 1 350 ? -1.739 -6.783 9.235 1.00 60.41 350 LEU A C 1
ATOM 2729 O O . LEU A 1 350 ? -0.811 -6.751 8.429 1.00 60.41 350 LEU A O 1
ATOM 2733 N N . SER A 1 351 ? -2.731 -5.901 9.192 1.00 62.97 351 SER A N 1
ATOM 2734 C CA . SER A 1 351 ? -2.778 -4.738 8.319 1.00 62.97 351 SER A CA 1
ATOM 2735 C C . SER A 1 351 ? -2.982 -3.475 9.155 1.00 62.97 351 SER A C 1
ATOM 2737 O O . SER A 1 351 ? -3.320 -3.531 10.330 1.00 62.97 351 SER A O 1
ATOM 2739 N N . ASN A 1 352 ? -2.813 -2.300 8.550 1.00 69.25 352 ASN A N 1
ATOM 2740 C CA . ASN A 1 352 ? -2.958 -1.027 9.264 1.00 69.25 352 ASN A CA 1
ATOM 2741 C C . ASN A 1 352 ? -4.431 -0.628 9.521 1.00 69.25 352 ASN A C 1
ATOM 2743 O O . ASN A 1 352 ? -4.734 0.551 9.682 1.00 69.25 352 ASN A O 1
ATOM 2747 N N . ILE A 1 353 ? -5.380 -1.572 9.477 1.00 78.69 353 ILE A N 1
ATOM 2748 C CA . ILE A 1 353 ? -6.817 -1.265 9.570 1.00 78.69 353 ILE A CA 1
ATOM 2749 C C . ILE A 1 353 ? -7.185 -0.860 10.999 1.00 78.69 353 ILE A C 1
ATOM 2751 O O . ILE A 1 353 ? -7.921 0.110 11.177 1.00 78.69 353 ILE A O 1
ATOM 2755 N N . ALA A 1 354 ? -6.658 -1.564 12.006 1.00 84.50 354 ALA A N 1
ATOM 2756 C CA . ALA A 1 354 ? -6.888 -1.229 13.411 1.00 84.50 354 ALA A CA 1
ATOM 2757 C C . ALA A 1 354 ? -6.458 0.215 13.730 1.00 84.50 354 ALA A C 1
ATOM 2759 O O . ALA A 1 354 ? -7.220 0.966 14.339 1.00 84.50 354 ALA A O 1
ATOM 2760 N N . GLU A 1 355 ? -5.279 0.616 13.243 1.00 81.94 355 GLU A N 1
ATOM 2761 C CA . GLU A 1 355 ? -4.752 1.983 13.348 1.00 81.94 355 GLU A CA 1
ATOM 2762 C C . GLU A 1 355 ? -5.678 3.001 12.686 1.00 81.94 355 GLU A C 1
ATOM 2764 O O . GLU A 1 355 ? -6.164 3.919 13.340 1.00 81.94 355 GLU A O 1
ATOM 2769 N N . ASN A 1 356 ? -6.007 2.785 11.410 1.00 83.50 356 ASN A N 1
ATOM 2770 C CA . ASN A 1 356 ? -6.820 3.722 10.639 1.00 83.50 356 ASN A CA 1
ATOM 2771 C C . ASN A 1 356 ? -8.218 3.927 11.250 1.00 83.50 356 ASN A C 1
ATOM 2773 O O . ASN A 1 356 ? -8.725 5.050 11.281 1.00 83.50 356 ASN A O 1
ATOM 2777 N N . VAL A 1 357 ? -8.855 2.852 11.735 1.00 90.75 357 VAL A N 1
ATOM 2778 C CA . VAL A 1 357 ? -10.156 2.945 12.414 1.00 90.75 357 VAL A CA 1
ATOM 2779 C C . VAL A 1 357 ? -10.023 3.718 13.722 1.00 90.75 357 VAL A C 1
ATOM 2781 O O . VAL A 1 357 ? -10.854 4.581 14.005 1.00 90.75 357 VAL A O 1
ATOM 2784 N N . PHE A 1 358 ? -8.981 3.457 14.512 1.00 91.44 358 PHE A N 1
ATOM 2785 C CA . PHE A 1 358 ? -8.793 4.149 15.783 1.00 91.44 358 PHE A CA 1
ATOM 2786 C C . PHE A 1 358 ? -8.449 5.634 15.598 1.00 91.44 358 PHE A C 1
ATOM 2788 O O . PHE A 1 358 ? -8.971 6.477 16.329 1.00 91.44 358 PHE A O 1
ATOM 2795 N N . ASP A 1 359 ? -7.656 5.983 14.586 1.00 87.44 359 ASP A N 1
ATOM 2796 C CA . ASP A 1 359 ? -7.366 7.373 14.223 1.00 87.44 359 ASP A CA 1
ATOM 2797 C C . ASP A 1 359 ? -8.629 8.119 13.772 1.00 87.44 359 ASP A C 1
ATOM 2799 O O . ASP A 1 359 ? -8.856 9.263 14.182 1.00 87.44 359 ASP A O 1
ATOM 2803 N N . ALA A 1 360 ? -9.503 7.462 12.999 1.00 90.50 360 ALA A N 1
ATOM 2804 C CA . ALA A 1 360 ? -10.803 8.017 12.622 1.00 90.50 360 ALA A CA 1
ATOM 2805 C C . ALA A 1 360 ? -11.696 8.271 13.851 1.00 90.50 360 ALA A C 1
ATOM 2807 O O . ALA A 1 360 ? -12.297 9.342 13.969 1.00 90.50 360 ALA A O 1
ATOM 2808 N N . ILE A 1 361 ? -11.726 7.334 14.806 1.00 94.94 361 ILE A N 1
ATOM 2809 C CA . ILE A 1 361 ? -12.433 7.512 16.083 1.00 94.94 361 ILE A CA 1
ATOM 2810 C C . ILE A 1 361 ? -11.851 8.695 16.857 1.00 94.94 361 ILE A C 1
ATOM 2812 O O . ILE A 1 361 ? -12.603 9.540 17.336 1.00 94.94 361 ILE A O 1
ATOM 2816 N N . LYS A 1 362 ? -10.523 8.786 16.971 1.00 91.81 362 LYS A N 1
ATOM 2817 C CA . LYS A 1 362 ? -9.838 9.833 17.739 1.00 91.81 362 LYS A CA 1
ATOM 2818 C C . LYS A 1 362 ? -10.062 11.227 17.160 1.00 91.81 362 LYS A C 1
ATOM 2820 O O . LYS A 1 362 ? -10.208 12.184 17.921 1.00 91.81 362 LYS A O 1
ATOM 2825 N N . LYS A 1 363 ? -10.143 11.336 15.831 1.00 90.50 363 LYS A N 1
ATOM 2826 C CA . LYS A 1 363 ? -10.482 12.575 15.119 1.00 90.50 363 LYS A CA 1
ATOM 2827 C C . LYS A 1 363 ? -11.887 13.078 15.466 1.00 90.50 363 LYS A C 1
ATOM 2829 O O . LYS A 1 363 ? -12.064 14.275 15.679 1.00 90.50 363 LYS A O 1
ATOM 2834 N N . ASP A 1 364 ? -12.861 12.177 15.550 1.00 93.75 364 ASP A N 1
ATOM 2835 C CA . ASP A 1 364 ? -14.264 12.520 15.816 1.00 93.75 364 ASP A CA 1
ATOM 2836 C C . ASP A 1 364 ? -14.598 12.618 17.313 1.00 93.75 364 ASP A C 1
ATOM 2838 O O . ASP A 1 364 ? -15.515 13.338 17.715 1.00 93.75 364 ASP A O 1
ATOM 2842 N N . HIS A 1 365 ? -13.851 11.897 18.148 1.00 93.81 365 HIS A N 1
ATOM 2843 C CA . HIS A 1 365 ? -14.061 11.785 19.584 1.00 93.81 365 HIS A CA 1
ATOM 2844 C C . HIS A 1 365 ? -12.761 12.115 20.333 1.00 93.81 365 HIS A C 1
ATOM 2846 O O . HIS A 1 365 ? -12.020 11.198 20.700 1.00 93.81 365 HIS A O 1
ATOM 2852 N N . PRO A 1 366 ? -12.493 13.408 20.619 1.00 92.31 366 PRO A N 1
ATOM 2853 C CA . PRO A 1 366 ? -11.283 13.850 21.322 1.00 92.31 366 PRO A CA 1
ATOM 2854 C C . PRO A 1 366 ? -11.147 13.310 22.750 1.00 92.31 366 PRO A C 1
ATOM 2856 O O . PRO A 1 366 ? -10.040 13.276 23.280 1.00 92.31 366 PRO A O 1
ATOM 2859 N N . SER A 1 367 ? -12.254 12.874 23.358 1.00 92.56 367 SER A N 1
ATOM 2860 C CA . SER A 1 367 ? -12.294 12.196 24.654 1.00 92.56 367 SER A CA 1
ATOM 2861 C C . SER A 1 367 ? -13.076 10.892 24.519 1.00 92.56 367 SER A C 1
ATOM 2863 O O . SER A 1 367 ? -14.231 10.912 24.085 1.00 92.56 367 SER A O 1
ATOM 2865 N N . LEU A 1 368 ? -12.477 9.773 24.925 1.00 94.19 368 LEU A N 1
ATOM 2866 C CA . LEU A 1 368 ? -13.077 8.444 24.792 1.00 94.19 368 LEU A CA 1
ATOM 2867 C C . LEU A 1 368 ? -12.725 7.563 25.990 1.00 94.19 368 LEU A C 1
ATOM 2869 O O . LEU A 1 368 ? -11.620 7.640 26.529 1.00 94.19 368 LEU A O 1
ATOM 2873 N N . VAL A 1 369 ? -13.663 6.696 26.376 1.00 93.50 369 VAL A N 1
ATOM 2874 C CA . VAL A 1 369 ? -13.459 5.642 27.375 1.00 93.50 369 VAL A CA 1
ATOM 2875 C C . VAL A 1 369 ? -13.856 4.278 26.815 1.00 93.50 369 VAL A C 1
ATOM 2877 O O . VAL A 1 369 ? -14.828 4.162 26.068 1.00 93.50 369 VAL A O 1
ATOM 2880 N N . TRP A 1 370 ? -13.117 3.231 27.173 1.00 93.38 370 TRP A N 1
ATOM 2881 C CA . TRP A 1 370 ? -13.422 1.858 26.765 1.00 93.38 370 TRP A CA 1
ATOM 2882 C C . TRP A 1 370 ? -12.867 0.839 27.753 1.00 93.38 370 TRP A C 1
ATOM 2884 O O . TRP A 1 370 ? -12.061 1.170 28.618 1.00 93.38 370 TRP A O 1
ATOM 2894 N N . THR A 1 371 ? -13.343 -0.402 27.686 1.00 89.75 371 THR A N 1
ATOM 2895 C CA . THR A 1 371 ? -12.897 -1.486 28.575 1.00 89.75 371 THR A CA 1
ATOM 2896 C C . THR A 1 371 ? -12.511 -2.700 27.747 1.00 89.75 371 THR A C 1
ATOM 2898 O O . THR A 1 371 ? -13.225 -3.049 26.812 1.00 89.75 371 THR A O 1
ATOM 2901 N N . VAL A 1 372 ? -11.400 -3.337 28.109 1.00 87.44 372 VAL A N 1
ATOM 2902 C CA . VAL A 1 372 ? -10.883 -4.559 27.477 1.00 87.44 372 VAL A CA 1
ATOM 2903 C C . VAL A 1 372 ? -10.618 -5.607 28.560 1.00 87.44 372 VAL A C 1
ATOM 2905 O O . VAL A 1 372 ? -10.405 -5.263 29.728 1.00 87.44 372 VAL A O 1
ATOM 2908 N N . SER A 1 373 ? -10.660 -6.890 28.199 1.00 86.75 373 SER A N 1
ATOM 2909 C CA . SER A 1 373 ? -10.237 -7.968 29.098 1.00 86.75 373 SER A CA 1
ATOM 2910 C C . SER A 1 373 ? -8.766 -7.796 29.491 1.00 86.75 373 SER A C 1
ATOM 2912 O O . SER A 1 373 ? -7.934 -7.424 28.670 1.00 86.75 373 SER A O 1
ATOM 2914 N N . GLY A 1 374 ? -8.423 -8.097 30.743 1.00 85.19 374 GLY A N 1
ATOM 2915 C CA . GLY A 1 374 ? -7.031 -8.152 31.199 1.00 85.19 374 GLY A CA 1
ATOM 2916 C C . GLY A 1 374 ? -6.235 -9.326 30.621 1.00 85.19 374 GLY A C 1
ATOM 2917 O O . GLY A 1 374 ? -5.029 -9.386 30.834 1.00 85.19 374 GLY A O 1
ATOM 2918 N N . GLU A 1 375 ? -6.900 -10.229 29.903 1.00 85.19 375 GLU A N 1
ATOM 2919 C CA . GLU A 1 375 ? -6.310 -11.391 29.228 1.00 85.19 375 GLU A CA 1
ATOM 2920 C C . GLU A 1 375 ? -6.276 -11.230 27.698 1.00 85.19 375 GLU A C 1
ATOM 2922 O O . GLU A 1 375 ? -5.991 -12.189 26.991 1.00 85.19 375 GLU A O 1
ATOM 2927 N N . ASP A 1 376 ? -6.597 -10.045 27.169 1.00 81.44 376 ASP A N 1
ATOM 2928 C CA . ASP A 1 376 ? -6.592 -9.806 25.723 1.00 81.44 376 ASP A CA 1
ATOM 2929 C C . ASP A 1 376 ? -5.161 -9.854 25.155 1.00 81.44 376 ASP A C 1
ATOM 2931 O O . ASP A 1 376 ? -4.238 -9.220 25.676 1.00 81.44 376 ASP A O 1
ATOM 2935 N N . GLU A 1 377 ? -4.974 -10.616 24.077 1.00 81.12 377 GLU A N 1
ATOM 2936 C CA . GLU A 1 377 ? -3.669 -10.833 23.442 1.00 81.12 377 GLU A CA 1
ATOM 2937 C C . GLU A 1 377 ? -3.078 -9.540 22.853 1.00 81.12 377 GLU A C 1
ATOM 2939 O O . GLU A 1 377 ? -1.858 -9.407 22.744 1.00 81.12 377 GLU A O 1
ATOM 2944 N N . ASN A 1 378 ? -3.922 -8.552 22.538 1.00 83.25 378 ASN A N 1
ATOM 2945 C CA . ASN A 1 378 ? -3.539 -7.290 21.905 1.00 83.25 378 ASN A CA 1
ATOM 2946 C C . ASN A 1 378 ? -3.424 -6.130 22.907 1.00 83.25 378 ASN A C 1
ATOM 2948 O O . ASN A 1 378 ? -3.373 -4.964 22.507 1.00 83.25 378 ASN A O 1
ATOM 2952 N N . LEU A 1 379 ? -3.350 -6.411 24.216 1.00 85.06 379 LEU A N 1
ATOM 2953 C CA . LEU A 1 379 ? -3.287 -5.375 25.255 1.00 85.06 379 LEU A CA 1
ATOM 2954 C C . LEU A 1 379 ? -2.192 -4.335 25.013 1.00 85.06 379 LEU A C 1
ATOM 2956 O O . LEU A 1 379 ? -2.438 -3.152 25.240 1.00 85.06 379 LEU A O 1
ATOM 2960 N N . THR A 1 380 ? -1.006 -4.745 24.549 1.00 85.06 380 THR A N 1
ATOM 2961 C CA . THR A 1 380 ? 0.108 -3.826 24.259 1.00 85.06 380 THR A CA 1
ATOM 2962 C C . THR A 1 380 ? -0.312 -2.714 23.302 1.00 85.06 380 THR A C 1
ATOM 2964 O O . THR A 1 380 ? -0.092 -1.546 23.611 1.00 85.06 380 THR A O 1
ATOM 2967 N N . TRP A 1 381 ? -0.994 -3.061 22.209 1.00 87.62 381 TRP A N 1
ATOM 2968 C CA . TRP A 1 381 ? -1.519 -2.088 21.255 1.00 87.62 381 TRP A CA 1
ATOM 2969 C C . TRP A 1 381 ? -2.541 -1.152 21.915 1.00 87.62 381 TRP A C 1
ATOM 2971 O O . TRP A 1 381 ? -2.473 0.064 21.759 1.00 87.62 381 TRP A O 1
ATOM 2981 N N . VAL A 1 382 ? -3.451 -1.692 22.735 1.00 87.69 382 VAL A N 1
ATOM 2982 C CA . VAL A 1 382 ? -4.471 -0.889 23.434 1.00 87.69 382 VAL A CA 1
ATOM 2983 C C . VAL A 1 382 ? -3.841 0.117 24.406 1.00 87.69 382 VAL A C 1
ATOM 2985 O O . VAL A 1 382 ? -4.315 1.251 24.510 1.00 87.69 382 VAL A O 1
ATOM 2988 N N . PHE A 1 383 ? -2.760 -0.265 25.097 1.00 88.00 383 PHE A N 1
ATOM 2989 C CA . PHE A 1 383 ? -2.004 0.640 25.968 1.00 88.00 383 PHE A CA 1
ATOM 2990 C C . PHE A 1 383 ? -1.419 1.827 25.200 1.00 88.00 383 PHE A C 1
ATOM 2992 O O . PHE A 1 383 ? -1.451 2.939 25.718 1.00 88.00 383 PHE A O 1
ATOM 2999 N N . GLU A 1 384 ? -0.931 1.617 23.978 1.00 88.19 384 GLU A N 1
ATOM 3000 C CA . GLU A 1 384 ? -0.370 2.685 23.140 1.00 88.19 384 GLU A CA 1
ATOM 3001 C C . GLU A 1 384 ? -1.429 3.698 22.679 1.00 88.19 384 GLU A C 1
ATOM 3003 O O . GLU A 1 384 ? -1.102 4.850 22.391 1.00 88.19 384 GLU A O 1
ATOM 3008 N N . LYS A 1 385 ? -2.707 3.299 22.630 1.00 90.44 385 LYS A N 1
ATOM 3009 C CA . LYS A 1 385 ? -3.815 4.175 22.211 1.00 90.44 385 LYS A CA 1
ATOM 3010 C C . LYS A 1 385 ? -4.406 5.033 23.323 1.00 90.44 385 LYS A C 1
ATOM 3012 O O . LYS A 1 385 ? -5.150 5.973 23.034 1.00 90.44 385 LYS A O 1
ATOM 3017 N N . ALA A 1 386 ? -4.110 4.721 24.580 1.00 91.69 386 ALA A N 1
ATOM 3018 C CA . ALA A 1 386 ? -4.677 5.399 25.736 1.00 91.69 386 ALA A CA 1
ATOM 3019 C C . ALA A 1 386 ? -3.680 6.363 26.384 1.00 91.69 386 ALA A C 1
ATOM 3021 O O . ALA A 1 386 ? -2.483 6.097 26.437 1.00 91.69 386 ALA A O 1
ATOM 3022 N N . ASP A 1 387 ? -4.186 7.438 26.989 1.00 91.06 387 ASP A N 1
ATOM 3023 C CA . ASP A 1 387 ? -3.353 8.279 27.854 1.00 91.06 387 ASP A CA 1
ATOM 3024 C C . ASP A 1 387 ? -3.093 7.568 29.189 1.00 91.06 387 ASP A C 1
ATOM 3026 O O . ASP A 1 387 ? -2.038 7.724 29.810 1.00 91.06 387 ASP A O 1
ATOM 3030 N N . ARG A 1 388 ? -4.098 6.824 29.676 1.00 87.94 388 ARG A N 1
ATOM 3031 C CA . ARG A 1 388 ? -4.084 6.138 30.971 1.00 87.94 388 ARG A CA 1
ATOM 3032 C C . ARG A 1 388 ? -4.997 4.916 30.985 1.00 87.94 388 ARG A C 1
ATOM 3034 O O . ARG A 1 388 ? -5.950 4.806 30.216 1.00 87.94 388 ARG A O 1
ATOM 3041 N N . SER A 1 389 ? -4.743 4.036 31.950 1.00 89.50 389 SER A N 1
ATOM 3042 C CA . SER A 1 389 ? -5.556 2.851 32.203 1.00 89.50 389 SER A CA 1
ATOM 3043 C C . SER A 1 389 ? -5.796 2.599 33.694 1.00 89.50 389 SER A C 1
ATOM 3045 O O . SER A 1 389 ? -5.113 3.146 34.565 1.00 89.50 389 SER A O 1
ATOM 3047 N N . PHE A 1 390 ? -6.810 1.791 34.000 1.00 86.00 390 PHE A N 1
ATOM 3048 C CA . PHE A 1 390 ? -7.160 1.355 35.347 1.00 86.00 390 PHE A CA 1
ATOM 3049 C C . PHE A 1 390 ? -7.632 -0.103 35.325 1.00 86.00 390 PHE A C 1
ATOM 3051 O O . PHE A 1 390 ? -8.643 -0.423 34.705 1.00 86.00 390 PHE A O 1
ATOM 3058 N N . ASN A 1 391 ? -6.921 -0.988 36.024 1.00 83.94 391 ASN A N 1
ATOM 3059 C CA . ASN A 1 391 ? -7.256 -2.411 36.111 1.00 83.94 391 ASN A CA 1
ATOM 3060 C C . ASN A 1 391 ? -8.108 -2.699 37.356 1.00 83.94 391 ASN A C 1
ATOM 3062 O O . ASN A 1 391 ? -7.775 -2.255 38.460 1.00 83.94 391 ASN A O 1
ATOM 3066 N N . LYS A 1 392 ? -9.198 -3.456 37.188 1.00 75.50 392 LYS A N 1
ATOM 3067 C CA . LYS A 1 392 ? -9.983 -4.007 38.295 1.00 75.50 392 LYS A CA 1
ATOM 3068 C C . LYS A 1 392 ? -10.690 -5.298 37.879 1.00 75.50 392 LYS A C 1
ATOM 3070 O O . LYS A 1 392 ? -11.416 -5.314 36.893 1.00 75.50 392 LYS A O 1
ATOM 3075 N N . ASN A 1 393 ? -10.552 -6.347 38.693 1.00 78.62 393 ASN A N 1
ATOM 3076 C CA . ASN A 1 393 ? -11.246 -7.635 38.539 1.00 78.62 393 ASN A CA 1
ATOM 3077 C C . ASN A 1 393 ? -11.070 -8.289 37.152 1.00 78.62 393 ASN A C 1
ATOM 3079 O O . ASN A 1 393 ? -12.037 -8.788 36.587 1.00 78.62 393 ASN A O 1
ATOM 3083 N N . GLY A 1 394 ? -9.857 -8.266 36.592 1.00 79.88 394 GLY A N 1
ATOM 3084 C CA . GLY A 1 394 ? -9.581 -8.899 35.296 1.00 79.88 394 GLY A CA 1
ATOM 3085 C C . GLY A 1 394 ? -10.093 -8.112 34.085 1.00 79.88 394 GLY A C 1
ATOM 3086 O O . GLY A 1 394 ? -10.035 -8.611 32.970 1.00 79.88 394 GLY A O 1
ATOM 3087 N N . SER A 1 395 ? -10.573 -6.880 34.269 1.00 85.44 395 SER A N 1
ATOM 3088 C CA . SER A 1 395 ? -10.883 -5.944 33.183 1.00 85.44 395 SER A CA 1
ATOM 3089 C C . SER A 1 395 ? -10.054 -4.671 33.326 1.00 85.44 395 SER A C 1
ATOM 3091 O O . SER A 1 395 ? -9.809 -4.188 34.437 1.00 85.44 395 SER A O 1
ATOM 3093 N N . VAL A 1 396 ? -9.631 -4.112 32.196 1.00 88.38 396 VAL A N 1
ATOM 3094 C CA . VAL A 1 396 ? -8.825 -2.893 32.132 1.00 88.38 396 VAL A CA 1
ATOM 3095 C C . VAL A 1 396 ? -9.632 -1.799 31.443 1.00 88.38 396 VAL A C 1
ATOM 3097 O O . VAL A 1 396 ? -10.022 -1.924 30.285 1.00 88.38 396 VAL A O 1
ATOM 3100 N N . LEU A 1 397 ? -9.902 -0.726 32.182 1.00 90.31 397 LEU A N 1
ATOM 3101 C CA . LEU A 1 397 ? -10.497 0.504 31.673 1.00 90.31 397 LEU A CA 1
ATOM 3102 C C . LEU A 1 397 ? -9.395 1.365 31.056 1.00 90.31 397 LEU A C 1
ATOM 3104 O O . LEU A 1 397 ? -8.396 1.634 31.720 1.00 90.31 397 LEU A O 1
ATOM 3108 N N . PHE A 1 398 ? -9.606 1.853 29.845 1.00 92.31 398 PHE A N 1
ATOM 3109 C CA . PHE A 1 398 ? -8.706 2.748 29.128 1.00 92.31 398 PHE A CA 1
ATOM 3110 C C . PHE A 1 398 ? -9.419 4.050 28.775 1.00 92.31 398 PHE A C 1
ATOM 3112 O O . PHE A 1 398 ? -10.641 4.073 28.598 1.00 92.31 398 PHE A O 1
ATOM 3119 N N . TYR A 1 399 ? -8.662 5.144 28.714 1.00 92.25 399 TYR A N 1
ATOM 3120 C CA . TYR A 1 399 ? -9.193 6.445 28.327 1.00 92.25 399 TYR A CA 1
ATOM 3121 C C . TYR A 1 399 ? -8.112 7.379 27.783 1.00 92.25 399 TYR A C 1
ATOM 3123 O O . TYR A 1 399 ? -6.935 7.274 28.140 1.00 92.25 399 TYR A O 1
ATOM 3131 N N . TYR A 1 400 ? -8.542 8.331 26.958 1.00 93.19 400 TYR A N 1
ATOM 3132 C CA . TYR A 1 400 ? -7.733 9.468 26.523 1.00 93.19 400 TYR A CA 1
ATOM 3133 C C . TYR A 1 400 ? -8.564 10.754 26.494 1.00 93.19 400 TYR A C 1
ATOM 3135 O O . TYR A 1 400 ? -9.798 10.718 26.467 1.00 93.19 400 TYR A O 1
ATOM 3143 N N . GLY A 1 401 ? -7.880 11.900 26.513 1.00 88.75 401 GLY A N 1
ATOM 3144 C CA . GLY A 1 401 ? -8.490 13.218 26.328 1.00 88.75 401 GLY A CA 1
ATOM 3145 C C . GLY A 1 401 ? -9.446 13.643 27.443 1.00 88.75 401 GLY A C 1
ATOM 3146 O O . GLY A 1 401 ? -10.258 14.545 27.251 1.00 88.75 401 GLY A O 1
ATOM 3147 N N . CYS A 1 402 ? -9.384 12.999 28.610 1.00 80.94 402 CYS A N 1
ATOM 3148 C CA . CYS A 1 402 ? -10.178 13.347 29.785 1.00 80.94 402 CYS A CA 1
ATOM 3149 C C . CYS A 1 402 ? -9.420 13.058 31.087 1.00 80.94 402 CYS A C 1
ATOM 3151 O O . CYS A 1 402 ? -8.682 12.075 31.181 1.00 80.94 402 CYS A O 1
ATOM 3153 N N . ASP A 1 403 ? -9.653 13.864 32.127 1.00 72.31 403 ASP A N 1
ATOM 3154 C CA . ASP A 1 403 ? -9.137 13.586 33.470 1.00 72.31 403 ASP A CA 1
ATOM 3155 C C . ASP A 1 403 ? -10.218 12.947 34.350 1.00 72.31 403 ASP A C 1
ATOM 3157 O O . ASP A 1 403 ? -11.025 13.641 34.967 1.00 72.31 403 ASP A O 1
ATOM 3161 N N . LEU A 1 404 ? -10.215 11.611 34.445 1.00 64.31 404 LEU A N 1
ATOM 3162 C CA . LEU A 1 404 ? -11.150 10.835 35.279 1.00 64.31 404 LEU A CA 1
ATOM 3163 C C . LEU A 1 404 ? -11.002 11.078 36.802 1.00 64.31 404 LEU A C 1
ATOM 3165 O O . LEU A 1 404 ? -11.632 10.375 37.592 1.00 64.31 404 LEU A O 1
ATOM 3169 N N . ARG A 1 405 ? -10.175 12.038 37.243 1.00 57.59 405 ARG A N 1
ATOM 3170 C CA . ARG A 1 405 ? -10.042 12.447 38.654 1.00 57.59 405 ARG A CA 1
ATOM 3171 C C . ARG A 1 405 ? -11.138 13.407 39.135 1.00 57.59 405 ARG A C 1
ATOM 3173 O O . ARG A 1 405 ? -11.201 13.657 40.334 1.00 57.59 405 ARG A O 1
ATOM 3180 N N . SER A 1 406 ? -11.970 13.956 38.246 1.00 56.69 406 SER A N 1
ATOM 3181 C CA . SER A 1 406 ? -13.065 14.854 38.642 1.00 56.69 406 SER A CA 1
ATOM 3182 C C . SER A 1 406 ? -14.276 14.086 39.196 1.00 56.69 406 SER A C 1
ATOM 3184 O O . SER A 1 406 ? -14.576 12.974 38.755 1.00 56.69 406 SER A O 1
ATOM 3186 N N . ASP A 1 407 ? -15.016 14.683 40.137 1.00 52.25 407 ASP A N 1
ATOM 3187 C CA . ASP A 1 407 ? -16.176 14.052 40.797 1.00 52.25 407 ASP A CA 1
ATOM 3188 C C . ASP A 1 407 ? -17.276 13.595 39.818 1.00 52.25 407 ASP A C 1
ATOM 3190 O O . ASP A 1 407 ? -17.986 12.619 40.078 1.00 52.25 407 ASP A O 1
ATOM 3194 N N . ALA A 1 408 ? -17.379 14.244 38.653 1.00 48.34 408 ALA A N 1
ATOM 3195 C CA . ALA A 1 408 ? -18.285 13.864 37.568 1.00 48.34 408 ALA A CA 1
ATOM 3196 C C . ALA A 1 408 ? -17.950 12.489 36.951 1.00 48.34 408 ALA A C 1
ATOM 3198 O O . ALA A 1 408 ? -18.824 11.818 36.402 1.00 48.34 408 ALA A O 1
ATOM 3199 N N . LEU A 1 409 ? -16.697 12.040 37.072 1.00 54.78 409 LEU A N 1
ATOM 3200 C CA . LEU A 1 409 ? -16.151 10.852 36.412 1.00 54.78 409 LEU A CA 1
ATOM 3201 C C . LEU A 1 409 ? -15.939 9.673 37.376 1.00 54.78 409 LEU A C 1
ATOM 3203 O O . LEU A 1 409 ? -15.836 8.521 36.944 1.00 54.78 409 LEU A O 1
ATOM 3207 N N . THR A 1 410 ? -16.044 9.915 38.686 1.00 56.91 410 THR A N 1
ATOM 3208 C CA . THR A 1 410 ? -16.156 8.872 39.720 1.00 56.91 410 THR A CA 1
ATOM 3209 C C . THR A 1 410 ? -17.359 7.951 39.471 1.00 56.91 410 THR A C 1
ATOM 3211 O O . THR A 1 410 ? -17.277 6.745 39.715 1.00 56.91 410 THR A O 1
ATOM 3214 N N . ARG A 1 411 ? -18.450 8.483 38.892 1.00 55.53 411 ARG A N 1
ATOM 3215 C CA . ARG A 1 411 ? -19.624 7.691 38.486 1.00 55.53 411 ARG A CA 1
ATOM 3216 C C . ARG A 1 411 ? -19.337 6.752 37.319 1.00 55.53 411 ARG A C 1
ATOM 3218 O O . ARG A 1 411 ? -19.861 5.647 37.330 1.00 55.53 411 ARG A O 1
ATOM 3225 N N . LEU A 1 412 ? -18.482 7.126 36.363 1.00 56.44 412 LEU A N 1
ATOM 3226 C CA . LEU A 1 412 ? -18.036 6.224 35.291 1.00 56.44 412 LEU A CA 1
ATOM 3227 C C . LEU A 1 412 ? -17.124 5.128 35.830 1.00 56.44 412 LEU A C 1
ATOM 3229 O O . LEU A 1 412 ? -17.260 3.976 35.433 1.00 56.44 412 LEU A O 1
ATOM 3233 N N . ARG A 1 413 ? -16.270 5.445 36.810 1.00 56.69 413 ARG A N 1
ATOM 3234 C CA . ARG A 1 413 ? -15.491 4.427 37.518 1.00 56.69 413 ARG A CA 1
ATOM 3235 C C . ARG A 1 413 ? -16.398 3.390 38.175 1.00 56.69 413 ARG A C 1
ATOM 3237 O O . ARG A 1 413 ? -15.980 2.244 38.218 1.00 56.69 413 ARG A O 1
ATOM 3244 N N . SER A 1 414 ? -17.600 3.751 38.648 1.00 52.69 414 SER A N 1
ATOM 3245 C CA . SER A 1 414 ? -18.625 2.814 39.150 1.00 52.69 414 SER A CA 1
ATOM 3246 C C . SER A 1 414 ? -19.572 2.242 38.084 1.00 52.69 414 SER A C 1
ATOM 3248 O O . SER A 1 414 ? -20.021 1.114 38.230 1.00 52.69 414 SER A O 1
ATOM 3250 N N . ALA A 1 415 ? -19.869 2.968 37.006 1.00 48.75 415 ALA A N 1
ATOM 3251 C CA . ALA A 1 415 ? -20.802 2.548 35.961 1.00 48.75 415 ALA A CA 1
ATOM 3252 C C . ALA A 1 415 ? -20.131 1.622 34.945 1.00 48.75 415 ALA A C 1
ATOM 3254 O O . ALA A 1 415 ? -20.714 0.608 34.603 1.00 48.75 415 ALA A O 1
ATOM 3255 N N . ALA A 1 416 ? -18.865 1.841 34.576 1.00 48.12 416 ALA A N 1
ATOM 3256 C CA . ALA A 1 416 ? -18.074 0.840 33.853 1.00 48.12 416 ALA A CA 1
ATOM 3257 C C . ALA A 1 416 ? -18.025 -0.504 34.615 1.00 48.12 416 ALA A C 1
ATOM 3259 O O . ALA A 1 416 ? -17.942 -1.562 33.999 1.00 48.12 416 ALA A O 1
ATOM 3260 N N . GLN A 1 417 ? -18.180 -0.486 35.949 1.00 48.19 417 GLN A N 1
ATOM 3261 C CA . GLN A 1 417 ? -18.311 -1.697 36.774 1.00 48.19 417 GLN A CA 1
ATOM 3262 C C . GLN A 1 417 ? -19.691 -2.371 36.645 1.00 48.19 417 GLN A C 1
ATOM 3264 O O . GLN A 1 417 ? -19.781 -3.584 36.823 1.00 48.19 417 GLN A O 1
ATOM 3269 N N . SER A 1 418 ? -20.764 -1.624 36.352 1.00 36.47 418 SER A N 1
ATOM 3270 C CA . SER A 1 418 ? -22.110 -2.174 36.130 1.00 36.47 418 SER A CA 1
ATOM 3271 C C . SER A 1 418 ? -22.360 -2.545 34.672 1.00 36.47 418 SER A C 1
ATOM 3273 O O . SER A 1 418 ? -22.997 -3.562 34.427 1.00 36.47 418 SER A O 1
ATOM 3275 N N . THR A 1 419 ? -21.820 -1.789 33.710 1.00 40.06 419 THR A N 1
ATOM 3276 C CA . THR A 1 419 ? -21.879 -2.127 32.283 1.00 40.06 419 THR A CA 1
ATOM 3277 C C . THR A 1 419 ? -21.006 -3.338 31.985 1.00 40.06 419 THR A C 1
ATOM 3279 O O . THR A 1 419 ? -21.425 -4.172 31.203 1.00 40.06 419 THR A O 1
ATOM 3282 N N . SER A 1 420 ? -19.874 -3.527 32.684 1.00 39.25 420 SER A N 1
ATOM 3283 C CA . SER A 1 420 ? -19.157 -4.812 32.699 1.00 39.25 420 SER A CA 1
ATOM 3284 C C . SER A 1 420 ? -20.056 -5.944 33.197 1.00 39.25 420 SER A C 1
ATOM 3286 O O . SER A 1 420 ? -20.037 -7.006 32.608 1.00 39.25 420 SER A O 1
ATOM 3288 N N . LYS A 1 421 ? -20.922 -5.743 34.199 1.00 35.56 421 LYS A N 1
ATOM 3289 C CA . LYS A 1 421 ? -21.884 -6.778 34.616 1.00 35.56 421 LYS A CA 1
ATOM 3290 C C . LYS A 1 421 ? -23.061 -6.958 33.660 1.00 35.56 421 LYS A C 1
ATOM 3292 O O . LYS A 1 421 ? -23.512 -8.084 33.537 1.00 35.56 421 LYS A O 1
ATOM 3297 N N . SER A 1 422 ? -23.569 -5.922 32.993 1.00 30.67 422 SER A N 1
ATOM 3298 C CA . SER A 1 422 ? -24.680 -6.068 32.039 1.00 30.67 422 SER A CA 1
ATOM 3299 C C . SER A 1 422 ? -24.215 -6.597 30.682 1.00 30.67 422 SER A C 1
ATOM 3301 O O . SER A 1 422 ? -24.930 -7.388 30.080 1.00 30.67 422 SER A O 1
ATOM 3303 N N . LEU A 1 423 ? -23.006 -6.228 30.238 1.00 35.34 423 LEU A N 1
ATOM 3304 C CA . LEU A 1 423 ? -22.324 -6.843 29.101 1.00 35.34 423 LEU A CA 1
ATOM 3305 C C . LEU A 1 423 ? -21.856 -8.258 29.462 1.00 35.34 423 LEU A C 1
ATOM 3307 O O . LEU A 1 423 ? -22.187 -9.162 28.712 1.00 35.34 423 LEU A O 1
ATOM 3311 N N . ASN A 1 424 ? -21.242 -8.510 30.627 1.00 34.88 424 ASN A N 1
ATOM 3312 C CA . ASN A 1 424 ? -20.804 -9.864 31.014 1.00 34.88 424 ASN A CA 1
ATOM 3313 C C . ASN A 1 424 ? -21.977 -10.812 31.336 1.00 34.88 424 ASN A C 1
ATOM 3315 O O . ASN A 1 424 ? -21.921 -11.986 30.985 1.00 34.88 424 ASN A O 1
ATOM 3319 N N . ALA A 1 425 ? -23.080 -10.322 31.918 1.00 30.47 425 ALA A N 1
ATOM 3320 C CA . ALA A 1 425 ? -24.315 -11.104 32.076 1.00 30.47 425 ALA A CA 1
ATOM 3321 C C . ALA A 1 425 ? -25.027 -11.358 30.735 1.00 30.47 425 ALA A C 1
ATOM 3323 O O . ALA A 1 425 ? -25.784 -12.317 30.625 1.00 30.47 425 ALA A O 1
ATOM 3324 N N . SER A 1 426 ? -24.752 -10.546 29.707 1.00 33.78 426 SER A N 1
ATOM 3325 C CA . SER A 1 426 ? -25.126 -10.816 28.309 1.00 33.78 426 SER A CA 1
ATOM 3326 C C . SER A 1 426 ? -24.049 -11.570 27.502 1.00 33.78 426 SER A C 1
ATOM 3328 O O . SER A 1 426 ? -24.278 -11.886 26.339 1.00 33.78 426 SER A O 1
ATOM 3330 N N . GLN A 1 427 ? -22.884 -11.864 28.099 1.00 36.66 427 GLN A N 1
ATOM 3331 C CA . GLN A 1 427 ? -21.771 -12.626 27.504 1.00 36.66 427 GLN A CA 1
ATOM 3332 C C . GLN A 1 427 ? -21.689 -14.069 28.028 1.00 36.66 427 GLN A C 1
ATOM 3334 O O . GLN A 1 427 ? -20.732 -14.767 27.711 1.00 36.66 427 GLN A O 1
ATOM 3339 N N . GLY A 1 428 ? -22.656 -14.539 28.824 1.00 30.66 428 GLY A N 1
ATOM 3340 C CA . GLY A 1 428 ? -22.793 -15.964 29.154 1.00 30.66 428 GLY A CA 1
ATOM 3341 C C . GLY A 1 428 ? -21.561 -16.634 29.782 1.00 30.66 428 GLY A C 1
ATOM 3342 O O . GLY A 1 428 ? -21.422 -17.847 29.665 1.00 30.66 428 GLY A O 1
ATOM 3343 N N . ARG A 1 429 ? -20.667 -15.887 30.439 1.00 30.16 429 ARG A N 1
ATOM 3344 C CA . ARG A 1 429 ? -19.544 -16.454 31.197 1.00 30.16 429 ARG A CA 1
ATOM 3345 C C . ARG A 1 429 ? -19.871 -16.413 32.688 1.00 30.16 429 ARG A C 1
ATOM 3347 O O . ARG A 1 429 ? -19.742 -15.368 33.326 1.00 30.16 429 ARG A O 1
ATOM 3354 N N . THR A 1 430 ? -20.353 -17.542 33.207 1.00 31.59 430 THR A N 1
ATOM 3355 C CA . THR A 1 430 ? -20.204 -17.911 34.626 1.00 31.59 430 THR A CA 1
ATOM 3356 C C . THR A 1 430 ? -18.798 -18.393 34.901 1.00 31.59 430 THR A C 1
ATOM 3358 O O . THR A 1 430 ? -18.297 -19.158 34.046 1.00 31.59 430 THR A O 1
#

Secondary structure (DSSP, 8-state):
--------PPP------PPPPHHHHHHHHHHHHHHHHHHH--SS---B-EE-HHHHHSHHHHHHHHHHHHHHHHTT---BEEE-----S-B-HHHHHHHHHHHHHHHHHHHHHHHHTT--EEEE-S-EEEEES-HHHHBSBEEEEEE-HHHHHHHHHTT-EEEEESEEE-TTS-EEE----S-EE-TT-SEE-TTS-EE-EEEHHHHHHHHHH-TTS-HHHHHHHHHHHHHHHHS-TT-EEEEE-GGGHHHHHH-TT-SSEEEE----EEEESSGGG-S-HHHHHHHHTTT--STTHHHHHHHHHHHHHHS--EEEEETT-SEEEEEEPP-SS-SSEEEEEEEE-HHHHTTTHHHHHHHHHHHH-SSEEEEEETT-TTHHHHHHH-SEEEEETTEEEEEESS-TTSHHHHHHHHHHHHHHHHHHHTTT--

Foldseek 3Di:
DDDDDDDDDDDDDDDPPDDPPPVVVVVVLLVVLLVVVLVVPPDLDQFAEEEDPVCLVDPVSLLLLLVLLQVCLVSLHAYAYEYADPDQQAQDPVNVVVLVVCCVVSVVVSCVVSVVSVAAADEDEQQFEFDDPDCVRRNQATDTPDGNCVVVVVCSVVSHRYYYYQWHAYPVGDIGGYDDDAAYADQVFADADPVRHAAAEDQCQVCVVVLLPDPRCDPVNNVNSVRQLVVQVPDDQPDKGWYGHSNQVSVQSRDPSGRYYIYGPHFDWDKDFACVPDPDNPLVLCQQQVPADDPCSSVLSVVVNVVSNVATWIWIATPNRQWIWIWGQDDPLRNFIETPDIGHHPVRVVDCNSVVRLVVVCVVGVKYKYKDFLPDPCVVVVVVSAPDWDDDDRMIMGIHNDDCPDPVNVVVVVVVVVVCVVVVVSSPDD

Organism: NCBI:txid307937